Protein AF-A0ABD2Q7C6-F1 (afdb_monomer)

pLDDT: mean 70.9, std 22.23, range [22.55, 97.75]

Radius of gyration: 28.65 Å; Cα contacts (8 Å, |Δi|>4): 669; chains: 1; bounding box: 74×70×83 Å

Secondary structure (DSSP, 8-state):
------------B-TT--B-----TT--HHHHHHHHHHHHHHHHHHHTSTHHHHHHHHIIIIIS---HHHHHHHHHHHHHHHHH-GGG-SHHHHHHHHHHHHHH--HHHHHHHHHHHHHHHHH-HHHHT-HHHHHHHHHHHHHH--TTHHHHHHHHHHHHHHS-TT--HHHHHHHHHHHHHHHHHTTT-TT-HHHHHHHHHHHHHHHHHH--HHHHHHHHHHHHHHHHHSSSSPPHHHHHHHHHHHHHHHHHHHHH--TTGGGG---HHHHHHHHHHHHHTT-HHHHHHHHHHHHHHT-S-HHHHHHHHHHHHHHHHHHHHH--TTPPPPHHHHHHHHHHHHHHHHHH----TT--EEEEEEEETTEEEEEEEEEEEE-SSSS-EEEEEEE----SSTTS---TT-------TTEEEEEEETTTSEEEEEES-S-TTS-EEEEEETTEEEEEEEE-SSHHHHHHHHHHHGGGB-TTTS---GGGHHHHHHHHH-------S---EEEEEEETTEEEEEEEE--TTSSPEEEEEE-----TTTT--

Nearest PDB structures (foldseek):
  8rst-assembly1_A-2  TM=3.127E-01  e=2.397E-01  Bacillus phage phi3T
  4gyo-assembly3_B  TM=4.767E-01  e=1.750E+00  Bacillus subtilis subsp. subtilis str. 168
  8sah-assembly1_B  TM=2.652E-01  e=1.850E-01  Homo sapiens
  6xt4-assembly1_A  TM=2.622E-01  e=5.218E-01  synthetic construct
  6xns-assembly1_B  TM=2.353E-01  e=9.555E-01  synthetic construct

InterPro domains:
  IPR017441 Protein kinase, ATP binding site [PS00107] (508-534)
  IPR025136 MAP3K, TRAFs-binding domain [PF13281] (79-342)

Organism: NCBI:txid1844966

Sequence (545 aa):
MKSRLNIRLPFKLDENNKIFAILDPLSPPELLLSKLEDIINEKIDELASGGARDHFIQALTCDYKIDPNICIKHLNIWIEKIAKDRSLLNFEVVSTLIVFLRDIGSVAAHGDIIRMMNVVESKDEQLFRNPMLQYYLAFSLNRRNEADDRKKALQIARQIVLASDQVQADYYGLVGRICKDEYLDSKRTSPDASLLDEAVKSYSAGFAKTYDTYNGINLLTLLNVKRFSSKGPPSETDENEFQKHATNMGFLLSSSSKLEELEHSNDYWEVATYLEYYFNKEDYESAIKAIEIIYKKDFPVIWKEKSTLSNLGLIRNCFEQGKKKQAQTSFEQIVFYKWLEFFNQQLYSCPVKDCLRFNVIYVYQGKFLPCEMQLNLDYGSESESVVISFEKLLNDSSKYDLSNKGIPLFKEDSKVHLVCRSDGDIKWLQKNCIDNKRHSVLVITRFASKGFQFEFPTEKCRDIFYEHILPYTSLEESFPKQDVIVSLVISKFNIAVQLVEDVKTEHIGSGQYGNVFKAYAKINGDMPRPVAIKEFNFSEQDYEE

Structure (mmCIF, N/CA/C/O backbone):
data_AF-A0ABD2Q7C6-F1
#
_entry.id   AF-A0ABD2Q7C6-F1
#
loop_
_atom_site.group_PDB
_atom_site.id
_atom_site.type_symbol
_atom_site.label_atom_id
_atom_site.label_alt_id
_atom_site.label_comp_id
_atom_site.label_asym_id
_atom_site.label_entity_id
_atom_site.label_seq_id
_atom_site.pdbx_PDB_ins_code
_atom_site.Cartn_x
_atom_site.Cartn_y
_atom_site.Cartn_z
_atom_site.occupancy
_atom_site.B_iso_or_equiv
_atom_site.auth_seq_id
_atom_site.auth_comp_id
_atom_site.auth_asym_id
_atom_site.auth_atom_id
_atom_site.pdbx_PDB_model_num
ATOM 1 N N . MET A 1 1 ? 43.122 43.718 10.428 1.00 33.91 1 MET A N 1
ATOM 2 C CA . MET A 1 1 ? 41.747 43.455 9.950 1.00 33.91 1 MET A CA 1
ATOM 3 C C . MET A 1 1 ? 41.741 42.224 9.057 1.00 33.91 1 MET A C 1
ATOM 5 O O . MET A 1 1 ? 42.259 42.299 7.953 1.00 33.91 1 MET A O 1
ATOM 9 N N . LYS A 1 2 ? 41.226 41.110 9.588 1.00 25.14 2 LYS A N 1
ATOM 10 C CA . LYS A 1 2 ? 40.566 39.960 8.934 1.00 25.14 2 LYS A CA 1
ATOM 11 C C . LYS A 1 2 ? 40.580 38.834 9.971 1.00 25.14 2 LYS A C 1
ATOM 13 O O . LYS A 1 2 ? 41.563 38.116 10.128 1.00 25.14 2 LYS A O 1
ATOM 18 N N . SER A 1 3 ? 39.533 38.825 10.787 1.00 24.48 3 SER A N 1
ATOM 19 C CA . SER A 1 3 ? 39.267 37.829 11.819 1.00 24.48 3 SER A CA 1
ATOM 20 C C . SER A 1 3 ? 38.995 36.472 11.172 1.00 24.48 3 SER A C 1
ATOM 22 O O . SER A 1 3 ? 38.236 36.361 10.213 1.00 24.48 3 SER A O 1
ATOM 24 N N . ARG A 1 4 ? 39.644 35.441 11.714 1.00 26.08 4 ARG A N 1
ATOM 25 C CA . ARG A 1 4 ? 39.356 34.032 11.451 1.00 26.08 4 ARG A CA 1
ATOM 26 C C . ARG A 1 4 ? 37.988 33.698 12.050 1.00 26.08 4 ARG A C 1
ATOM 28 O O . ARG A 1 4 ? 37.860 33.665 13.270 1.00 26.08 4 ARG A O 1
ATOM 35 N N . LEU A 1 5 ? 36.996 33.434 11.208 1.00 22.69 5 LEU A N 1
ATOM 36 C CA . LEU A 1 5 ? 35.790 32.703 11.596 1.00 22.69 5 LEU A CA 1
ATOM 37 C C . LEU A 1 5 ? 36.094 31.210 11.431 1.00 22.69 5 LEU A C 1
ATOM 39 O O . LEU A 1 5 ? 35.982 30.650 10.347 1.00 22.69 5 LEU A O 1
ATOM 43 N N . ASN A 1 6 ? 36.552 30.589 12.519 1.00 23.02 6 ASN A N 1
ATOM 44 C CA . ASN A 1 6 ? 36.521 29.138 12.676 1.00 23.02 6 ASN A CA 1
ATOM 45 C C . ASN A 1 6 ? 35.060 28.737 12.907 1.00 23.02 6 ASN A C 1
ATOM 47 O O . ASN A 1 6 ? 34.598 28.725 14.046 1.00 23.02 6 ASN A O 1
ATOM 51 N N . ILE A 1 7 ? 34.334 28.421 11.838 1.00 23.17 7 ILE A N 1
ATOM 52 C CA . ILE A 1 7 ? 33.054 27.722 11.947 1.00 23.17 7 ILE A CA 1
ATOM 53 C C . ILE A 1 7 ? 33.388 26.229 11.974 1.00 23.17 7 ILE A C 1
ATOM 55 O O . ILE A 1 7 ? 33.722 25.633 10.954 1.00 23.17 7 ILE A O 1
ATOM 59 N N . ARG A 1 8 ? 33.371 25.631 13.170 1.00 22.55 8 ARG A N 1
ATOM 60 C CA . ARG A 1 8 ? 33.315 24.172 13.323 1.00 22.55 8 ARG A CA 1
ATOM 61 C C . ARG A 1 8 ? 31.917 23.730 12.889 1.00 22.55 8 ARG A C 1
ATOM 63 O O . ARG A 1 8 ? 30.946 24.075 13.552 1.00 22.55 8 ARG A O 1
ATOM 70 N N . LEU A 1 9 ? 31.823 23.000 11.781 1.00 28.34 9 LEU A N 1
ATOM 71 C CA . LEU A 1 9 ? 30.590 22.335 11.354 1.00 28.34 9 LEU A CA 1
ATOM 72 C C . LEU A 1 9 ? 30.265 21.181 12.329 1.00 28.34 9 LEU A C 1
ATOM 74 O O . LEU A 1 9 ? 31.194 20.478 12.742 1.00 28.34 9 LEU A O 1
ATOM 78 N N . PRO A 1 10 ? 28.995 20.962 12.721 1.00 26.44 10 PRO A N 1
ATOM 79 C CA . PRO A 1 10 ? 28.627 19.923 13.671 1.00 26.44 10 PRO A CA 1
ATOM 80 C C . PRO A 1 10 ? 28.382 18.613 12.917 1.00 26.44 10 PRO A C 1
ATOM 82 O O . PRO A 1 10 ? 27.244 18.218 12.695 1.00 26.44 10 PRO A O 1
ATOM 85 N N . PHE A 1 11 ? 29.452 17.936 12.513 1.00 31.50 11 PHE A N 1
ATOM 86 C CA . PHE A 1 11 ? 29.365 16.555 12.046 1.00 31.50 11 PHE A CA 1
ATOM 87 C C . PHE A 1 11 ? 30.215 15.676 12.959 1.00 31.50 11 PHE A C 1
ATOM 89 O O . PHE A 1 11 ? 31.401 15.940 13.173 1.00 31.50 11 PHE A O 1
ATOM 96 N N . LYS A 1 12 ? 29.607 14.625 13.508 1.00 28.31 12 LYS A N 1
ATOM 97 C CA . LYS A 1 12 ? 30.321 13.480 14.073 1.00 28.31 12 LYS A CA 1
ATOM 98 C C . LYS A 1 12 ? 29.929 12.260 13.254 1.00 28.31 12 LYS A C 1
ATOM 100 O O . LYS A 1 12 ? 28.748 11.943 13.161 1.00 28.31 12 LYS A O 1
ATOM 105 N N . LEU A 1 13 ? 30.931 11.607 12.679 1.00 30.08 13 LEU A N 1
ATOM 106 C CA . LEU A 1 13 ? 30.822 10.218 12.256 1.00 30.08 13 LEU A CA 1
ATOM 107 C C . LEU A 1 13 ? 30.824 9.373 13.530 1.00 30.08 13 LEU A C 1
ATOM 109 O O . LEU A 1 13 ? 31.678 9.584 14.400 1.00 30.08 13 LEU A O 1
ATOM 113 N N . ASP A 1 14 ? 29.860 8.468 13.669 1.00 37.53 14 ASP A N 1
ATOM 114 C CA . ASP A 1 14 ? 30.008 7.396 14.647 1.00 37.53 14 ASP A CA 1
ATOM 115 C C . ASP A 1 14 ? 31.024 6.359 14.137 1.00 37.53 14 ASP A C 1
ATOM 117 O O . ASP A 1 14 ? 31.504 6.407 13.002 1.00 37.53 14 ASP A O 1
ATOM 121 N N . GLU A 1 15 ? 31.346 5.401 14.996 1.00 29.94 15 GLU A N 1
ATOM 122 C CA . GLU A 1 15 ? 32.299 4.315 14.742 1.00 29.94 15 GLU A CA 1
ATOM 123 C C . GLU A 1 15 ? 31.871 3.400 13.570 1.00 29.94 15 GLU A C 1
ATOM 125 O O . GLU A 1 15 ? 32.649 2.561 13.121 1.00 29.94 15 GLU A O 1
ATOM 130 N N . ASN A 1 16 ? 30.650 3.592 13.049 1.00 32.66 16 ASN A N 1
ATOM 131 C CA . ASN A 1 16 ? 30.011 2.820 11.987 1.00 32.66 16 ASN A CA 1
ATOM 132 C C . ASN A 1 16 ? 29.718 3.653 10.718 1.00 32.66 16 ASN A C 1
ATOM 134 O O . ASN A 1 16 ? 28.942 3.206 9.872 1.00 32.66 16 ASN A O 1
ATOM 138 N N . ASN A 1 17 ? 30.312 4.843 10.561 1.00 31.06 17 ASN A N 1
ATOM 139 C CA . ASN A 1 17 ? 30.114 5.750 9.417 1.00 31.06 17 ASN A CA 1
ATOM 140 C C . ASN A 1 17 ? 28.673 6.272 9.218 1.00 31.06 17 ASN A C 1
ATOM 142 O O . ASN A 1 17 ? 28.297 6.635 8.099 1.00 31.06 17 ASN A O 1
ATOM 146 N N . LYS A 1 18 ? 27.856 6.372 10.273 1.00 27.11 18 LYS A N 1
ATOM 147 C CA . LYS A 1 18 ? 26.565 7.079 10.183 1.00 27.11 18 LYS A CA 1
ATOM 148 C C . LYS A 1 18 ? 26.756 8.591 10.325 1.00 27.11 18 LYS A C 1
ATOM 150 O O . LYS A 1 18 ? 27.460 9.055 11.221 1.00 27.11 18 LYS A O 1
ATOM 155 N N . ILE A 1 19 ? 26.117 9.358 9.436 1.00 31.38 19 ILE A N 1
ATOM 156 C CA . ILE A 1 19 ? 26.106 10.828 9.460 1.00 31.38 19 ILE A CA 1
ATOM 157 C C . ILE A 1 19 ? 24.857 11.291 10.207 1.00 31.38 19 ILE A C 1
ATOM 159 O O . ILE A 1 19 ? 23.745 10.992 9.785 1.00 31.38 19 ILE A O 1
ATOM 163 N N . PHE A 1 20 ? 25.041 12.068 11.271 1.00 26.89 20 PHE A N 1
ATOM 164 C CA . PHE A 1 20 ? 23.967 12.844 11.887 1.00 26.89 20 PHE A CA 1
ATOM 165 C C . PHE A 1 20 ? 24.163 14.316 11.527 1.00 26.89 20 PHE A C 1
ATOM 167 O O . PHE A 1 20 ? 25.192 14.899 11.873 1.00 26.89 20 PHE A O 1
ATOM 174 N N . ALA A 1 21 ? 23.183 14.928 10.861 1.00 32.56 21 ALA A N 1
ATOM 175 C CA . ALA A 1 21 ? 23.040 16.381 10.861 1.00 32.56 21 ALA A CA 1
ATOM 176 C C . ALA A 1 21 ? 21.782 16.734 11.655 1.00 32.56 21 ALA A C 1
ATOM 178 O O . ALA A 1 21 ? 20.714 16.193 11.380 1.00 32.56 21 ALA A O 1
ATOM 179 N N . ILE A 1 22 ? 21.911 17.621 12.639 1.00 28.64 22 ILE A N 1
ATOM 180 C CA . ILE A 1 22 ? 20.766 18.230 13.319 1.00 28.64 22 ILE A CA 1
ATOM 181 C C . ILE A 1 22 ? 20.294 19.359 12.398 1.00 28.64 22 ILE A C 1
ATOM 183 O O . ILE A 1 22 ? 21.020 20.338 12.209 1.00 28.64 22 ILE A O 1
ATOM 187 N N . LEU A 1 23 ? 19.134 19.196 11.760 1.00 32.91 23 LEU A N 1
ATOM 188 C CA . LEU A 1 23 ? 18.454 20.301 11.086 1.00 32.91 23 LEU A CA 1
ATOM 189 C C . LEU A 1 23 ? 17.320 20.773 11.986 1.00 32.91 23 LEU A C 1
ATOM 191 O O . LEU A 1 23 ? 16.463 19.991 12.381 1.00 32.91 23 LEU A O 1
ATOM 195 N N . ASP A 1 24 ? 17.360 22.060 12.295 1.00 32.25 24 ASP A N 1
ATOM 196 C CA . ASP A 1 24 ? 16.263 22.795 12.899 1.00 32.25 24 ASP A CA 1
ATOM 197 C C . ASP A 1 24 ? 15.108 22.904 11.870 1.00 32.25 24 ASP A C 1
ATOM 199 O O . ASP A 1 24 ? 15.362 23.398 10.758 1.00 32.25 24 ASP A O 1
ATOM 203 N N . PRO A 1 25 ? 13.878 22.443 12.191 1.00 32.47 25 PRO A N 1
ATOM 204 C CA . PRO A 1 25 ? 12.692 22.539 11.331 1.00 32.47 25 PRO A CA 1
ATOM 205 C C . PRO A 1 25 ? 12.354 23.962 10.857 1.00 32.47 25 PRO A C 1
ATOM 207 O O . PRO A 1 25 ? 11.648 24.108 9.858 1.00 32.47 25 PRO A O 1
ATOM 210 N N . LEU A 1 26 ? 12.867 24.997 11.529 1.00 33.16 26 LEU A N 1
ATOM 211 C CA . LEU A 1 26 ? 12.663 26.411 11.194 1.00 33.16 26 LEU A CA 1
ATOM 212 C C . LEU A 1 26 ? 13.716 27.008 10.252 1.00 33.16 26 LEU A C 1
ATOM 214 O O . LEU A 1 26 ? 13.663 28.199 9.929 1.00 33.16 26 LEU A O 1
ATOM 218 N N . SER A 1 27 ? 14.686 26.213 9.796 1.00 35.78 27 SER A N 1
ATOM 219 C CA . SER A 1 27 ? 15.748 26.709 8.916 1.00 35.78 27 SER A CA 1
ATOM 220 C C . SER A 1 27 ? 15.159 27.333 7.635 1.00 35.78 27 SER A C 1
ATOM 222 O O . SER A 1 27 ? 14.325 26.698 6.984 1.00 35.78 27 SER A O 1
ATOM 224 N N . PRO A 1 28 ? 15.610 28.536 7.211 1.00 34.91 28 PRO A N 1
ATOM 225 C CA . PRO A 1 28 ? 15.150 29.158 5.974 1.00 34.91 28 PRO A CA 1
ATOM 226 C C . PRO A 1 28 ? 15.324 28.190 4.802 1.00 34.91 28 PRO A C 1
ATOM 228 O O . PRO A 1 28 ? 16.366 27.517 4.743 1.00 34.91 28 PRO A O 1
ATOM 231 N N . PRO A 1 29 ? 14.368 28.125 3.856 1.00 34.25 29 PRO A N 1
ATOM 232 C CA . PRO A 1 29 ? 14.464 27.249 2.700 1.00 34.25 29 PRO A CA 1
ATOM 233 C C . PRO A 1 29 ? 15.836 27.359 2.038 1.00 34.25 29 PRO A C 1
ATOM 235 O O . PRO A 1 29 ? 16.436 26.335 1.742 1.00 34.25 29 PRO A O 1
ATOM 238 N N . GLU A 1 30 ? 16.396 28.567 1.903 1.00 39.03 30 GLU A N 1
ATOM 239 C CA . GLU A 1 30 ? 17.692 28.821 1.254 1.00 39.03 30 GLU A CA 1
ATOM 240 C C . GLU A 1 30 ? 18.887 28.122 1.932 1.00 39.03 30 GLU A C 1
ATOM 242 O O . GLU A 1 30 ? 19.861 27.769 1.263 1.00 39.03 30 GLU A O 1
ATOM 247 N N . LEU A 1 31 ? 18.819 27.866 3.241 1.00 41.12 31 LEU A N 1
ATOM 248 C CA . LEU A 1 31 ? 19.881 27.196 3.998 1.00 41.12 31 LEU A CA 1
ATOM 249 C C . LEU A 1 31 ? 19.787 25.665 3.894 1.00 41.12 31 LEU A C 1
ATOM 251 O O . LEU A 1 31 ? 20.810 24.988 3.787 1.00 41.12 31 LEU A O 1
ATOM 255 N N . LEU A 1 32 ? 18.565 25.123 3.895 1.00 39.84 32 LEU A N 1
ATOM 256 C CA . LEU A 1 32 ? 18.285 23.718 3.566 1.00 39.84 32 LEU A CA 1
ATOM 257 C C . LEU A 1 32 ? 18.676 23.416 2.111 1.00 39.84 32 LEU A C 1
ATOM 259 O O . LEU A 1 32 ? 19.307 22.398 1.838 1.00 39.84 32 LEU A O 1
ATOM 263 N N . LEU A 1 33 ? 18.369 24.349 1.209 1.00 41.25 33 LEU A N 1
ATOM 264 C CA . LEU A 1 33 ? 18.707 24.344 -0.214 1.00 41.25 33 LEU A CA 1
ATOM 265 C C . LEU A 1 33 ? 20.220 24.235 -0.449 1.00 41.25 33 LEU A C 1
ATOM 267 O O . LEU A 1 33 ? 20.657 23.320 -1.142 1.00 41.25 33 LEU A O 1
ATOM 271 N N . SER A 1 34 ? 21.021 25.102 0.180 1.00 46.47 34 SER A N 1
ATOM 272 C CA . SER A 1 34 ? 22.489 25.054 0.079 1.00 46.47 34 SER A CA 1
ATOM 273 C C . SER A 1 34 ? 23.059 23.730 0.588 1.00 46.47 34 SER A C 1
ATOM 275 O O . SER A 1 34 ? 23.935 23.154 -0.042 1.00 46.47 34 SER A O 1
ATOM 277 N N . LYS A 1 35 ? 22.534 23.208 1.703 1.00 48.47 35 LYS A N 1
ATOM 278 C CA . LYS A 1 35 ? 23.009 21.950 2.296 1.00 48.47 35 LYS A CA 1
ATOM 279 C C . LYS A 1 35 ? 22.621 20.725 1.465 1.00 48.47 35 LYS A C 1
ATOM 281 O O . LYS A 1 35 ? 23.410 19.795 1.369 1.00 48.47 35 LYS A O 1
ATOM 286 N N . LEU A 1 36 ? 21.433 20.707 0.856 1.00 47.62 36 LEU A N 1
ATOM 287 C CA . LEU A 1 36 ? 21.011 19.637 -0.056 1.00 47.62 36 LEU A CA 1
ATOM 288 C C . LEU A 1 36 ? 21.846 19.624 -1.330 1.00 47.62 36 LEU A C 1
ATOM 290 O O . LEU A 1 36 ? 22.244 18.556 -1.787 1.00 47.62 36 LEU A O 1
ATOM 294 N N . GLU A 1 37 ? 22.117 20.800 -1.892 1.00 51.72 37 GLU A N 1
ATOM 295 C CA . GLU A 1 37 ? 23.018 20.929 -3.030 1.00 51.72 37 GLU A CA 1
ATOM 296 C C . GLU A 1 37 ? 24.424 20.458 -2.670 1.00 51.72 37 GLU A C 1
ATOM 298 O O . GLU A 1 37 ? 24.976 19.659 -3.419 1.00 51.72 37 GLU A O 1
ATOM 303 N N . ASP A 1 38 ? 24.964 20.857 -1.519 1.00 54.19 38 ASP A N 1
ATOM 304 C CA . ASP A 1 38 ? 26.273 20.402 -1.047 1.00 54.19 38 ASP A CA 1
ATOM 305 C C . ASP A 1 38 ? 26.307 18.880 -0.854 1.00 54.19 38 ASP A C 1
ATOM 307 O O . ASP A 1 38 ? 27.214 18.234 -1.363 1.00 54.19 38 ASP A O 1
ATOM 311 N N . ILE A 1 39 ? 25.289 18.275 -0.229 1.00 50.41 39 ILE A N 1
ATOM 312 C CA . ILE A 1 39 ? 25.249 16.820 -0.011 1.00 50.41 39 ILE A CA 1
ATOM 313 C C . ILE A 1 39 ? 25.099 16.054 -1.330 1.00 50.41 39 ILE A C 1
ATOM 315 O O . ILE A 1 39 ? 25.773 15.045 -1.532 1.00 50.41 39 ILE A O 1
ATOM 319 N N . ILE A 1 40 ? 24.233 16.508 -2.239 1.00 51.22 40 ILE A N 1
ATOM 320 C CA . ILE A 1 40 ? 24.072 15.867 -3.549 1.00 51.22 40 ILE A CA 1
ATOM 321 C C . ILE A 1 40 ? 25.365 16.023 -4.365 1.00 51.22 40 ILE A C 1
ATOM 323 O O . ILE A 1 40 ? 25.827 15.051 -4.953 1.00 51.22 40 ILE A O 1
ATOM 327 N N . ASN A 1 41 ? 25.984 17.207 -4.367 1.00 55.16 41 ASN A N 1
ATOM 328 C CA . ASN A 1 41 ? 27.242 17.457 -5.075 1.00 55.16 41 ASN A CA 1
ATOM 329 C C . ASN A 1 41 ? 28.421 16.664 -4.481 1.00 55.16 41 ASN A C 1
ATOM 331 O O . ASN A 1 41 ? 29.245 16.165 -5.240 1.00 55.16 41 ASN A O 1
ATOM 335 N N . GLU A 1 42 ? 28.513 16.542 -3.154 1.00 54.00 42 GLU A N 1
ATOM 336 C CA . GLU A 1 42 ? 29.604 15.850 -2.450 1.00 54.00 42 GLU A CA 1
ATOM 337 C C . GLU A 1 42 ? 29.457 14.326 -2.523 1.00 54.00 42 GLU A C 1
ATOM 339 O O . GLU A 1 42 ? 30.453 13.610 -2.598 1.00 54.00 42 GLU A O 1
ATOM 344 N N . LYS A 1 43 ? 28.219 13.816 -2.540 1.00 50.97 43 LYS A N 1
ATOM 345 C CA . LYS A 1 43 ? 27.953 12.378 -2.450 1.00 50.97 43 LYS A CA 1
ATOM 346 C C . LYS A 1 43 ? 27.486 11.722 -3.737 1.00 50.97 43 LYS A C 1
ATOM 348 O O . LYS A 1 43 ? 27.286 10.520 -3.698 1.00 50.97 43 LYS A O 1
ATOM 353 N N . ILE A 1 44 ? 27.322 12.407 -4.870 1.00 49.97 44 ILE A N 1
ATOM 354 C CA . ILE A 1 44 ? 26.903 11.745 -6.127 1.00 49.97 44 ILE A CA 1
ATOM 355 C C . ILE A 1 44 ? 27.813 10.561 -6.499 1.00 49.97 44 ILE A C 1
ATOM 357 O O . ILE A 1 44 ? 27.301 9.507 -6.879 1.00 49.97 44 ILE A O 1
ATOM 361 N N . ASP A 1 45 ? 29.126 10.695 -6.297 1.00 44.88 45 ASP A N 1
ATOM 362 C CA . ASP A 1 45 ? 30.093 9.621 -6.560 1.00 44.88 45 ASP A CA 1
ATOM 363 C C . ASP A 1 45 ? 30.035 8.498 -5.496 1.00 44.88 45 ASP A C 1
ATOM 365 O O . ASP A 1 45 ? 30.259 7.331 -5.812 1.00 44.88 45 ASP A O 1
ATOM 369 N N . GLU A 1 46 ? 29.663 8.811 -4.245 1.00 46.16 46 GLU A N 1
ATOM 370 C CA . GLU A 1 46 ? 29.450 7.829 -3.161 1.00 46.16 46 GLU A CA 1
ATOM 371 C C . GLU A 1 46 ? 28.077 7.121 -3.248 1.00 46.16 46 GLU A C 1
ATOM 373 O O . GLU A 1 46 ? 27.958 5.930 -2.946 1.00 46.16 46 GLU A O 1
ATOM 378 N N . LEU A 1 47 ? 27.032 7.834 -3.685 1.00 44.53 47 LEU A N 1
ATOM 379 C CA . LEU A 1 47 ? 25.632 7.396 -3.812 1.00 44.53 47 LEU A CA 1
ATOM 380 C C . LEU A 1 47 ? 25.431 6.386 -4.949 1.00 44.53 47 LEU A C 1
ATOM 382 O O . LEU A 1 47 ? 24.423 5.679 -4.964 1.00 44.53 47 LEU A O 1
ATOM 386 N N . ALA A 1 48 ? 26.406 6.268 -5.856 1.00 42.66 48 ALA A N 1
ATOM 387 C CA . ALA A 1 48 ? 26.480 5.202 -6.853 1.00 42.66 48 ALA A CA 1
ATOM 388 C C . ALA A 1 48 ? 26.696 3.804 -6.226 1.00 42.66 48 ALA A C 1
ATOM 390 O O . ALA A 1 48 ? 26.499 2.788 -6.895 1.00 42.66 48 ALA A O 1
ATOM 391 N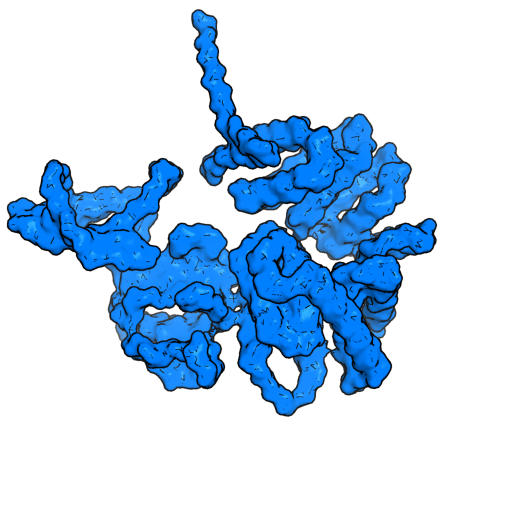 N . SER A 1 49 ? 27.050 3.725 -4.935 1.00 43.22 49 SER A N 1
ATOM 392 C CA . SER A 1 49 ? 27.101 2.474 -4.172 1.00 43.22 49 SER A CA 1
ATOM 393 C C . SER A 1 49 ? 25.768 2.235 -3.435 1.00 43.22 49 SER A C 1
ATOM 395 O O . SER A 1 49 ? 25.371 2.976 -2.538 1.00 43.22 49 SER A O 1
ATOM 397 N N . GLY A 1 50 ? 25.027 1.198 -3.840 1.00 43.28 50 GLY A N 1
ATOM 398 C CA . GLY A 1 50 ? 23.592 1.033 -3.546 1.00 43.28 50 GLY A CA 1
ATOM 399 C C . GLY A 1 50 ? 23.140 1.083 -2.074 1.00 43.28 50 GLY A C 1
ATOM 400 O O . GLY A 1 50 ? 21.974 1.368 -1.830 1.00 43.28 50 GLY A O 1
ATOM 401 N N . GLY A 1 51 ? 24.023 0.872 -1.090 1.00 44.50 51 GLY A N 1
ATOM 402 C CA . GLY A 1 51 ? 23.674 0.920 0.340 1.00 44.50 51 GLY A CA 1
ATOM 403 C C . GLY A 1 51 ? 23.523 2.329 0.939 1.00 44.50 51 GLY A C 1
ATOM 404 O O . GLY A 1 51 ? 22.855 2.493 1.962 1.00 44.50 51 GLY A O 1
ATOM 405 N N . ALA A 1 52 ? 24.107 3.360 0.318 1.00 46.28 52 ALA A N 1
ATOM 406 C CA . ALA A 1 52 ? 24.031 4.748 0.799 1.00 46.28 52 ALA A CA 1
ATOM 407 C C . ALA A 1 52 ? 22.722 5.456 0.398 1.00 46.28 52 ALA A C 1
ATOM 409 O O . ALA A 1 52 ? 22.347 6.475 0.976 1.00 46.28 52 ALA A O 1
ATOM 410 N N . ARG A 1 53 ? 22.012 4.900 -0.585 1.00 48.38 53 ARG A N 1
ATOM 411 C CA . ARG A 1 53 ? 20.844 5.503 -1.224 1.00 48.38 53 ARG A CA 1
ATOM 412 C C . ARG A 1 53 ? 19.584 5.465 -0.365 1.00 48.38 53 ARG A C 1
ATOM 414 O O . ARG A 1 53 ? 18.946 6.499 -0.186 1.00 48.38 53 ARG A O 1
ATOM 421 N N . ASP A 1 54 ? 19.255 4.296 0.179 1.00 45.19 54 ASP A N 1
ATOM 422 C CA . ASP A 1 54 ? 18.053 4.107 1.000 1.00 45.19 54 ASP A CA 1
ATOM 423 C C . ASP A 1 54 ? 18.157 4.899 2.310 1.00 45.19 54 ASP A C 1
ATOM 425 O O . ASP A 1 54 ? 17.205 5.563 2.715 1.00 45.19 54 ASP A O 1
ATOM 429 N N . HIS A 1 55 ? 19.356 4.938 2.904 1.00 48.19 55 HIS A N 1
ATOM 430 C CA . HIS A 1 55 ? 19.664 5.786 4.057 1.00 48.19 55 HIS A CA 1
ATOM 431 C C . HIS A 1 55 ? 19.545 7.279 3.734 1.00 48.19 55 HIS A C 1
ATOM 433 O O . HIS A 1 55 ? 19.063 8.043 4.563 1.00 48.19 55 HIS A O 1
ATOM 439 N N . PHE A 1 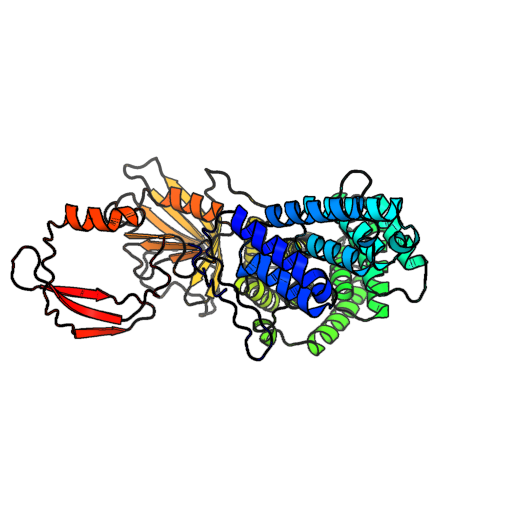56 ? 19.956 7.709 2.537 1.00 50.19 56 PHE A N 1
ATOM 440 C CA . PHE A 1 56 ? 19.859 9.110 2.135 1.00 50.19 56 PHE A CA 1
ATOM 441 C C . PHE A 1 56 ? 18.406 9.553 1.923 1.00 50.19 56 PHE A C 1
ATOM 443 O O . PHE A 1 56 ? 18.034 10.624 2.392 1.00 50.19 56 PHE A O 1
ATOM 450 N N . ILE A 1 57 ? 17.550 8.733 1.299 1.00 48.56 57 ILE A N 1
ATOM 451 C CA . ILE A 1 57 ? 16.111 9.050 1.207 1.00 48.56 57 ILE A CA 1
ATOM 452 C C . ILE A 1 57 ? 15.473 9.047 2.586 1.00 48.56 57 ILE A C 1
ATOM 454 O O . ILE A 1 57 ? 14.746 9.982 2.909 1.00 48.56 57 ILE A O 1
ATOM 458 N N . GLN A 1 58 ? 15.762 8.033 3.405 1.00 48.34 58 GLN A N 1
ATOM 459 C CA . GLN A 1 58 ? 15.240 7.966 4.763 1.00 48.34 58 GLN A CA 1
ATOM 460 C C . GLN A 1 58 ? 15.622 9.220 5.559 1.00 48.34 58 GLN A C 1
ATOM 462 O O . GLN A 1 58 ? 14.752 9.831 6.179 1.00 48.34 58 GLN A O 1
ATOM 467 N N . ALA A 1 59 ? 16.868 9.674 5.432 1.00 45.88 59 ALA A N 1
ATOM 468 C CA . ALA A 1 59 ? 17.309 10.930 6.015 1.00 45.88 59 ALA A CA 1
ATOM 469 C C . ALA A 1 59 ? 16.495 12.119 5.469 1.00 45.88 59 ALA A C 1
ATOM 471 O O . ALA A 1 59 ? 15.890 12.860 6.238 1.00 45.88 59 ALA A O 1
ATOM 472 N N . LEU A 1 60 ? 16.394 12.277 4.144 1.00 46.91 60 LEU A N 1
ATOM 473 C CA . LEU A 1 60 ? 15.686 13.397 3.509 1.00 46.91 60 LEU A CA 1
ATOM 474 C C . LEU A 1 60 ? 14.192 13.479 3.858 1.00 46.91 60 LEU A C 1
ATOM 476 O O . LEU A 1 60 ? 13.689 14.554 4.183 1.00 46.91 60 LEU A O 1
ATOM 480 N N . THR A 1 61 ? 13.463 12.370 3.764 1.00 45.78 61 THR A N 1
ATOM 481 C CA . THR A 1 61 ? 11.998 12.378 3.888 1.00 45.78 61 THR A CA 1
ATOM 482 C C . THR A 1 61 ? 11.516 12.103 5.308 1.00 45.78 61 THR A C 1
ATOM 484 O O . THR A 1 61 ? 10.436 12.563 5.668 1.00 45.78 61 THR A O 1
ATOM 487 N N . CYS A 1 62 ? 12.285 11.370 6.121 1.00 47.69 62 CYS A N 1
ATOM 488 C CA . CYS A 1 62 ? 11.838 10.884 7.435 1.00 47.69 62 CYS A CA 1
ATOM 489 C C . CYS A 1 62 ? 12.510 11.643 8.571 1.00 47.69 62 CYS A C 1
ATOM 491 O O . CYS A 1 62 ? 11.817 12.126 9.464 1.00 47.69 62 CYS A O 1
ATOM 493 N N . ASP A 1 63 ? 13.836 11.777 8.512 1.00 41.19 63 ASP A N 1
ATOM 494 C CA . ASP A 1 63 ? 14.591 12.456 9.568 1.00 41.19 63 ASP A CA 1
ATOM 495 C C . ASP A 1 63 ? 14.483 13.980 9.423 1.00 41.19 63 ASP A C 1
ATOM 497 O O . ASP A 1 63 ? 14.402 14.693 10.421 1.00 41.19 63 ASP A O 1
ATOM 501 N N . TYR A 1 64 ? 14.393 14.477 8.183 1.00 39.59 64 TYR A N 1
ATOM 502 C CA . TYR A 1 64 ? 14.308 15.909 7.883 1.00 39.59 64 TYR A CA 1
ATOM 503 C C . TYR A 1 64 ? 12.916 16.412 7.484 1.00 39.59 64 TYR A C 1
ATOM 505 O O . TYR A 1 64 ? 12.755 17.616 7.292 1.00 39.59 64 TYR A O 1
ATOM 513 N N . LYS A 1 65 ? 11.910 15.527 7.362 1.00 50.16 65 LYS A N 1
ATOM 514 C CA . LYS A 1 65 ? 10.526 15.865 6.954 1.00 50.16 65 LYS A CA 1
ATOM 515 C C . LYS A 1 65 ? 10.450 16.803 5.733 1.00 50.16 65 LYS A C 1
ATOM 517 O O . LYS A 1 65 ? 9.575 17.666 5.659 1.00 50.16 65 LYS A O 1
ATOM 522 N N . ILE A 1 66 ? 11.373 16.669 4.778 1.00 54.06 66 ILE A N 1
ATOM 523 C CA . ILE A 1 66 ? 11.437 17.581 3.631 1.00 54.06 66 ILE A CA 1
ATOM 524 C C . ILE A 1 66 ? 10.248 17.303 2.708 1.00 54.06 66 ILE A C 1
ATOM 526 O O . ILE A 1 66 ? 10.015 16.159 2.314 1.00 54.06 66 ILE A O 1
ATOM 530 N N . ASP A 1 67 ? 9.511 18.358 2.341 1.00 60.38 67 ASP A N 1
ATOM 531 C CA . ASP A 1 67 ? 8.394 18.269 1.395 1.00 60.38 67 ASP A CA 1
ATOM 532 C C . ASP A 1 67 ? 8.877 17.623 0.079 1.00 60.38 67 ASP A C 1
ATOM 534 O O . ASP A 1 67 ? 9.773 18.166 -0.583 1.00 60.38 67 ASP A O 1
ATOM 538 N N . PRO A 1 68 ? 8.279 16.498 -0.354 1.00 65.94 68 PRO A N 1
ATOM 539 C CA . PRO A 1 68 ? 8.642 15.842 -1.604 1.00 65.94 68 PRO A CA 1
ATOM 540 C C . PRO A 1 68 ? 8.604 16.766 -2.830 1.00 65.94 68 PRO A C 1
ATOM 542 O O . PRO A 1 68 ? 9.374 16.568 -3.771 1.00 65.94 68 PRO A O 1
ATOM 545 N N . ASN A 1 69 ? 7.761 17.803 -2.832 1.00 65.88 69 ASN A N 1
ATOM 546 C CA . ASN A 1 69 ? 7.720 18.798 -3.905 1.00 65.88 69 ASN A CA 1
ATOM 547 C C . ASN A 1 69 ? 8.985 19.663 -3.959 1.00 65.88 69 ASN A C 1
ATOM 549 O O . ASN A 1 69 ? 9.397 20.074 -5.046 1.00 65.88 69 ASN A O 1
ATOM 553 N N . ILE A 1 70 ? 9.612 19.934 -2.812 1.00 65.31 70 ILE A N 1
ATOM 554 C CA . ILE A 1 70 ? 10.909 20.614 -2.754 1.00 65.31 70 ILE A CA 1
ATOM 555 C C . ILE A 1 70 ? 11.964 19.688 -3.358 1.00 65.31 70 ILE A C 1
ATOM 557 O O . ILE A 1 70 ? 12.644 20.091 -4.298 1.00 65.31 70 ILE A O 1
ATOM 561 N N . CYS A 1 71 ? 12.025 18.421 -2.935 1.00 66.94 71 CYS A N 1
ATOM 562 C CA . CYS A 1 71 ? 12.952 17.437 -3.508 1.00 66.94 71 CYS A CA 1
ATOM 563 C C . CYS A 1 71 ? 12.827 17.340 -5.040 1.00 66.94 71 CYS A C 1
ATOM 565 O O . CYS A 1 71 ? 13.829 17.390 -5.755 1.00 66.94 71 CYS A O 1
ATOM 567 N N . ILE A 1 72 ? 11.596 17.289 -5.559 1.00 69.06 72 ILE A N 1
ATOM 568 C CA . ILE A 1 72 ? 11.301 17.270 -7.000 1.00 69.06 72 ILE A CA 1
ATOM 569 C C . ILE A 1 72 ? 11.865 18.503 -7.720 1.00 69.06 72 ILE A C 1
ATOM 571 O O . ILE A 1 72 ? 12.496 18.369 -8.770 1.00 69.06 72 ILE A O 1
ATOM 575 N N . LYS A 1 73 ? 11.675 19.715 -7.180 1.00 72.62 73 LYS A N 1
ATOM 576 C CA . LYS A 1 73 ? 12.212 20.945 -7.794 1.00 72.62 73 LYS A CA 1
ATOM 577 C C . LYS A 1 73 ? 13.736 20.891 -7.950 1.00 72.62 73 LYS A C 1
ATOM 579 O O . LYS A 1 73 ? 14.243 21.305 -8.988 1.00 72.62 73 LYS A O 1
ATOM 584 N N . HIS A 1 74 ? 14.456 20.320 -6.984 1.00 66.50 74 HIS A N 1
ATOM 585 C CA . HIS A 1 74 ? 15.917 20.183 -7.064 1.00 66.50 74 HIS A CA 1
ATOM 586 C C . HIS A 1 74 ? 16.364 19.094 -8.027 1.00 66.50 74 HIS A C 1
ATOM 588 O O . HIS A 1 74 ? 17.296 19.298 -8.806 1.00 66.50 74 HIS A O 1
ATOM 594 N N . LEU A 1 75 ? 15.676 17.955 -8.033 1.00 70.56 75 LEU A N 1
ATOM 595 C CA . LEU A 1 75 ? 15.959 16.885 -8.989 1.00 70.56 75 LEU A CA 1
ATOM 596 C C . LEU A 1 75 ? 15.736 17.358 -10.436 1.00 70.56 75 LEU A C 1
ATOM 598 O O . LEU A 1 75 ? 16.479 16.962 -11.333 1.00 70.56 75 LEU A O 1
ATOM 602 N N . ASN A 1 76 ? 14.807 18.291 -10.661 1.00 74.19 76 ASN A N 1
ATOM 603 C CA . ASN A 1 76 ? 14.624 18.931 -11.964 1.00 74.19 76 ASN A CA 1
ATOM 604 C C . ASN A 1 76 ? 15.830 19.756 -12.428 1.00 74.19 76 ASN A C 1
ATOM 606 O O . ASN A 1 76 ? 16.185 19.687 -13.605 1.00 74.19 76 ASN A O 1
ATOM 610 N N . ILE A 1 77 ? 16.519 20.458 -11.524 1.00 74.12 77 ILE A N 1
ATOM 611 C CA . ILE A 1 77 ? 17.763 21.175 -11.857 1.00 74.12 77 ILE A CA 1
ATOM 612 C C . ILE A 1 77 ? 18.821 20.187 -12.367 1.00 74.12 77 ILE A C 1
ATOM 614 O O . ILE A 1 77 ? 19.541 20.479 -13.321 1.00 74.12 77 ILE A O 1
ATOM 618 N N . TRP A 1 78 ? 18.897 18.991 -11.780 1.00 70.62 78 TRP A N 1
ATOM 619 C CA . TRP A 1 78 ? 19.809 17.939 -12.235 1.00 70.62 78 TRP A CA 1
ATOM 620 C C . TRP A 1 78 ? 19.436 17.368 -13.600 1.00 70.62 78 TRP A C 1
ATOM 622 O O . TRP A 1 78 ? 20.323 17.187 -14.435 1.00 70.62 78 TRP A O 1
ATOM 632 N N . ILE A 1 79 ? 18.144 17.159 -13.868 1.00 79.62 79 ILE A N 1
ATOM 633 C CA . ILE A 1 79 ? 17.665 16.783 -15.207 1.00 79.62 79 ILE A CA 1
ATOM 634 C C . ILE A 1 79 ? 18.103 17.834 -16.235 1.00 79.62 79 ILE A C 1
ATOM 636 O O . ILE A 1 79 ? 18.627 17.479 -17.291 1.00 79.62 79 ILE A O 1
ATOM 640 N N . GLU A 1 80 ? 17.971 19.126 -15.923 1.00 80.44 80 GLU A N 1
ATOM 641 C CA . GLU A 1 80 ? 18.434 20.200 -16.808 1.00 80.44 80 GLU A CA 1
ATOM 642 C C . GLU A 1 80 ? 19.956 20.231 -16.984 1.00 80.44 80 GLU A C 1
ATOM 644 O O . GLU A 1 80 ? 20.438 20.481 -18.093 1.00 80.44 80 GLU A O 1
ATOM 649 N N . LYS A 1 81 ? 20.726 19.984 -15.917 1.00 73.81 81 LYS A N 1
ATOM 650 C CA . LYS A 1 81 ? 22.192 19.895 -15.988 1.00 73.81 81 LYS A CA 1
ATOM 651 C C . LYS A 1 81 ? 22.622 18.750 -16.904 1.00 73.81 81 LYS A C 1
ATOM 653 O O . LYS A 1 81 ? 23.406 18.989 -17.813 1.00 73.81 81 LYS A O 1
ATOM 658 N N . ILE A 1 82 ? 22.046 17.556 -16.760 1.00 76.25 82 ILE A N 1
ATOM 659 C CA . ILE A 1 82 ? 22.302 16.397 -17.641 1.00 76.25 82 ILE A CA 1
ATOM 660 C C . ILE A 1 82 ? 21.841 16.683 -19.083 1.00 76.25 82 ILE A C 1
ATOM 662 O O . ILE A 1 82 ? 22.493 16.329 -20.074 1.00 76.25 82 ILE A O 1
ATOM 666 N N . ALA A 1 83 ? 20.734 17.411 -19.240 1.00 82.00 83 ALA A N 1
ATOM 667 C CA . ALA A 1 83 ? 20.277 17.877 -20.543 1.00 82.00 83 ALA A CA 1
ATOM 668 C C . ALA A 1 83 ? 21.236 18.892 -21.196 1.00 82.00 83 ALA A C 1
ATOM 670 O O . ALA A 1 83 ? 21.194 19.045 -22.418 1.00 82.00 83 ALA A O 1
ATOM 671 N N . LYS A 1 84 ? 22.153 19.520 -20.455 1.00 79.69 84 LYS A N 1
ATOM 672 C CA . LYS A 1 84 ? 23.155 20.465 -20.985 1.00 79.69 84 LYS A CA 1
ATOM 673 C C . LYS A 1 84 ? 24.564 19.866 -21.071 1.00 79.69 84 LYS A C 1
ATOM 675 O O . LYS A 1 84 ? 25.270 20.151 -22.033 1.00 79.69 84 LYS A O 1
ATOM 680 N N . ASP A 1 85 ? 24.945 18.998 -20.138 1.00 74.44 85 ASP A N 1
ATOM 681 C CA . ASP A 1 85 ? 26.282 18.413 -20.025 1.00 74.44 85 ASP A CA 1
ATOM 682 C C . ASP A 1 85 ? 26.267 16.902 -20.294 1.00 74.44 85 ASP A C 1
ATOM 684 O O . ASP A 1 85 ? 25.672 16.115 -19.559 1.00 74.44 85 ASP A O 1
ATOM 688 N N . ARG A 1 86 ? 26.949 16.486 -21.367 1.00 75.94 86 ARG A N 1
ATOM 689 C CA . ARG A 1 86 ? 27.031 15.078 -21.778 1.00 75.94 86 ARG A CA 1
ATOM 690 C C . ARG A 1 86 ? 27.878 14.229 -20.825 1.00 75.94 86 ARG A C 1
ATOM 692 O O . ARG A 1 86 ? 27.665 13.024 -20.782 1.00 75.94 86 ARG A O 1
ATOM 699 N N . SER A 1 87 ? 28.804 14.819 -20.067 1.00 71.31 87 SER A N 1
ATOM 700 C CA . SER A 1 87 ? 29.652 14.069 -19.127 1.00 71.31 87 SER A CA 1
ATOM 701 C C . SER A 1 87 ? 28.852 13.442 -17.977 1.00 71.31 87 SER A C 1
ATOM 703 O O . SER A 1 87 ? 29.229 12.395 -17.455 1.00 71.31 87 SER A O 1
ATOM 705 N N . LEU A 1 88 ? 27.701 14.034 -17.648 1.00 67.94 88 LEU A N 1
ATOM 706 C CA . LEU A 1 88 ? 26.782 13.558 -16.614 1.00 67.94 88 LEU A CA 1
ATOM 707 C C . LEU A 1 88 ? 25.797 12.488 -17.124 1.00 67.94 88 LEU A C 1
ATOM 709 O O . LEU A 1 88 ? 25.051 11.912 -16.335 1.00 67.94 88 LEU A O 1
ATOM 713 N N . LEU A 1 89 ? 25.761 12.225 -18.436 1.00 77.75 89 LEU A N 1
ATOM 714 C CA . LEU A 1 89 ? 24.844 11.268 -19.058 1.00 77.75 89 LEU A CA 1
ATOM 715 C C . LEU A 1 89 ? 25.439 9.852 -19.038 1.00 77.75 89 LEU A C 1
ATOM 717 O O . LEU A 1 89 ? 25.843 9.318 -20.067 1.00 77.75 89 LEU A O 1
ATOM 721 N N . ASN A 1 90 ? 25.502 9.253 -17.851 1.00 78.94 90 ASN A N 1
ATOM 722 C CA . ASN A 1 90 ? 25.915 7.864 -17.645 1.00 78.94 90 ASN A CA 1
ATOM 723 C C . ASN A 1 90 ? 24.861 7.086 -16.839 1.00 78.94 90 ASN A C 1
ATOM 725 O O . ASN A 1 90 ? 23.913 7.657 -16.292 1.00 78.94 90 ASN A O 1
ATOM 729 N N . PHE A 1 91 ? 25.005 5.762 -16.804 1.00 78.56 91 PHE A N 1
ATOM 730 C CA . PHE A 1 91 ? 24.024 4.871 -16.189 1.00 78.56 91 PHE A CA 1
ATOM 731 C C . PHE A 1 91 ? 23.888 5.091 -14.683 1.00 78.56 91 PHE A C 1
ATOM 733 O O . PHE A 1 91 ? 22.768 5.110 -14.169 1.00 78.56 91 PHE A O 1
ATOM 740 N N . GLU A 1 92 ? 24.996 5.287 -13.982 1.00 74.75 92 GLU A N 1
ATOM 741 C CA . GLU A 1 92 ? 25.049 5.446 -12.533 1.00 74.75 92 GLU A CA 1
ATOM 742 C C . GLU A 1 92 ? 24.268 6.690 -12.100 1.00 74.75 92 GLU A C 1
ATOM 744 O O . GLU A 1 92 ? 23.361 6.595 -11.270 1.00 74.75 92 GLU A O 1
ATOM 749 N N . VAL A 1 93 ? 24.530 7.838 -12.728 1.00 71.31 93 VAL A N 1
ATOM 750 C CA . VAL A 1 93 ? 23.850 9.107 -12.424 1.00 71.31 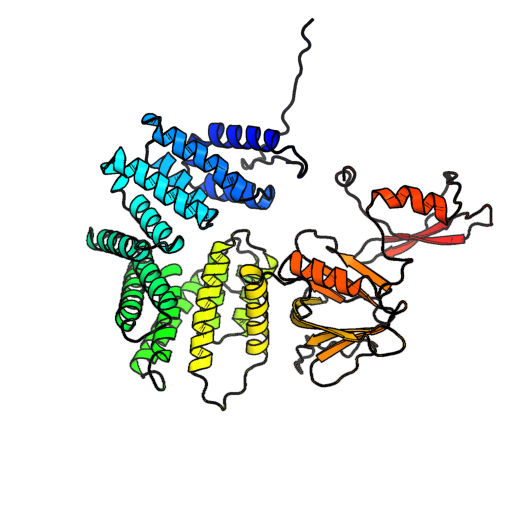93 VAL A CA 1
ATOM 751 C C . VAL A 1 93 ? 22.361 9.030 -12.770 1.00 71.31 93 VAL A C 1
ATOM 753 O O . VAL A 1 93 ? 21.505 9.360 -11.943 1.00 71.31 93 VAL A O 1
ATOM 756 N N . VAL A 1 94 ? 22.024 8.559 -13.975 1.00 79.25 94 VAL A N 1
ATOM 757 C CA . VAL A 1 94 ? 20.630 8.507 -14.448 1.00 79.25 94 VAL A CA 1
ATOM 758 C C . VAL A 1 94 ? 19.797 7.534 -13.611 1.00 79.25 94 VAL A C 1
ATOM 760 O O . VAL A 1 94 ? 18.713 7.894 -13.150 1.00 79.25 94 VAL A O 1
ATOM 763 N N . SER A 1 95 ? 20.294 6.319 -13.365 1.00 77.19 95 SER A N 1
ATOM 764 C CA . SER A 1 95 ? 19.582 5.323 -12.552 1.00 77.19 95 SER A CA 1
ATOM 765 C C . SER A 1 95 ? 19.422 5.780 -11.097 1.00 77.19 95 SER A C 1
ATOM 767 O O . SER A 1 95 ? 18.385 5.522 -10.473 1.00 77.19 95 SER A O 1
ATOM 769 N N . THR A 1 96 ? 20.397 6.520 -10.563 1.00 73.00 96 THR A N 1
ATOM 770 C CA . THR A 1 96 ? 20.353 7.113 -9.221 1.00 73.00 96 THR A CA 1
ATOM 771 C C . THR A 1 96 ? 19.265 8.186 -9.106 1.00 73.00 96 THR A C 1
ATOM 773 O O . THR A 1 96 ? 18.428 8.134 -8.203 1.00 73.00 96 THR A O 1
ATOM 776 N N . LEU A 1 97 ? 19.166 9.107 -10.060 1.00 75.69 97 LEU A N 1
ATOM 777 C CA . LEU A 1 97 ? 18.088 10.103 -10.054 1.00 75.69 97 LEU A CA 1
ATOM 778 C C . LEU A 1 97 ? 16.710 9.462 -10.260 1.00 75.69 97 LEU A C 1
ATOM 780 O O . LEU A 1 97 ? 15.748 9.829 -9.586 1.00 75.69 97 LEU A O 1
ATOM 784 N N . ILE A 1 98 ? 16.615 8.459 -11.136 1.00 83.38 98 ILE A N 1
ATOM 785 C CA . ILE A 1 98 ? 15.347 7.786 -11.425 1.00 83.38 98 ILE A CA 1
ATOM 786 C C . ILE A 1 98 ? 14.769 7.098 -10.194 1.00 83.38 98 ILE A C 1
ATOM 788 O O . ILE A 1 98 ? 13.595 7.321 -9.904 1.00 83.38 98 ILE A O 1
ATOM 792 N N . VAL A 1 99 ? 15.537 6.289 -9.448 1.00 77.44 99 VAL A N 1
ATOM 793 C CA . VAL A 1 99 ? 14.940 5.679 -8.244 1.00 77.44 99 VAL A CA 1
ATOM 794 C C . VAL A 1 99 ? 14.751 6.665 -7.086 1.00 77.44 99 VAL A C 1
ATOM 796 O O . VAL A 1 99 ? 13.816 6.468 -6.321 1.00 77.44 99 VAL A O 1
ATOM 799 N N . PHE A 1 100 ? 15.491 7.784 -7.023 1.00 75.81 100 PHE A N 1
ATOM 800 C CA . PHE A 1 100 ? 15.135 8.872 -6.096 1.00 75.81 100 PHE A CA 1
ATOM 801 C C . PHE A 1 100 ? 13.729 9.408 -6.395 1.00 75.81 100 PHE A C 1
ATOM 803 O O . PHE A 1 100 ? 12.879 9.482 -5.510 1.00 75.81 100 PHE A O 1
ATOM 810 N N . LEU A 1 101 ? 13.448 9.708 -7.665 1.00 81.38 101 LEU A N 1
ATOM 811 C CA . LEU A 1 101 ? 12.121 10.140 -8.107 1.00 81.38 101 LEU A CA 1
ATOM 812 C C . LEU A 1 101 ? 11.055 9.045 -7.909 1.00 81.38 101 LEU A C 1
ATOM 814 O O . LEU A 1 101 ? 9.928 9.343 -7.513 1.00 81.38 101 LEU A O 1
ATOM 818 N N . ARG A 1 102 ? 11.399 7.772 -8.138 1.00 83.25 102 ARG A N 1
ATOM 819 C CA . ARG A 1 102 ? 10.501 6.625 -7.907 1.00 83.25 102 ARG A CA 1
ATOM 820 C C . ARG A 1 102 ? 10.063 6.551 -6.450 1.00 83.25 102 ARG A C 1
ATOM 822 O O . ARG A 1 102 ? 8.893 6.292 -6.194 1.00 83.25 102 ARG A O 1
ATOM 829 N N . ASP A 1 103 ? 10.989 6.753 -5.520 1.00 74.81 103 ASP A N 1
ATOM 830 C CA . ASP A 1 103 ? 10.711 6.629 -4.091 1.00 74.81 103 ASP A CA 1
ATOM 831 C C . ASP A 1 103 ? 9.885 7.802 -3.563 1.00 74.81 103 ASP A C 1
ATOM 833 O O . ASP A 1 103 ? 9.019 7.581 -2.718 1.00 74.81 103 ASP A O 1
ATOM 837 N N . ILE A 1 104 ? 10.032 8.995 -4.153 1.00 77.75 104 ILE A N 1
ATOM 838 C CA . ILE A 1 104 ? 9.067 10.092 -3.980 1.00 77.75 104 ILE A CA 1
ATOM 839 C C . ILE A 1 104 ? 7.674 9.666 -4.480 1.00 77.75 104 ILE A C 1
ATOM 841 O O . ILE A 1 104 ? 6.666 9.905 -3.813 1.00 77.75 104 ILE A O 1
ATOM 845 N N . GLY A 1 105 ? 7.601 9.024 -5.650 1.00 77.38 105 GLY A N 1
ATOM 846 C CA . GLY A 1 105 ? 6.414 8.301 -6.132 1.00 77.38 105 GLY A CA 1
ATOM 847 C C . GLY A 1 105 ? 5.166 9.151 -6.393 1.00 77.38 105 GLY A C 1
ATOM 848 O O . GLY A 1 105 ? 4.055 8.619 -6.474 1.00 77.38 105 GLY A O 1
ATOM 849 N N . SER A 1 106 ? 5.322 10.473 -6.509 1.00 82.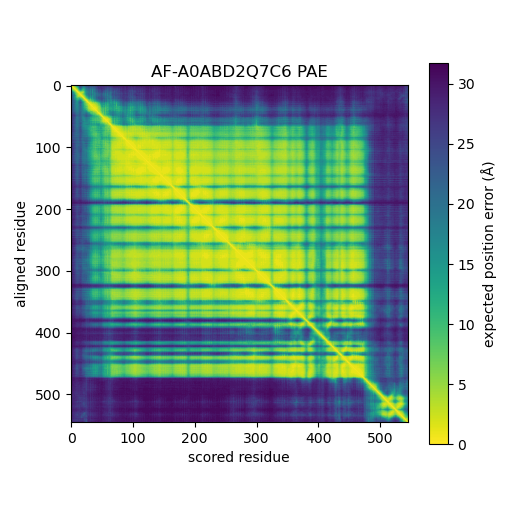69 106 SER A N 1
ATOM 850 C CA . SER A 1 106 ? 4.248 11.377 -6.924 1.00 82.69 106 SER A CA 1
ATOM 851 C C . SER A 1 106 ? 4.060 11.340 -8.445 1.00 82.69 106 SER A C 1
ATOM 853 O O . SER A 1 106 ? 4.965 10.973 -9.196 1.00 82.69 106 SER A O 1
ATOM 855 N N . VAL A 1 107 ? 2.886 11.766 -8.927 1.00 87.00 107 VAL A N 1
ATOM 856 C CA . VAL A 1 107 ? 2.617 11.876 -10.375 1.00 87.00 107 VAL A CA 1
ATOM 857 C C . VAL A 1 107 ? 3.642 12.795 -11.054 1.00 87.00 107 VAL A C 1
ATOM 859 O O . VAL A 1 107 ? 4.137 12.469 -12.131 1.00 87.00 107 VAL A O 1
ATOM 862 N N . ALA A 1 108 ? 4.026 13.894 -10.391 1.00 88.00 108 ALA A N 1
ATOM 863 C CA . ALA A 1 108 ? 5.069 14.794 -10.874 1.00 88.00 108 ALA A CA 1
ATOM 864 C C . ALA A 1 108 ? 6.428 14.083 -10.979 1.00 88.00 108 ALA A C 1
ATOM 866 O O . ALA A 1 108 ? 7.050 14.128 -12.034 1.00 88.00 108 ALA A O 1
ATOM 867 N N . ALA A 1 109 ? 6.842 13.336 -9.951 1.00 86.94 109 ALA A N 1
ATOM 868 C CA . ALA A 1 109 ? 8.111 12.608 -9.978 1.00 86.94 109 ALA A CA 1
ATOM 869 C C . ALA A 1 109 ? 8.167 11.553 -11.100 1.00 86.94 109 ALA A C 1
ATOM 871 O O . ALA A 1 109 ? 9.189 11.412 -11.771 1.00 86.94 109 ALA A O 1
ATOM 872 N N . HIS A 1 110 ? 7.060 10.855 -11.375 1.00 91.75 110 HIS A N 1
ATOM 873 C CA . HIS A 1 110 ? 6.971 9.955 -12.530 1.00 91.75 110 HIS A CA 1
ATOM 874 C C . HIS A 1 110 ? 7.059 10.700 -13.869 1.00 91.75 110 HIS A C 1
ATOM 876 O O . HIS A 1 110 ? 7.732 10.228 -14.786 1.00 91.75 110 HIS A O 1
ATOM 882 N N . GLY A 1 111 ? 6.448 11.884 -13.975 1.00 94.06 111 GLY A N 1
ATOM 883 C CA . GLY A 1 111 ? 6.630 12.776 -15.121 1.00 94.06 111 GLY A CA 1
ATOM 884 C C . GLY A 1 111 ? 8.092 13.185 -15.326 1.00 94.06 111 GLY A C 1
ATOM 885 O O . GLY A 1 111 ? 8.564 13.252 -16.460 1.00 94.06 111 GLY A O 1
ATOM 886 N N . ASP A 1 112 ? 8.833 13.405 -14.245 1.00 91.81 112 ASP A N 1
ATOM 887 C CA . ASP A 1 112 ? 10.244 13.796 -14.279 1.00 91.81 112 ASP A CA 1
ATOM 888 C C . ASP A 1 112 ? 11.149 12.640 -14.726 1.00 91.81 112 ASP A C 1
ATOM 890 O O . ASP A 1 112 ? 12.053 12.852 -15.536 1.00 91.81 112 ASP A O 1
ATOM 894 N N . ILE A 1 113 ? 10.859 11.405 -14.297 1.00 94.56 113 ILE A N 1
ATOM 895 C CA . ILE A 1 113 ? 11.528 10.196 -14.812 1.00 94.56 113 ILE A CA 1
ATOM 896 C C . ILE A 1 113 ? 11.331 10.087 -16.327 1.00 94.56 113 ILE A C 1
ATOM 898 O O . ILE A 1 113 ? 12.289 9.847 -17.060 1.00 94.56 113 ILE A O 1
ATOM 902 N N . ILE A 1 114 ? 10.106 10.300 -16.816 1.00 96.69 114 ILE A N 1
ATOM 903 C CA . ILE A 1 114 ? 9.808 10.255 -18.255 1.00 96.69 114 ILE A CA 1
ATOM 904 C C . ILE A 1 114 ? 10.583 11.352 -18.999 1.00 96.69 114 ILE A C 1
ATOM 906 O O . ILE A 1 114 ? 11.171 11.079 -20.046 1.00 96.69 114 ILE A O 1
ATOM 910 N N . ARG A 1 115 ? 10.659 12.574 -18.451 1.00 95.00 115 ARG A N 1
ATOM 911 C CA . ARG A 1 115 ? 11.476 13.652 -19.039 1.00 95.00 115 ARG A CA 1
ATOM 912 C C . ARG A 1 115 ? 12.959 13.294 -19.083 1.00 95.00 115 ARG A C 1
ATOM 914 O O . ARG A 1 115 ? 13.582 13.502 -20.121 1.00 95.00 115 ARG A O 1
ATOM 921 N N . MET A 1 116 ? 13.508 12.726 -18.009 1.00 93.19 116 MET A N 1
ATOM 922 C CA . MET A 1 116 ? 14.890 12.238 -17.987 1.00 93.19 116 MET A CA 1
ATOM 923 C C . MET A 1 116 ? 15.121 11.199 -19.089 1.00 93.19 116 MET A C 1
ATOM 925 O O . MET A 1 116 ? 16.082 11.298 -19.845 1.00 93.19 116 MET A O 1
ATOM 929 N N . MET A 1 117 ? 14.211 10.237 -19.234 1.00 96.69 117 MET A N 1
ATOM 930 C CA . MET A 1 117 ? 14.321 9.194 -20.254 1.00 96.69 117 MET A CA 1
ATOM 931 C C . MET A 1 117 ? 14.246 9.740 -21.682 1.00 96.69 117 MET A C 1
ATOM 933 O O . MET A 1 117 ? 14.978 9.253 -22.538 1.00 96.69 117 MET A O 1
ATOM 937 N N . ASN A 1 118 ? 13.454 10.785 -21.933 1.00 94.94 118 ASN A N 1
ATOM 938 C CA . ASN A 1 118 ? 13.443 11.472 -23.230 1.00 94.94 118 ASN A CA 1
ATOM 939 C C . ASN A 1 118 ? 14.784 12.180 -23.516 1.00 94.94 118 ASN A C 1
ATOM 941 O O . ASN A 1 118 ? 15.260 12.179 -24.652 1.00 94.94 118 ASN A O 1
ATOM 945 N N . VAL A 1 119 ? 15.423 12.768 -22.493 1.00 92.81 119 VAL A N 1
ATOM 946 C CA . VAL A 1 119 ? 16.776 13.341 -22.629 1.00 92.81 119 VAL A CA 1
ATOM 947 C C . VAL A 1 119 ? 17.781 12.246 -22.984 1.00 92.81 119 VAL A C 1
ATOM 949 O O . VAL A 1 119 ? 18.566 12.437 -23.914 1.00 92.81 119 VAL A O 1
ATOM 952 N N . VAL A 1 120 ? 17.729 11.103 -22.291 1.00 95.00 120 VAL A N 1
ATOM 953 C CA . VAL A 1 120 ? 18.591 9.943 -22.565 1.00 95.00 120 VAL A CA 1
ATOM 954 C C . VAL A 1 120 ? 18.378 9.441 -23.997 1.00 95.00 120 VAL A C 1
ATOM 956 O O . VAL A 1 120 ? 19.349 9.342 -24.741 1.00 95.00 120 VAL A O 1
ATOM 959 N N . GLU A 1 121 ? 17.129 9.227 -24.423 1.00 95.75 121 GLU A N 1
ATOM 960 C CA . GLU A 1 121 ? 16.766 8.794 -25.785 1.00 95.75 121 GLU A CA 1
ATOM 961 C C . GLU A 1 121 ? 17.360 9.704 -26.866 1.00 95.75 121 GLU A C 1
ATOM 963 O O . GLU A 1 121 ? 17.927 9.226 -27.846 1.00 95.75 121 GLU A O 1
ATOM 968 N N . SER A 1 122 ? 17.286 11.024 -26.667 1.00 94.19 122 SER A N 1
ATOM 969 C CA . SER A 1 122 ? 17.763 12.005 -27.651 1.00 94.19 122 SER A CA 1
ATOM 970 C C . SER A 1 122 ? 19.289 12.094 -27.788 1.00 94.19 122 SER A C 1
ATOM 972 O O . SER A 1 122 ? 19.778 12.695 -28.746 1.00 94.19 122 SER A O 1
ATOM 974 N N . LYS A 1 123 ? 20.052 11.547 -26.834 1.00 92.50 123 LYS A N 1
ATOM 975 C CA . LYS A 1 123 ? 21.504 11.773 -26.722 1.00 92.50 123 LYS A CA 1
ATOM 976 C C . LYS A 1 123 ? 22.351 10.507 -26.681 1.00 92.50 123 LYS A C 1
ATOM 978 O O . LYS A 1 123 ? 23.513 10.558 -27.091 1.00 92.50 123 LYS A O 1
ATOM 983 N N . ASP A 1 124 ? 21.810 9.414 -26.156 1.00 93.50 124 ASP A N 1
ATOM 984 C CA . ASP A 1 124 ? 22.513 8.149 -25.982 1.00 93.50 124 ASP A CA 1
ATOM 985 C C . ASP A 1 124 ? 21.541 6.972 -26.140 1.00 93.50 124 ASP A C 1
ATOM 987 O O . ASP A 1 124 ? 20.896 6.509 -25.197 1.00 93.50 124 ASP A O 1
ATOM 991 N N . GLU A 1 125 ? 21.443 6.478 -27.374 1.00 93.88 125 GLU A N 1
ATOM 992 C CA . GLU A 1 125 ? 20.574 5.356 -27.726 1.00 93.88 125 GLU A CA 1
ATOM 993 C C . GLU A 1 125 ? 20.968 4.058 -27.001 1.00 93.88 125 GLU A C 1
ATOM 995 O O . GLU A 1 125 ? 20.103 3.250 -26.654 1.00 93.88 125 GLU A O 1
ATOM 1000 N N . GLN A 1 126 ? 22.262 3.845 -26.744 1.00 93.38 126 GLN A N 1
ATOM 1001 C CA . GLN A 1 126 ? 22.734 2.645 -26.056 1.00 93.38 126 GLN A CA 1
ATOM 1002 C C . GLN A 1 126 ? 22.307 2.667 -24.589 1.00 93.38 126 GLN A C 1
ATOM 1004 O O . GLN A 1 126 ? 21.789 1.666 -24.087 1.00 93.38 126 GLN A O 1
ATOM 1009 N N . LEU A 1 127 ? 22.482 3.808 -23.922 1.00 92.56 127 LEU A N 1
ATOM 1010 C CA . LEU A 1 127 ? 22.021 4.003 -22.555 1.00 92.56 127 LEU A CA 1
ATOM 1011 C C . LEU A 1 127 ? 20.497 3.896 -22.478 1.00 92.56 127 LEU A C 1
ATOM 1013 O O . LEU A 1 127 ? 19.982 3.196 -21.609 1.00 92.56 127 LEU A O 1
ATOM 1017 N N . PHE A 1 128 ? 19.771 4.508 -23.417 1.00 95.31 128 PHE A N 1
ATOM 1018 C CA . PHE A 1 128 ? 18.311 4.426 -23.473 1.00 95.31 128 PHE A CA 1
ATOM 1019 C C . PHE A 1 128 ? 17.815 2.979 -23.539 1.00 95.31 128 PHE A C 1
ATOM 1021 O O . PHE A 1 128 ? 16.879 2.625 -22.828 1.00 95.31 128 PHE A O 1
ATOM 1028 N N . ARG A 1 129 ? 18.462 2.120 -24.336 1.00 93.19 129 ARG A N 1
ATOM 1029 C CA . ARG A 1 129 ? 18.108 0.697 -24.482 1.00 93.19 129 ARG A CA 1
ATOM 1030 C C . ARG A 1 129 ? 18.458 -0.167 -23.263 1.00 93.19 129 ARG A C 1
ATOM 1032 O O . ARG A 1 129 ? 18.158 -1.361 -23.277 1.00 93.19 129 ARG A O 1
ATOM 1039 N N . ASN A 1 130 ? 19.070 0.389 -22.214 1.00 91.69 130 ASN A N 1
ATOM 1040 C CA . ASN A 1 130 ? 19.350 -0.351 -20.987 1.00 91.69 130 ASN A CA 1
ATOM 1041 C C . ASN A 1 130 ? 18.037 -0.901 -20.373 1.00 91.69 130 ASN A C 1
ATOM 1043 O O . ASN A 1 130 ? 17.129 -0.111 -20.088 1.00 91.69 130 ASN A O 1
ATOM 1047 N N . PRO A 1 131 ? 17.920 -2.222 -20.118 1.00 89.75 131 PRO A N 1
ATOM 1048 C CA . PRO A 1 131 ? 16.679 -2.829 -19.632 1.00 89.75 131 PRO A CA 1
ATOM 1049 C C . PRO A 1 131 ? 16.146 -2.227 -18.329 1.00 89.75 131 PRO A C 1
ATOM 1051 O O . PRO A 1 131 ? 14.939 -2.049 -18.197 1.00 89.75 131 PRO A O 1
ATOM 1054 N N . MET A 1 132 ? 17.022 -1.849 -17.391 1.00 89.31 132 MET A N 1
ATOM 1055 C CA . MET A 1 132 ? 16.613 -1.244 -16.119 1.00 89.31 132 MET A CA 1
ATOM 1056 C C . MET A 1 132 ? 16.004 0.147 -16.332 1.00 89.31 132 MET A C 1
ATOM 1058 O O . MET A 1 132 ? 15.002 0.498 -15.711 1.00 89.31 132 MET A O 1
ATOM 1062 N N . LEU A 1 133 ? 16.581 0.944 -17.233 1.00 93.31 133 LEU A N 1
ATOM 1063 C CA . LEU A 1 133 ? 16.043 2.265 -17.555 1.00 93.31 133 LEU A CA 1
ATOM 1064 C C . LEU A 1 133 ? 14.709 2.151 -18.308 1.00 93.31 133 LEU A C 1
ATOM 1066 O O . LEU A 1 133 ? 13.759 2.866 -17.985 1.00 93.31 133 LEU A O 1
ATOM 1070 N N . GLN A 1 134 ? 14.592 1.194 -19.234 1.00 96.19 134 GLN A N 1
ATOM 1071 C CA . GLN A 1 134 ? 13.326 0.875 -19.905 1.00 96.19 134 GLN A CA 1
ATOM 1072 C C . GLN A 1 134 ? 12.255 0.377 -18.919 1.00 96.19 134 GLN A C 1
ATOM 1074 O O . GLN A 1 134 ? 11.093 0.774 -19.025 1.00 96.19 134 GLN A O 1
ATOM 1079 N N . TYR A 1 135 ? 12.636 -0.423 -17.917 1.00 94.50 135 TYR A N 1
ATOM 1080 C CA . TYR A 1 135 ? 11.751 -0.841 -16.827 1.00 94.50 135 TYR A CA 1
ATOM 1081 C C . TYR A 1 135 ? 11.182 0.367 -16.084 1.00 94.50 135 TYR A C 1
ATOM 1083 O O . TYR A 1 135 ? 9.966 0.481 -15.932 1.00 94.50 135 TYR A O 1
ATOM 1091 N N . TYR A 1 136 ? 12.033 1.306 -15.660 1.00 94.50 136 TYR A N 1
ATOM 1092 C CA . TYR A 1 136 ? 11.569 2.488 -14.933 1.00 94.50 136 TYR A CA 1
ATOM 1093 C C . TYR A 1 136 ? 10.770 3.460 -15.802 1.00 94.50 136 TYR A C 1
ATOM 1095 O O . TYR A 1 136 ? 9.851 4.104 -15.286 1.00 94.50 136 TYR A O 1
ATOM 1103 N N . LEU A 1 137 ? 11.064 3.539 -17.102 1.00 97.75 137 LEU A N 1
ATOM 1104 C CA . LEU A 1 137 ? 10.253 4.282 -18.064 1.00 97.75 137 LEU A CA 1
ATOM 1105 C C . LEU A 1 137 ? 8.836 3.706 -18.140 1.00 97.75 137 LEU A C 1
ATOM 1107 O O . LEU A 1 137 ? 7.868 4.431 -17.918 1.00 97.75 137 LEU A O 1
ATOM 1111 N N . ALA A 1 138 ? 8.705 2.403 -18.397 1.00 97.50 138 ALA A N 1
ATOM 1112 C CA . ALA A 1 138 ? 7.412 1.726 -18.460 1.00 97.50 138 ALA A CA 1
ATOM 1113 C C . ALA A 1 138 ? 6.657 1.796 -17.124 1.00 97.50 138 ALA A C 1
ATOM 1115 O O . ALA A 1 138 ? 5.463 2.098 -17.102 1.00 97.50 138 ALA A O 1
ATOM 1116 N N . PHE A 1 139 ? 7.354 1.601 -16.003 1.00 94.94 139 PHE A N 1
ATOM 1117 C CA . PHE A 1 139 ? 6.773 1.766 -14.674 1.00 94.94 139 PHE A CA 1
ATOM 1118 C C . PHE A 1 139 ? 6.218 3.183 -14.483 1.00 94.94 139 PHE A C 1
ATOM 1120 O O . PHE A 1 139 ? 5.060 3.338 -14.107 1.00 94.94 139 PHE A O 1
ATOM 1127 N N . SER A 1 140 ? 7.002 4.217 -14.794 1.00 95.81 140 SER A N 1
ATOM 1128 C CA . SER A 1 140 ? 6.602 5.615 -14.588 1.00 95.81 140 SER A CA 1
ATOM 1129 C C . SER A 1 140 ? 5.472 6.052 -15.514 1.00 95.81 140 SER A C 1
ATOM 1131 O O . SER A 1 140 ? 4.567 6.743 -15.054 1.00 95.81 140 SER A O 1
ATOM 1133 N N . LEU A 1 141 ? 5.462 5.592 -16.769 1.00 97.38 141 LEU A N 1
ATOM 1134 C CA . LEU A 1 141 ? 4.333 5.776 -17.688 1.00 97.38 141 LEU A CA 1
ATOM 1135 C C . LEU A 1 141 ? 3.048 5.191 -17.084 1.00 97.38 141 LEU A C 1
ATOM 1137 O O . LEU A 1 141 ? 2.052 5.893 -16.947 1.00 97.38 141 LEU A O 1
ATOM 1141 N N . ASN A 1 142 ? 3.083 3.942 -16.613 1.00 95.19 142 ASN A N 1
ATOM 1142 C CA . ASN A 1 142 ? 1.917 3.323 -15.979 1.00 95.19 142 ASN A CA 1
ATOM 1143 C C . ASN A 1 142 ? 1.441 4.063 -14.716 1.00 95.19 142 ASN A C 1
ATOM 1145 O O . ASN A 1 142 ? 0.240 4.151 -14.469 1.00 95.19 142 ASN A O 1
ATOM 1149 N N . ARG A 1 143 ? 2.364 4.599 -13.906 1.00 91.44 143 ARG A N 1
ATOM 1150 C CA . ARG A 1 143 ? 2.011 5.356 -12.693 1.00 91.44 143 ARG A CA 1
ATOM 1151 C C . ARG A 1 143 ? 1.470 6.754 -12.988 1.00 91.44 143 ARG A C 1
ATOM 1153 O O . ARG A 1 143 ? 0.613 7.216 -12.237 1.00 91.44 143 ARG A O 1
ATOM 1160 N N . ARG A 1 144 ? 1.964 7.419 -14.037 1.00 94.12 144 ARG A N 1
ATOM 1161 C CA . ARG A 1 144 ? 1.485 8.737 -14.474 1.00 94.12 144 ARG A CA 1
ATOM 1162 C C . ARG A 1 144 ? 0.112 8.643 -15.138 1.00 94.12 144 ARG A C 1
ATOM 1164 O O . ARG A 1 144 ? -0.745 9.466 -14.834 1.00 94.12 144 ARG A O 1
ATOM 1171 N N . ASN A 1 145 ? -0.094 7.613 -15.961 1.00 92.88 145 ASN A N 1
ATOM 1172 C CA . ASN A 1 145 ? -1.378 7.271 -16.573 1.00 92.88 145 ASN A CA 1
ATOM 1173 C C . ASN A 1 145 ? -2.032 8.440 -17.341 1.00 92.88 145 ASN A C 1
ATOM 1175 O O . ASN A 1 145 ? -3.241 8.655 -17.251 1.00 92.88 145 ASN A O 1
ATOM 1179 N N . GLU A 1 146 ? -1.237 9.220 -18.080 1.00 93.56 146 GLU A N 1
ATOM 1180 C CA . GLU A 1 146 ? -1.777 10.143 -19.084 1.00 93.56 146 GLU A CA 1
ATOM 1181 C C . GLU A 1 146 ? -2.252 9.369 -20.329 1.00 93.56 146 GLU A C 1
ATOM 1183 O O . GLU A 1 146 ? -2.069 8.154 -20.449 1.00 93.56 146 GLU A O 1
ATOM 1188 N N . ALA A 1 147 ? -2.879 10.070 -21.279 1.00 91.06 147 ALA A N 1
ATOM 1189 C CA . ALA A 1 147 ? -3.315 9.464 -22.534 1.00 91.06 147 ALA A CA 1
ATOM 1190 C C . ALA A 1 147 ? -2.152 8.717 -23.223 1.00 91.06 147 ALA A C 1
ATOM 1192 O O . ALA A 1 147 ? -1.044 9.237 -23.312 1.00 91.06 147 ALA A O 1
ATOM 1193 N N . ASP A 1 148 ? -2.419 7.495 -23.695 1.00 89.94 148 ASP A N 1
ATOM 1194 C CA . ASP A 1 148 ? -1.463 6.562 -24.318 1.00 89.94 148 ASP A CA 1
ATOM 1195 C C . ASP A 1 148 ? -0.325 6.016 -23.430 1.00 89.94 148 ASP A C 1
ATOM 1197 O O . ASP A 1 148 ? 0.369 5.081 -23.854 1.00 89.94 148 ASP A O 1
ATOM 1201 N N . ASP A 1 149 ? -0.151 6.496 -22.194 1.00 95.38 149 ASP A N 1
ATOM 1202 C CA . ASP A 1 149 ? 0.973 6.092 -21.341 1.00 95.38 149 ASP A CA 1
ATOM 1203 C C . ASP A 1 149 ? 1.009 4.585 -21.098 1.00 95.38 149 ASP A C 1
ATOM 1205 O O . ASP A 1 149 ? 2.040 3.947 -21.310 1.00 95.38 149 ASP A O 1
ATOM 1209 N N . ARG A 1 150 ? -0.111 3.983 -20.685 1.00 92.94 150 ARG A N 1
ATOM 1210 C CA . ARG A 1 150 ? -0.161 2.545 -20.385 1.00 92.94 150 ARG A CA 1
ATOM 1211 C C . ARG A 1 150 ? 0.011 1.665 -21.605 1.00 92.94 150 ARG A C 1
ATOM 1213 O O . ARG A 1 150 ? 0.661 0.625 -21.523 1.00 92.94 150 ARG A O 1
ATOM 1220 N N . LYS A 1 151 ? -0.497 2.105 -22.755 1.00 92.75 151 LYS A N 1
ATOM 1221 C CA . LYS A 1 151 ? -0.276 1.416 -24.027 1.00 92.75 151 LYS A CA 1
ATOM 1222 C C . LYS A 1 151 ? 1.216 1.386 -24.365 1.00 92.75 151 LYS A C 1
ATOM 1224 O O . LYS A 1 151 ? 1.744 0.320 -24.687 1.00 92.75 151 LYS A O 1
ATOM 1229 N N . LYS A 1 152 ? 1.908 2.526 -24.232 1.00 96.50 152 LYS A N 1
ATOM 1230 C CA . LYS A 1 152 ? 3.364 2.621 -24.423 1.00 96.50 152 LYS A CA 1
ATOM 1231 C C . LYS A 1 152 ? 4.125 1.808 -23.369 1.00 96.50 152 LYS A C 1
ATOM 1233 O O . LYS A 1 152 ? 5.036 1.063 -23.721 1.00 96.50 152 LYS A O 1
ATOM 1238 N N . ALA A 1 153 ? 3.725 1.893 -22.102 1.00 97.50 153 ALA A N 1
ATOM 1239 C CA . ALA A 1 153 ? 4.318 1.143 -20.998 1.00 97.50 153 ALA A CA 1
ATOM 1240 C C . ALA A 1 153 ? 4.257 -0.368 -21.242 1.00 97.50 153 ALA A C 1
ATOM 1242 O O . ALA A 1 153 ? 5.268 -1.057 -21.118 1.00 97.50 153 ALA A O 1
ATOM 1243 N N . LEU A 1 154 ? 3.087 -0.877 -21.634 1.00 95.56 154 LEU A N 1
ATOM 1244 C CA . LEU A 1 154 ? 2.876 -2.296 -21.890 1.00 95.56 154 LEU A CA 1
ATOM 1245 C C . LEU A 1 154 ? 3.687 -2.776 -23.097 1.00 95.56 154 LEU A C 1
ATOM 1247 O O . LEU A 1 154 ? 4.260 -3.863 -23.058 1.00 95.56 154 LEU A O 1
ATOM 1251 N N . GLN A 1 155 ? 3.781 -1.960 -24.151 1.00 96.44 155 GLN A N 1
ATOM 1252 C CA . GLN A 1 155 ? 4.638 -2.254 -25.298 1.00 96.44 155 GLN A CA 1
ATOM 1253 C C . GLN A 1 155 ? 6.109 -2.388 -24.881 1.00 96.44 155 GLN A C 1
ATOM 1255 O O . GLN A 1 155 ? 6.741 -3.384 -25.230 1.00 96.44 155 GLN A O 1
ATOM 1260 N N . ILE A 1 156 ? 6.634 -1.427 -24.115 1.00 96.62 156 ILE A N 1
ATOM 1261 C CA . ILE A 1 156 ? 8.017 -1.453 -23.617 1.00 96.62 156 ILE A CA 1
ATOM 1262 C C . ILE A 1 156 ? 8.239 -2.682 -22.726 1.00 96.62 156 ILE A C 1
ATOM 1264 O O . ILE A 1 156 ? 9.166 -3.453 -22.959 1.00 96.62 156 ILE A O 1
ATOM 1268 N N . ALA A 1 157 ? 7.363 -2.921 -21.746 1.00 95.75 157 ALA A N 1
ATOM 1269 C CA . ALA A 1 157 ? 7.501 -4.040 -20.815 1.00 95.75 157 ALA A CA 1
ATOM 1270 C C . ALA A 1 157 ? 7.497 -5.401 -21.536 1.00 95.75 157 ALA A C 1
ATOM 1272 O O . ALA A 1 157 ? 8.345 -6.250 -21.255 1.00 95.75 157 ALA A O 1
ATOM 1273 N N . ARG A 1 158 ? 6.607 -5.586 -22.524 1.00 94.94 158 ARG A N 1
ATOM 1274 C CA . ARG A 1 158 ? 6.576 -6.785 -23.380 1.00 94.94 158 ARG A CA 1
ATOM 1275 C C . ARG A 1 158 ? 7.858 -6.947 -24.192 1.00 94.94 158 ARG A C 1
ATOM 1277 O O . ARG A 1 158 ? 8.375 -8.054 -24.294 1.00 94.94 158 ARG A O 1
ATOM 1284 N N . GLN A 1 159 ? 8.384 -5.864 -24.761 1.00 94.06 159 GLN A N 1
ATOM 1285 C CA . GLN A 1 159 ? 9.639 -5.917 -25.513 1.00 94.06 159 GLN A CA 1
ATOM 1286 C C . GLN A 1 159 ? 10.807 -6.375 -24.635 1.00 94.06 159 GLN A C 1
ATOM 1288 O O . GLN A 1 159 ? 11.612 -7.178 -25.099 1.00 94.06 159 GLN A O 1
ATOM 1293 N N . ILE A 1 160 ? 10.871 -5.942 -23.371 1.00 90.56 160 ILE A N 1
ATOM 1294 C CA . ILE A 1 160 ? 11.936 -6.370 -22.456 1.00 90.56 160 ILE A CA 1
ATOM 1295 C C . ILE A 1 160 ? 11.872 -7.882 -22.200 1.00 90.56 160 ILE A C 1
ATOM 1297 O O . ILE A 1 160 ? 12.889 -8.558 -22.334 1.00 90.56 160 ILE A O 1
ATOM 1301 N N . VAL A 1 161 ? 10.691 -8.430 -21.882 1.00 91.06 161 VAL A N 1
ATOM 1302 C CA . VAL A 1 161 ? 10.546 -9.875 -21.607 1.00 91.06 161 VAL A CA 1
ATOM 1303 C C . VAL A 1 161 ? 10.723 -10.751 -22.851 1.00 91.06 161 VAL A C 1
ATOM 1305 O O . VAL A 1 161 ? 11.111 -11.906 -22.720 1.00 91.06 161 VAL A O 1
ATOM 1308 N N . LEU A 1 162 ? 10.468 -10.220 -24.052 1.00 89.44 162 LEU A N 1
ATOM 1309 C CA . LEU A 1 162 ? 10.676 -10.933 -25.320 1.00 89.44 162 LEU A CA 1
ATOM 1310 C C . LEU A 1 162 ? 12.123 -10.862 -25.827 1.00 89.44 162 LEU A C 1
ATOM 1312 O O . LEU A 1 162 ? 12.492 -11.631 -26.711 1.00 89.44 162 LEU A O 1
ATOM 1316 N N . ALA A 1 163 ? 12.942 -9.945 -25.306 1.00 85.69 163 ALA A N 1
ATOM 1317 C CA . ALA A 1 163 ? 14.305 -9.742 -25.789 1.00 85.69 163 ALA A CA 1
ATOM 1318 C C . ALA A 1 163 ? 15.279 -10.860 -25.372 1.00 85.69 163 ALA A C 1
ATOM 1320 O O . ALA A 1 163 ? 16.321 -11.017 -26.008 1.00 85.69 163 ALA A O 1
ATOM 1321 N N . SER A 1 164 ? 14.985 -11.616 -24.306 1.00 77.94 164 SER A N 1
ATOM 1322 C CA . SER A 1 164 ? 15.840 -12.705 -23.818 1.00 77.94 164 SER A CA 1
ATOM 1323 C C . SER A 1 164 ? 15.080 -13.678 -22.909 1.00 77.94 164 SER A C 1
ATOM 1325 O O . SER A 1 164 ? 14.275 -13.268 -22.080 1.00 77.94 164 SER A O 1
ATOM 1327 N N . ASP A 1 165 ? 15.411 -14.969 -22.976 1.00 72.38 165 ASP A N 1
ATOM 1328 C CA . ASP A 1 165 ? 14.870 -15.987 -22.059 1.00 72.38 165 ASP A CA 1
ATOM 1329 C C . ASP A 1 165 ? 15.468 -15.911 -20.635 1.00 72.38 165 ASP A C 1
ATOM 1331 O O . ASP A 1 165 ? 14.967 -16.552 -19.702 1.00 72.38 165 ASP A O 1
ATOM 1335 N N . GLN A 1 166 ? 16.538 -15.125 -20.453 1.00 79.38 166 GLN A N 1
ATOM 1336 C CA . GLN A 1 166 ? 17.253 -14.913 -19.182 1.00 79.38 166 GLN A CA 1
ATOM 1337 C C . GLN A 1 166 ? 16.817 -13.626 -18.457 1.00 79.38 166 GLN A C 1
ATOM 1339 O O . GLN A 1 166 ? 17.550 -13.087 -17.628 1.00 79.38 166 GLN A O 1
ATOM 1344 N N . VAL A 1 167 ? 15.639 -13.095 -18.787 1.00 83.31 167 VAL A N 1
ATOM 1345 C CA . VAL A 1 167 ? 15.089 -11.892 -18.150 1.00 83.31 167 VAL A CA 1
ATOM 1346 C C . VAL A 1 167 ? 14.751 -12.165 -16.677 1.00 83.31 167 VAL A C 1
ATOM 1348 O O . VAL A 1 167 ? 14.245 -13.233 -16.328 1.00 83.31 167 VAL A O 1
ATOM 1351 N N . GLN A 1 168 ? 15.042 -11.189 -15.810 1.00 87.94 168 GLN A N 1
ATOM 1352 C CA . GLN A 1 168 ? 14.767 -11.275 -14.370 1.00 87.94 168 GLN A CA 1
ATOM 1353 C C . GLN A 1 168 ? 13.253 -11.294 -14.099 1.00 87.94 168 GLN A C 1
ATOM 1355 O O . GLN A 1 168 ? 12.460 -10.750 -14.871 1.00 87.94 168 GLN A O 1
ATOM 1360 N N . ALA A 1 169 ? 12.843 -11.888 -12.981 1.00 90.19 169 ALA A N 1
ATOM 1361 C CA . ALA A 1 169 ? 11.430 -12.073 -12.654 1.00 90.19 169 ALA A CA 1
ATOM 1362 C C . ALA A 1 169 ? 10.636 -10.759 -12.546 1.00 90.19 169 ALA A C 1
ATOM 1364 O O . ALA A 1 169 ? 9.490 -10.697 -12.994 1.00 90.19 169 ALA A O 1
ATOM 1365 N N . ASP A 1 170 ? 11.256 -9.687 -12.047 1.00 89.00 170 ASP A N 1
ATOM 1366 C CA . ASP A 1 170 ? 10.621 -8.373 -11.874 1.00 89.00 170 ASP A CA 1
ATOM 1367 C C . ASP A 1 170 ? 10.048 -7.796 -13.174 1.00 89.00 170 ASP A C 1
ATOM 1369 O O . ASP A 1 170 ? 9.010 -7.133 -13.158 1.00 89.00 170 ASP A O 1
ATOM 1373 N N . TYR A 1 171 ? 10.667 -8.082 -14.323 1.00 92.94 171 TYR A N 1
ATOM 1374 C CA . TYR A 1 171 ? 10.185 -7.605 -15.622 1.00 92.94 171 TYR A CA 1
ATOM 1375 C C . TYR A 1 171 ? 8.870 -8.275 -16.030 1.00 92.94 171 TYR A C 1
ATOM 1377 O O . TYR A 1 171 ? 7.999 -7.619 -16.605 1.00 92.94 171 TYR A O 1
ATOM 1385 N N . TYR A 1 172 ? 8.682 -9.552 -15.687 1.00 94.88 172 TYR A N 1
ATOM 1386 C CA . TYR A 1 172 ? 7.384 -10.207 -15.842 1.00 94.88 172 TYR A CA 1
ATOM 1387 C C . TYR A 1 172 ? 6.356 -9.589 -14.894 1.00 94.88 172 TYR A C 1
ATOM 1389 O O . TYR A 1 172 ? 5.239 -9.277 -15.312 1.00 94.88 172 TYR A O 1
ATOM 1397 N N . GLY A 1 173 ? 6.752 -9.326 -13.647 1.00 94.69 173 GLY A N 1
ATOM 1398 C CA . GLY A 1 173 ? 5.908 -8.630 -12.682 1.00 94.69 173 GLY A CA 1
ATOM 1399 C C . GLY A 1 173 ? 5.499 -7.223 -13.134 1.00 94.69 173 GLY A C 1
ATOM 1400 O O . GLY A 1 173 ? 4.394 -6.785 -12.822 1.00 94.69 173 GLY A O 1
ATOM 1401 N N . LEU A 1 174 ? 6.326 -6.520 -13.916 1.00 95.56 174 LEU A N 1
ATOM 1402 C CA . LEU A 1 174 ? 5.970 -5.229 -14.516 1.00 95.56 174 LEU A CA 1
ATOM 1403 C C . LEU A 1 174 ? 4.884 -5.366 -15.588 1.00 95.56 174 LEU A C 1
ATOM 1405 O O . LEU A 1 174 ? 3.926 -4.595 -15.560 1.00 95.56 174 LEU A O 1
ATOM 1409 N N . VAL A 1 175 ? 4.990 -6.348 -16.493 1.00 96.69 175 VAL A N 1
ATOM 1410 C CA . VAL A 1 175 ? 3.915 -6.640 -17.463 1.00 96.69 175 VAL A CA 1
ATOM 1411 C C . VAL A 1 175 ? 2.619 -6.942 -16.712 1.00 96.69 175 VAL A C 1
ATOM 1413 O O . VAL A 1 175 ? 1.586 -6.331 -16.987 1.00 96.69 175 VAL A O 1
ATOM 1416 N N . GLY A 1 176 ? 2.697 -7.811 -15.698 1.00 95.62 176 GLY A N 1
ATOM 1417 C CA . GLY A 1 176 ? 1.554 -8.160 -14.862 1.00 95.62 176 GLY A CA 1
ATOM 1418 C C . GLY A 1 176 ? 0.935 -6.953 -14.161 1.00 95.62 176 GLY A C 1
ATOM 1419 O O . GLY A 1 176 ? -0.287 -6.808 -14.147 1.00 95.62 176 GLY A O 1
ATOM 1420 N N . ARG A 1 177 ? 1.766 -6.043 -13.645 1.00 94.56 177 ARG A N 1
ATOM 1421 C CA . ARG A 1 177 ? 1.319 -4.812 -12.988 1.00 94.56 177 ARG A CA 1
ATOM 1422 C C . ARG A 1 177 ? 0.573 -3.887 -13.939 1.00 94.56 177 ARG A C 1
ATOM 1424 O O . ARG A 1 177 ? -0.480 -3.387 -13.566 1.00 94.56 177 ARG A O 1
ATOM 1431 N N . ILE A 1 178 ? 1.101 -3.659 -15.139 1.00 95.00 178 ILE A N 1
ATOM 1432 C CA . ILE A 1 178 ? 0.481 -2.755 -16.118 1.00 95.00 178 ILE A CA 1
ATOM 1433 C C . ILE A 1 178 ? -0.865 -3.324 -16.576 1.00 95.00 178 ILE A C 1
ATOM 1435 O O . ILE A 1 178 ? -1.860 -2.605 -16.589 1.00 95.00 178 ILE A O 1
ATOM 1439 N N . CYS A 1 179 ? -0.922 -4.626 -16.878 1.00 94.06 179 CYS A N 1
ATOM 1440 C CA . CYS A 1 179 ? -2.174 -5.296 -17.233 1.00 94.06 179 CYS A CA 1
ATOM 1441 C C . CYS A 1 179 ? -3.195 -5.263 -16.088 1.00 94.06 179 CYS A C 1
ATOM 1443 O O . CYS A 1 179 ? -4.376 -5.023 -16.332 1.00 94.06 179 CYS A O 1
ATOM 1445 N N . LYS A 1 180 ? -2.747 -5.462 -14.839 1.00 92.31 180 LYS A N 1
ATOM 1446 C CA . LYS A 1 180 ? -3.593 -5.329 -13.646 1.00 92.31 180 LYS A CA 1
ATOM 1447 C C . LYS A 1 180 ? -4.148 -3.913 -13.527 1.00 92.31 180 LYS A C 1
ATOM 1449 O O . LYS A 1 180 ? -5.356 -3.760 -13.414 1.00 92.31 180 LYS A O 1
ATOM 1454 N N . ASP A 1 181 ? -3.293 -2.896 -13.555 1.00 91.06 181 ASP A N 1
ATOM 1455 C CA . ASP A 1 181 ? -3.701 -1.501 -13.375 1.00 91.06 181 ASP A CA 1
ATOM 1456 C C . ASP A 1 181 ? -4.689 -1.065 -14.485 1.00 91.06 181 ASP A C 1
ATOM 1458 O O . ASP A 1 181 ? -5.701 -0.428 -14.194 1.00 91.06 181 ASP A O 1
ATOM 1462 N N . GLU A 1 182 ? -4.480 -1.503 -15.733 1.00 88.31 182 GLU A N 1
ATOM 1463 C CA . GLU A 1 182 ? -5.410 -1.263 -16.850 1.00 88.31 182 GLU A CA 1
ATOM 1464 C C . GLU A 1 182 ? -6.760 -1.985 -16.684 1.00 88.31 182 GLU A C 1
ATOM 1466 O O . GLU A 1 182 ? -7.828 -1.416 -16.935 1.00 88.31 182 GLU A O 1
ATOM 1471 N N . TYR A 1 183 ? -6.743 -3.230 -16.200 1.00 85.88 183 TYR A N 1
ATOM 1472 C CA . TYR A 1 183 ? -7.960 -3.977 -15.867 1.00 85.88 183 TYR A CA 1
ATOM 1473 C C . TYR A 1 183 ? -8.789 -3.291 -14.762 1.00 85.88 183 TYR A C 1
ATOM 1475 O O . TYR A 1 183 ? -10.020 -3.367 -14.754 1.00 85.88 183 TYR A O 1
ATOM 1483 N N . LEU A 1 184 ? -8.139 -2.603 -13.819 1.00 81.44 184 LEU A N 1
ATOM 1484 C CA . LEU A 1 184 ? -8.838 -1.875 -12.757 1.00 81.44 184 LEU A CA 1
ATOM 1485 C C . LEU A 1 184 ? -9.511 -0.602 -13.268 1.00 81.44 184 LEU A C 1
ATOM 1487 O O . LEU A 1 184 ? -10.680 -0.361 -12.949 1.00 81.44 184 LEU A O 1
ATOM 1491 N N . ASP A 1 185 ? -8.806 0.187 -14.074 1.00 77.69 185 ASP A N 1
ATOM 1492 C CA . ASP A 1 185 ? -9.305 1.483 -14.545 1.00 77.69 185 ASP A CA 1
ATOM 1493 C C . ASP A 1 185 ? -10.420 1.357 -15.591 1.00 77.69 185 ASP A C 1
ATOM 1495 O O . ASP A 1 185 ? -11.311 2.208 -15.654 1.00 77.69 185 ASP A O 1
ATOM 1499 N N . SER A 1 186 ? -10.444 0.258 -16.347 1.00 69.81 186 SER A N 1
ATOM 1500 C CA . SER A 1 186 ? -11.530 -0.091 -17.281 1.00 69.81 186 SER A CA 1
ATOM 1501 C C . SER A 1 186 ? -12.856 -0.457 -16.589 1.00 69.81 186 SER A C 1
ATOM 1503 O O . SER A 1 186 ? -13.835 -0.799 -17.252 1.00 69.81 186 SER A O 1
ATOM 1505 N N . LYS A 1 187 ? -12.939 -0.361 -15.251 1.00 65.69 187 LYS A N 1
ATOM 1506 C CA . LYS A 1 187 ? -14.114 -0.733 -14.437 1.00 65.69 187 LYS A CA 1
ATOM 1507 C C . LYS A 1 187 ? -14.571 -2.184 -14.646 1.00 65.69 187 LYS A C 1
ATOM 1509 O O . LYS A 1 187 ? -15.726 -2.499 -14.354 1.00 65.69 187 LYS A O 1
ATOM 1514 N N . ARG A 1 188 ? -13.666 -3.074 -15.073 1.00 60.66 188 ARG A N 1
ATOM 1515 C CA . ARG A 1 188 ? -13.906 -4.521 -15.216 1.00 60.66 188 ARG A CA 1
ATOM 1516 C C . ARG A 1 188 ? -15.024 -4.855 -16.225 1.00 60.66 188 ARG A C 1
ATOM 1518 O O . ARG A 1 188 ? -15.924 -5.639 -15.915 1.00 60.66 188 ARG A O 1
ATOM 1525 N N . THR A 1 189 ? -15.016 -4.245 -17.413 1.00 50.00 189 THR A N 1
ATOM 1526 C CA . THR A 1 189 ? -15.993 -4.541 -18.483 1.00 50.00 189 THR A CA 1
ATOM 1527 C C . THR A 1 189 ? -15.538 -5.699 -19.395 1.00 50.00 189 THR A C 1
ATOM 1529 O O . THR A 1 189 ? -14.449 -6.241 -19.262 1.00 50.00 189 THR A O 1
ATOM 1532 N N . SER A 1 190 ? -16.407 -6.209 -20.280 1.00 42.69 190 SER A N 1
ATOM 1533 C CA . SER A 1 190 ? -16.188 -7.521 -20.925 1.00 42.69 190 SER A CA 1
ATOM 1534 C C . SER A 1 190 ? -15.059 -7.656 -21.974 1.00 42.69 190 SER A C 1
ATOM 1536 O O . SER A 1 190 ? -14.738 -8.804 -22.281 1.00 42.69 190 SER A O 1
ATOM 1538 N N . PRO A 1 191 ? -14.428 -6.603 -22.539 1.00 42.91 191 PRO A N 1
ATOM 1539 C CA . PRO A 1 191 ? -13.196 -6.762 -23.326 1.00 42.91 191 PRO A CA 1
ATOM 1540 C C . PRO A 1 191 ? -11.951 -7.100 -22.476 1.00 42.91 191 PRO A C 1
ATOM 1542 O O . PRO A 1 191 ? -10.896 -7.381 -23.040 1.00 42.91 191 PRO A O 1
ATOM 1545 N N . ASP A 1 192 ? -12.071 -7.112 -21.140 1.00 57.62 192 ASP A N 1
ATOM 1546 C CA . ASP A 1 192 ? -10.944 -6.977 -20.204 1.00 57.62 192 ASP A CA 1
ATOM 1547 C C . ASP A 1 192 ? -10.482 -8.302 -19.548 1.00 57.62 192 ASP A C 1
ATOM 1549 O O . ASP A 1 192 ? -9.501 -8.331 -18.803 1.00 57.62 192 ASP A O 1
ATOM 1553 N N . ALA A 1 193 ? -11.126 -9.436 -19.856 1.00 63.84 193 ALA A N 1
ATOM 1554 C CA . ALA A 1 193 ? -10.705 -10.754 -19.355 1.00 63.84 193 ALA A CA 1
ATOM 1555 C C . ALA A 1 193 ? -9.306 -11.162 -19.862 1.00 63.84 193 ALA A C 1
ATOM 1557 O O . ALA A 1 193 ? -8.553 -11.824 -19.148 1.00 63.84 193 ALA A O 1
ATOM 1558 N N . SER A 1 194 ? -8.919 -10.714 -21.064 1.00 82.31 194 SER A N 1
ATOM 1559 C CA . SER A 1 194 ? -7.589 -10.987 -21.616 1.00 82.31 194 SER A CA 1
ATOM 1560 C C . SER A 1 194 ? -6.471 -10.265 -20.864 1.00 82.31 194 SER A C 1
ATOM 1562 O O . SER A 1 194 ? -5.373 -10.806 -20.781 1.00 82.31 194 SER A O 1
ATOM 1564 N N . LEU A 1 195 ? -6.735 -9.076 -20.301 1.00 87.81 195 LEU A N 1
ATOM 1565 C CA . LEU A 1 195 ? -5.759 -8.338 -19.488 1.00 87.81 195 LEU A CA 1
ATOM 1566 C C . LEU A 1 195 ? -5.546 -9.017 -18.136 1.00 87.81 195 LEU A C 1
ATOM 1568 O O . LEU A 1 195 ? -4.405 -9.159 -17.702 1.00 87.81 195 LEU A O 1
ATOM 1572 N N . LEU A 1 196 ? -6.622 -9.490 -17.498 1.00 88.44 196 LEU A N 1
ATOM 1573 C CA . LEU A 1 196 ? -6.516 -10.282 -16.272 1.00 88.44 196 LEU A CA 1
ATOM 1574 C C . LEU A 1 196 ? -5.744 -11.587 -16.520 1.00 88.44 196 LEU A C 1
ATOM 1576 O O . LEU A 1 196 ? -4.833 -11.913 -15.761 1.00 88.44 196 LEU A O 1
ATOM 1580 N N . ASP A 1 197 ? -6.062 -12.310 -17.596 1.00 90.62 197 ASP A N 1
ATOM 1581 C CA . ASP A 1 197 ? -5.350 -13.540 -17.957 1.00 90.62 197 ASP A CA 1
ATOM 1582 C C . ASP A 1 197 ? -3.877 -13.284 -18.293 1.00 90.62 197 ASP A C 1
ATOM 1584 O O . ASP A 1 197 ? -3.014 -14.079 -17.918 1.00 90.62 197 ASP A O 1
ATOM 1588 N N . GLU A 1 198 ? -3.565 -12.190 -18.990 1.00 93.38 198 GLU A N 1
ATOM 1589 C CA . GLU A 1 198 ? -2.181 -11.790 -19.242 1.00 93.38 198 GLU A CA 1
ATOM 1590 C C . GLU A 1 198 ? -1.466 -11.444 -17.938 1.00 93.38 198 GLU A C 1
ATOM 1592 O O . GLU A 1 198 ? -0.356 -11.921 -17.721 1.00 93.38 198 GLU A O 1
ATOM 1597 N N . ALA A 1 199 ? -2.114 -10.712 -17.029 1.00 94.88 199 ALA A N 1
ATOM 1598 C CA . ALA A 1 199 ? -1.533 -10.383 -15.736 1.00 94.88 199 ALA A CA 1
ATOM 1599 C C . ALA A 1 199 ? -1.214 -11.640 -14.912 1.00 94.88 199 ALA A C 1
ATOM 1601 O O . ALA A 1 199 ? -0.097 -11.774 -14.406 1.00 94.88 199 ALA A O 1
ATOM 1602 N N . VAL A 1 200 ? -2.151 -12.591 -14.835 1.00 95.12 200 VAL A N 1
ATOM 1603 C CA . VAL A 1 200 ? -1.951 -13.890 -14.168 1.00 95.12 200 VAL A CA 1
ATOM 1604 C C . VAL A 1 200 ? -0.794 -14.657 -14.808 1.00 95.12 200 VAL A C 1
ATOM 1606 O O . VAL A 1 200 ? 0.099 -15.117 -14.097 1.00 95.12 200 VAL A O 1
ATOM 1609 N N . LYS A 1 201 ? -0.754 -14.761 -16.143 1.00 95.38 201 LYS A N 1
ATOM 1610 C CA . LYS A 1 201 ? 0.333 -15.452 -16.860 1.00 95.38 201 LYS A CA 1
ATOM 1611 C C . LYS A 1 201 ? 1.688 -14.801 -16.611 1.00 95.38 201 LYS A C 1
ATOM 1613 O O . LYS A 1 201 ? 2.660 -15.514 -16.380 1.00 95.38 201 LYS A O 1
ATOM 1618 N N . SER A 1 202 ? 1.759 -13.474 -16.639 1.00 96.19 202 SER A N 1
ATOM 1619 C CA . SER A 1 202 ? 2.996 -12.733 -16.406 1.00 96.19 202 SER A CA 1
ATOM 1620 C C . SER A 1 202 ? 3.505 -12.929 -14.981 1.00 96.19 202 SER A C 1
ATOM 1622 O O . SER A 1 202 ? 4.646 -13.349 -14.809 1.00 96.19 202 SER A O 1
ATOM 1624 N N . TYR A 1 203 ? 2.672 -12.731 -13.956 1.00 97.25 203 TYR A N 1
ATOM 1625 C CA . TYR A 1 203 ? 3.101 -12.973 -12.574 1.00 97.25 203 TYR A CA 1
ATOM 1626 C C . TYR A 1 203 ? 3.442 -14.447 -12.313 1.00 97.25 203 TYR A C 1
ATOM 1628 O O . TYR A 1 203 ? 4.410 -14.729 -11.611 1.00 97.25 203 TYR A O 1
ATOM 1636 N N . SER A 1 204 ? 2.719 -15.392 -12.923 1.00 96.25 204 SER A N 1
ATOM 1637 C CA . SER A 1 204 ? 3.050 -16.823 -12.865 1.00 96.25 204 SER A CA 1
ATOM 1638 C C . SER A 1 204 ? 4.414 -17.129 -13.490 1.00 96.25 204 SER A C 1
ATOM 1640 O O . SER A 1 204 ? 5.222 -17.833 -12.884 1.00 96.25 204 SER A O 1
ATOM 1642 N N . ALA A 1 205 ? 4.716 -16.545 -14.654 1.00 94.75 205 ALA A N 1
ATOM 1643 C CA . ALA A 1 205 ? 6.014 -16.691 -15.307 1.00 94.75 205 ALA A CA 1
ATOM 1644 C C . ALA A 1 205 ? 7.157 -16.093 -14.471 1.00 94.75 205 ALA A C 1
ATOM 1646 O O . ALA A 1 205 ? 8.199 -16.732 -14.337 1.00 94.75 205 ALA A O 1
ATOM 1647 N N . GLY A 1 206 ? 6.954 -14.914 -13.870 1.00 94.69 206 GLY A N 1
ATOM 1648 C CA . GLY A 1 206 ? 7.917 -14.307 -12.945 1.00 94.69 206 GLY A CA 1
ATOM 1649 C C . GLY A 1 206 ? 8.152 -15.180 -11.711 1.00 94.69 206 GLY A C 1
ATOM 1650 O O . GLY A 1 206 ? 9.288 -15.534 -11.404 1.00 94.69 206 GLY A O 1
ATOM 1651 N N . PHE A 1 207 ? 7.076 -15.633 -11.065 1.00 95.25 207 PHE A N 1
ATOM 1652 C CA . PHE A 1 207 ? 7.159 -16.482 -9.876 1.00 95.25 207 PHE A CA 1
ATOM 1653 C C . PHE A 1 207 ? 7.859 -17.821 -10.154 1.00 95.25 207 PHE A C 1
ATOM 1655 O O . PHE A 1 207 ? 8.642 -18.292 -9.334 1.00 95.25 207 PHE A O 1
ATOM 1662 N N . ALA A 1 208 ? 7.657 -18.413 -11.334 1.00 93.31 208 ALA A N 1
ATOM 1663 C CA . ALA A 1 208 ? 8.334 -19.646 -11.734 1.00 93.31 208 ALA A CA 1
ATOM 1664 C C . ALA A 1 208 ? 9.855 -19.489 -11.946 1.00 93.31 208 ALA A C 1
ATOM 1666 O O . ALA A 1 208 ? 10.561 -20.497 -11.970 1.00 93.31 208 ALA A O 1
ATOM 1667 N N . LYS A 1 209 ? 10.372 -18.260 -12.113 1.00 91.00 209 LYS A N 1
ATOM 1668 C CA . LYS A 1 209 ? 11.809 -17.996 -12.319 1.00 91.00 209 LYS A CA 1
ATOM 1669 C C . LYS A 1 209 ? 12.594 -17.947 -11.010 1.00 91.00 209 LYS A C 1
ATOM 1671 O O . LYS A 1 209 ? 13.661 -18.548 -10.931 1.00 91.00 209 LYS A O 1
ATOM 1676 N N . THR A 1 210 ? 12.097 -17.217 -10.017 1.00 87.69 210 THR A N 1
ATOM 1677 C CA . THR A 1 210 ? 12.840 -16.894 -8.780 1.00 87.69 210 THR A CA 1
ATOM 1678 C C . THR A 1 210 ? 12.107 -17.273 -7.504 1.00 87.69 210 THR A C 1
ATOM 1680 O O . THR A 1 210 ? 12.733 -17.290 -6.449 1.00 87.69 210 THR A O 1
ATOM 1683 N N . TYR A 1 211 ? 10.815 -17.603 -7.588 1.00 89.06 211 TYR A N 1
ATOM 1684 C CA . TYR A 1 211 ? 9.969 -17.915 -6.437 1.00 89.06 211 TYR A CA 1
ATOM 1685 C C . TYR A 1 211 ? 9.986 -16.803 -5.372 1.00 89.06 211 TYR A C 1
ATOM 1687 O O . TYR A 1 211 ? 10.132 -17.056 -4.179 1.00 89.06 211 TYR A O 1
ATOM 1695 N N . ASP A 1 212 ? 9.878 -15.549 -5.823 1.00 91.19 212 ASP A N 1
ATOM 1696 C CA . ASP A 1 212 ? 9.916 -14.357 -4.974 1.00 91.19 212 ASP A CA 1
ATOM 1697 C C . ASP A 1 212 ? 8.527 -13.932 -4.464 1.00 91.19 212 ASP A C 1
ATOM 1699 O O . ASP A 1 212 ? 7.481 -14.260 -5.036 1.00 91.19 212 ASP A O 1
ATOM 1703 N N . THR A 1 213 ? 8.522 -13.161 -3.377 1.00 91.94 213 THR A N 1
ATOM 1704 C CA . THR A 1 213 ? 7.300 -12.689 -2.718 1.00 91.94 213 THR A CA 1
ATOM 1705 C C . THR A 1 213 ? 6.518 -11.691 -3.564 1.00 91.94 213 THR A C 1
ATOM 1707 O O . THR A 1 213 ? 5.289 -11.715 -3.521 1.00 91.94 213 THR A O 1
ATOM 1710 N N . TYR A 1 214 ? 7.190 -10.855 -4.362 1.00 92.25 214 TYR A N 1
ATOM 1711 C CA . TYR A 1 214 ? 6.557 -9.816 -5.177 1.00 92.25 214 TYR A CA 1
ATOM 1712 C C . TYR A 1 214 ? 5.649 -10.410 -6.259 1.00 92.25 214 TYR A C 1
ATOM 1714 O O . TYR A 1 214 ? 4.468 -10.053 -6.351 1.00 92.25 214 TYR A O 1
ATOM 1722 N N . ASN A 1 215 ? 6.165 -11.342 -7.058 1.00 95.12 215 ASN A N 1
ATOM 1723 C CA . ASN A 1 215 ? 5.383 -12.022 -8.082 1.00 95.12 215 ASN A CA 1
ATOM 1724 C C . ASN A 1 215 ? 4.348 -12.957 -7.456 1.00 95.12 215 ASN A C 1
ATOM 1726 O O . ASN A 1 215 ? 3.197 -12.981 -7.896 1.00 95.12 215 ASN A O 1
ATOM 1730 N N . GLY A 1 216 ? 4.730 -13.684 -6.404 1.00 96.38 216 GLY A N 1
ATOM 1731 C CA . GLY A 1 216 ? 3.864 -14.663 -5.759 1.00 96.38 216 GLY A CA 1
ATOM 1732 C C . GLY A 1 216 ? 2.619 -14.052 -5.108 1.00 96.38 216 GLY A C 1
ATOM 1733 O O . GLY A 1 216 ? 1.515 -14.564 -5.310 1.00 96.38 216 GLY A O 1
ATOM 1734 N N . ILE A 1 217 ? 2.749 -12.928 -4.391 1.00 96.81 217 ILE A N 1
ATOM 1735 C CA . ILE A 1 217 ? 1.594 -12.293 -3.738 1.00 96.81 217 ILE A CA 1
ATOM 1736 C C . ILE A 1 217 ? 0.638 -11.641 -4.739 1.00 96.81 217 ILE A C 1
ATOM 1738 O O . ILE A 1 217 ? -0.580 -11.779 -4.618 1.00 96.81 217 ILE A O 1
ATOM 1742 N N . ASN A 1 218 ? 1.173 -10.994 -5.780 1.00 96.44 218 ASN A N 1
ATOM 1743 C CA . ASN A 1 218 ? 0.343 -10.415 -6.835 1.00 96.44 218 ASN A CA 1
ATOM 1744 C C . ASN A 1 218 ? -0.376 -11.508 -7.636 1.00 96.44 218 ASN A C 1
ATOM 1746 O O . ASN A 1 218 ? -1.559 -11.351 -7.942 1.00 96.44 218 ASN A O 1
ATOM 1750 N N . LEU A 1 219 ? 0.294 -12.630 -7.921 1.00 97.00 219 LEU A N 1
ATOM 1751 C CA . LEU A 1 219 ? -0.338 -13.799 -8.528 1.00 97.00 219 LEU A CA 1
ATOM 1752 C C . LEU A 1 219 ? -1.482 -14.327 -7.660 1.00 97.00 219 LEU A C 1
ATOM 1754 O O . LEU A 1 219 ? -2.582 -14.524 -8.170 1.00 97.00 219 LEU A O 1
ATOM 1758 N N . LEU A 1 220 ? -1.250 -14.515 -6.357 1.00 96.88 220 LEU A N 1
ATOM 1759 C CA . LEU A 1 220 ? -2.269 -15.003 -5.426 1.00 96.88 220 LEU A CA 1
ATOM 1760 C C . LEU A 1 220 ? -3.506 -14.092 -5.411 1.00 96.88 220 LEU A C 1
ATOM 1762 O O . LEU A 1 220 ? -4.630 -14.578 -5.549 1.00 96.88 220 LEU A O 1
ATOM 1766 N N . THR A 1 221 ? -3.294 -12.777 -5.328 1.00 95.50 221 THR A N 1
ATOM 1767 C CA . THR A 1 221 ? -4.364 -11.773 -5.384 1.00 95.50 221 THR A CA 1
ATOM 1768 C C . THR A 1 221 ? -5.146 -11.846 -6.700 1.00 95.50 221 THR A C 1
ATOM 1770 O O . THR A 1 221 ? -6.376 -11.815 -6.684 1.00 95.50 221 THR A O 1
ATOM 1773 N N . LEU A 1 222 ? -4.481 -11.992 -7.851 1.00 94.31 222 LEU A N 1
ATOM 1774 C CA . LEU A 1 222 ? -5.163 -12.078 -9.150 1.00 94.31 222 LEU A CA 1
ATOM 1775 C C . LEU A 1 222 ? -5.877 -13.413 -9.381 1.00 94.31 222 LEU A C 1
ATOM 1777 O O . LEU A 1 222 ? -6.943 -13.423 -9.995 1.00 94.31 222 LEU A O 1
ATOM 1781 N N . LEU A 1 223 ? -5.345 -14.525 -8.870 1.00 93.88 223 LEU A N 1
ATOM 1782 C CA . LEU A 1 223 ? -6.056 -15.806 -8.857 1.00 93.88 223 LEU A CA 1
ATOM 1783 C C . LEU A 1 223 ? -7.329 -15.707 -8.015 1.00 93.88 223 LEU A C 1
ATOM 1785 O O . LEU A 1 223 ? -8.369 -16.235 -8.406 1.00 93.88 223 LEU A O 1
ATOM 1789 N N . ASN A 1 224 ? -7.280 -14.965 -6.905 1.00 90.56 224 ASN A N 1
ATOM 1790 C CA . ASN A 1 224 ? -8.470 -14.654 -6.124 1.00 90.56 224 ASN A CA 1
ATOM 1791 C C . ASN A 1 224 ? -9.476 -13.840 -6.955 1.00 90.56 224 ASN A C 1
ATOM 1793 O O . ASN A 1 224 ? -10.637 -14.221 -7.062 1.00 90.56 224 ASN A O 1
ATOM 1797 N N . VAL A 1 225 ? -9.031 -12.786 -7.649 1.00 89.06 225 VAL A N 1
ATOM 1798 C CA . VAL A 1 225 ? -9.892 -12.022 -8.574 1.00 89.06 225 VAL A CA 1
ATOM 1799 C C . VAL A 1 225 ? -10.521 -12.927 -9.631 1.00 89.06 225 VAL A C 1
ATOM 1801 O O . VAL A 1 225 ? -11.730 -12.858 -9.853 1.00 89.06 225 VAL A O 1
ATOM 1804 N N . LYS A 1 226 ? -9.741 -13.812 -10.254 1.00 87.56 226 LYS A N 1
ATOM 1805 C CA . LYS A 1 226 ? -10.217 -14.738 -11.287 1.00 87.56 226 LYS A CA 1
ATOM 1806 C C . LYS A 1 226 ? -11.290 -15.696 -10.763 1.00 87.56 226 LYS A C 1
ATOM 1808 O O . LYS A 1 226 ? -12.331 -15.823 -11.408 1.00 87.56 226 LYS A O 1
ATOM 1813 N N . ARG A 1 227 ? -11.098 -16.268 -9.565 1.00 87.06 227 ARG A N 1
ATOM 1814 C CA . ARG A 1 227 ? -12.082 -17.133 -8.879 1.00 87.06 227 ARG A CA 1
ATOM 1815 C C . ARG A 1 227 ? -13.456 -16.473 -8.750 1.00 87.06 227 ARG A C 1
ATOM 1817 O O . ARG A 1 227 ? -14.467 -17.146 -8.922 1.00 87.06 227 ARG A O 1
ATOM 1824 N N . PHE A 1 228 ? -13.493 -15.165 -8.499 1.00 82.00 228 PHE A N 1
ATOM 1825 C CA . PHE A 1 228 ? -14.732 -14.406 -8.285 1.00 82.00 228 PHE A CA 1
ATOM 1826 C C . PHE A 1 228 ? -15.198 -13.582 -9.499 1.00 82.00 228 PHE A C 1
ATOM 1828 O O . PHE A 1 228 ? -16.240 -12.935 -9.430 1.00 82.00 228 PHE A O 1
ATOM 1835 N N . SER A 1 229 ? -14.478 -13.617 -10.626 1.00 76.88 229 SER A N 1
ATOM 1836 C CA . SER A 1 229 ? -14.840 -12.859 -11.839 1.00 76.88 229 SER A CA 1
ATOM 1837 C C . SER A 1 229 ? -15.959 -13.516 -12.663 1.00 76.88 229 SER A C 1
ATOM 1839 O O . SER A 1 229 ? -16.608 -12.854 -13.473 1.00 76.88 229 SER A O 1
ATOM 1841 N N . SER A 1 230 ? -16.204 -14.815 -12.474 1.00 68.69 230 SER A N 1
ATOM 1842 C CA . SER A 1 230 ? -17.248 -15.559 -13.189 1.00 68.69 230 SER A CA 1
ATOM 1843 C C . SER A 1 230 ? -18.610 -15.449 -12.494 1.00 68.69 230 SER A C 1
ATOM 1845 O O . SER A 1 230 ? -18.702 -15.395 -11.271 1.00 68.69 230 SER A O 1
ATOM 1847 N N . LYS A 1 231 ? -19.709 -15.470 -13.265 1.00 66.00 231 LYS A N 1
ATOM 1848 C CA . LYS A 1 231 ? -21.068 -15.560 -12.701 1.00 66.00 231 LYS A CA 1
ATOM 1849 C C . LYS A 1 231 ? -21.298 -16.960 -12.121 1.00 66.00 231 LYS A C 1
ATOM 1851 O O . LYS A 1 231 ? -21.738 -17.855 -12.836 1.00 66.00 231 LYS A O 1
ATOM 1856 N N . GLY A 1 232 ? -21.025 -17.138 -10.834 1.00 66.62 232 GLY A N 1
ATOM 1857 C CA . GLY A 1 232 ? -21.215 -18.406 -10.128 1.00 66.62 232 GLY A CA 1
ATOM 1858 C C . GLY A 1 232 ? -20.099 -18.673 -9.117 1.00 66.62 232 GLY A C 1
ATOM 1859 O O . GLY A 1 232 ? -19.196 -17.853 -8.982 1.00 66.62 232 GLY A O 1
ATOM 1860 N N . PRO A 1 233 ? -20.163 -19.792 -8.375 1.00 73.75 233 PRO A N 1
ATOM 1861 C CA . PRO A 1 233 ? -19.050 -20.204 -7.527 1.00 73.75 233 PRO A CA 1
ATOM 1862 C C . PRO A 1 233 ? -17.789 -20.473 -8.375 1.00 73.75 233 PRO A C 1
ATOM 1864 O O . PRO A 1 233 ? -17.932 -20.887 -9.531 1.00 73.75 233 PRO A O 1
ATOM 1867 N N . PRO A 1 234 ? -16.578 -20.281 -7.814 1.00 80.69 234 PRO A N 1
ATOM 1868 C CA . PRO A 1 234 ? -15.329 -20.633 -8.486 1.00 80.69 234 PRO A CA 1
ATOM 1869 C C . PRO A 1 234 ? -15.334 -22.091 -8.962 1.00 80.69 234 PRO A C 1
ATOM 1871 O O . PRO A 1 234 ? -15.900 -22.962 -8.292 1.00 80.69 234 PRO A O 1
ATOM 1874 N N . SER A 1 235 ? -14.703 -22.372 -10.105 1.00 86.12 235 SER A N 1
ATOM 1875 C CA . SER A 1 235 ? -14.542 -23.754 -10.564 1.00 86.12 235 SER A CA 1
ATOM 1876 C C . SER A 1 235 ? -13.554 -24.515 -9.672 1.00 86.12 235 SER A C 1
ATOM 1878 O O . SER A 1 235 ? -12.692 -23.916 -9.030 1.00 86.12 235 SER A O 1
ATOM 1880 N N . GLU A 1 236 ? -13.638 -25.848 -9.656 1.00 89.00 236 GLU A N 1
ATOM 1881 C CA . GLU A 1 236 ? -12.676 -26.689 -8.927 1.00 89.00 236 GLU A CA 1
ATOM 1882 C C . GLU A 1 236 ? -11.230 -26.441 -9.393 1.00 89.00 236 GLU A C 1
ATOM 1884 O O . GLU A 1 236 ? -10.303 -26.436 -8.586 1.00 89.00 236 GLU A O 1
ATOM 1889 N N . THR A 1 237 ? -11.035 -26.169 -10.686 1.00 89.19 237 THR A N 1
ATOM 1890 C CA . THR A 1 237 ? -9.727 -25.822 -11.252 1.00 89.19 237 THR A CA 1
ATOM 1891 C C . THR A 1 237 ? -9.193 -24.512 -10.679 1.00 89.19 237 THR A C 1
ATOM 1893 O O . THR A 1 237 ? -8.046 -24.478 -10.237 1.00 89.19 237 THR A O 1
ATOM 1896 N N . ASP A 1 238 ? -10.016 -23.458 -10.646 1.00 88.19 238 ASP A N 1
ATOM 1897 C CA . ASP A 1 238 ? -9.605 -22.152 -10.110 1.00 88.19 238 ASP A CA 1
ATOM 1898 C C . ASP A 1 238 ? -9.324 -22.238 -8.601 1.00 88.19 238 ASP A C 1
ATOM 1900 O O . ASP A 1 238 ? -8.389 -21.614 -8.095 1.00 88.19 238 ASP A O 1
ATOM 1904 N N . GLU A 1 239 ? -10.107 -23.042 -7.875 1.00 89.94 239 GLU A N 1
ATOM 1905 C CA . GLU A 1 239 ? -9.895 -23.297 -6.450 1.00 89.94 239 GLU A CA 1
ATOM 1906 C C . GLU A 1 239 ? -8.568 -24.023 -6.206 1.00 89.94 239 GLU A C 1
ATOM 1908 O O . GLU A 1 239 ? -7.750 -23.569 -5.405 1.00 89.94 239 GLU A O 1
ATOM 1913 N N . ASN A 1 240 ? -8.310 -25.110 -6.935 1.00 93.25 240 ASN A N 1
ATOM 1914 C CA . ASN A 1 240 ? -7.072 -25.879 -6.818 1.00 93.25 240 ASN A CA 1
ATOM 1915 C C . ASN A 1 240 ? -5.841 -25.048 -7.200 1.00 93.25 240 ASN A C 1
ATOM 1917 O O . ASN A 1 240 ? -4.805 -25.137 -6.534 1.00 93.25 240 ASN A O 1
ATOM 1921 N N . GLU A 1 241 ? -5.941 -24.220 -8.243 1.00 93.31 241 GLU A N 1
ATOM 1922 C CA . GLU A 1 241 ? -4.865 -23.315 -8.643 1.00 93.31 241 GLU A CA 1
ATOM 1923 C C . GLU A 1 241 ? -4.562 -22.296 -7.539 1.00 93.31 241 GLU A C 1
ATOM 1925 O O . GLU A 1 241 ? -3.396 -22.123 -7.170 1.00 93.31 241 GLU A O 1
ATOM 1930 N N . PHE A 1 242 ? -5.586 -21.671 -6.955 1.00 94.88 242 PHE A N 1
ATOM 1931 C CA . PHE A 1 242 ? -5.404 -20.746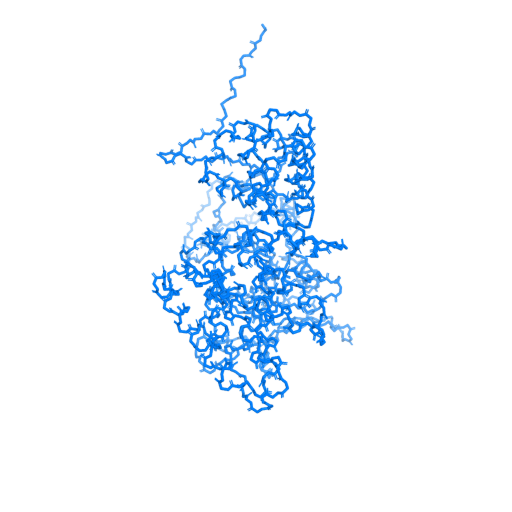 -5.840 1.00 94.88 242 PHE A CA 1
ATOM 1932 C C . PHE A 1 242 ? -4.815 -21.432 -4.607 1.00 94.88 242 PHE A C 1
ATOM 1934 O O . PHE A 1 242 ? -3.846 -20.925 -4.045 1.00 94.88 242 PHE A O 1
ATOM 1941 N N . GLN A 1 243 ? -5.338 -22.593 -4.196 1.00 95.50 243 GLN A N 1
ATOM 1942 C CA . GLN A 1 243 ? -4.827 -23.300 -3.016 1.00 95.50 243 GLN A CA 1
ATOM 1943 C C . GLN A 1 243 ? -3.369 -23.726 -3.200 1.00 95.50 243 GLN A C 1
ATOM 1945 O O . GLN A 1 243 ? -2.564 -23.537 -2.289 1.00 95.50 243 GLN A O 1
ATOM 1950 N N . LYS A 1 244 ? -2.992 -24.210 -4.391 1.00 95.75 244 LYS A N 1
ATOM 1951 C CA . LYS A 1 244 ? -1.597 -24.535 -4.717 1.00 95.75 244 LYS A CA 1
ATOM 1952 C C . LYS A 1 244 ? -0.681 -23.323 -4.528 1.00 95.75 244 LYS A C 1
ATOM 1954 O O . LYS A 1 244 ? 0.350 -23.432 -3.866 1.00 95.75 244 LYS A O 1
ATOM 1959 N N . HIS A 1 245 ? -1.050 -22.168 -5.082 1.00 95.62 245 HIS A N 1
ATOM 1960 C CA . HIS A 1 245 ? -0.236 -20.955 -4.967 1.00 95.62 245 HIS A CA 1
ATOM 1961 C C . HIS A 1 245 ? -0.236 -20.380 -3.546 1.00 95.62 245 HIS A C 1
ATOM 1963 O O . HIS A 1 245 ? 0.803 -19.922 -3.077 1.00 95.62 245 HIS A O 1
ATOM 1969 N N . ALA A 1 246 ? -1.353 -20.471 -2.825 1.00 96.31 246 ALA A N 1
ATOM 1970 C CA . ALA A 1 246 ? -1.428 -20.105 -1.417 1.00 96.31 246 ALA A CA 1
ATOM 1971 C C . ALA A 1 246 ? -0.473 -20.944 -0.559 1.00 96.31 246 ALA A C 1
ATOM 1973 O O . ALA A 1 246 ? 0.270 -20.394 0.245 1.00 96.31 246 ALA A O 1
ATOM 1974 N N . THR A 1 247 ? -0.459 -22.265 -0.740 1.00 95.75 247 THR A N 1
ATOM 1975 C CA . THR A 1 247 ? 0.462 -23.162 -0.030 1.00 95.75 247 THR A CA 1
ATOM 1976 C C . THR A 1 247 ? 1.918 -22.823 -0.345 1.00 95.75 247 THR A C 1
ATOM 1978 O O . THR A 1 247 ? 2.740 -22.708 0.561 1.00 95.75 247 THR A O 1
ATOM 1981 N N . ASN A 1 248 ? 2.221 -22.593 -1.620 1.00 94.38 248 ASN A N 1
ATOM 1982 C CA . ASN A 1 248 ? 3.538 -22.182 -2.093 1.00 94.38 248 ASN A CA 1
ATOM 1983 C C . ASN A 1 248 ? 4.023 -20.871 -1.453 1.00 94.38 248 ASN A C 1
ATOM 1985 O O . ASN A 1 248 ? 5.163 -20.801 -0.989 1.00 94.38 248 ASN A O 1
ATOM 1989 N N . MET A 1 249 ? 3.144 -19.869 -1.381 1.00 94.44 249 MET A N 1
ATOM 1990 C CA . MET A 1 249 ? 3.405 -18.604 -0.691 1.00 94.44 249 MET A CA 1
ATOM 1991 C C . MET A 1 249 ? 3.570 -18.789 0.816 1.00 94.44 249 MET A C 1
ATOM 1993 O O . MET A 1 249 ? 4.477 -18.206 1.399 1.00 94.44 249 MET A O 1
ATOM 1997 N N . GLY A 1 250 ? 2.750 -19.632 1.445 1.00 93.00 250 GLY A N 1
ATOM 1998 C CA . GLY A 1 250 ? 2.876 -19.951 2.865 1.00 93.00 250 GLY A CA 1
ATOM 1999 C C . GLY A 1 250 ? 4.241 -20.548 3.206 1.00 93.00 250 GLY A C 1
ATOM 2000 O O . GLY A 1 250 ? 4.866 -20.120 4.174 1.00 93.00 250 GLY A O 1
ATOM 2001 N N . PHE A 1 251 ? 4.744 -21.471 2.379 1.00 92.00 251 PHE A N 1
ATOM 2002 C CA . PHE A 1 251 ? 6.096 -22.010 2.538 1.00 92.00 251 PHE A CA 1
ATOM 2003 C C . PHE A 1 251 ? 7.170 -20.931 2.389 1.00 92.00 251 PHE A C 1
ATOM 2005 O O . PHE A 1 251 ? 8.047 -20.841 3.248 1.00 92.00 251 PHE A O 1
ATOM 2012 N N . LEU A 1 252 ? 7.075 -20.090 1.352 1.00 91.25 252 LEU A N 1
ATOM 2013 C CA . LEU A 1 252 ? 8.018 -18.994 1.127 1.00 91.25 252 LEU A CA 1
ATOM 2014 C C . LEU A 1 252 ? 8.075 -18.050 2.335 1.00 91.25 252 LEU A C 1
ATOM 2016 O O . LEU A 1 252 ? 9.147 -17.835 2.890 1.00 91.25 252 LEU A O 1
ATOM 2020 N N . LEU A 1 253 ? 6.922 -17.573 2.802 1.00 89.94 253 LEU A N 1
ATOM 2021 C CA . LEU A 1 253 ? 6.837 -16.666 3.945 1.00 89.94 253 LEU A CA 1
ATOM 2022 C C . LEU A 1 253 ? 7.371 -17.318 5.224 1.00 89.94 253 LEU A C 1
ATOM 2024 O O . LEU A 1 253 ? 8.240 -16.750 5.877 1.00 89.94 253 LEU A O 1
ATOM 2028 N N . SER A 1 254 ? 6.973 -18.561 5.515 1.00 85.19 254 SER A N 1
ATOM 2029 C CA . SER A 1 254 ? 7.454 -19.286 6.702 1.00 85.19 254 SER A CA 1
ATOM 2030 C C . SER A 1 254 ? 8.975 -19.476 6.750 1.00 85.19 254 SER A C 1
ATOM 2032 O O . SER A 1 254 ? 9.533 -19.669 7.829 1.00 85.19 254 SER A O 1
ATOM 2034 N N . SER A 1 255 ? 9.643 -19.434 5.592 1.00 78.69 255 SER A N 1
ATOM 2035 C CA . SER A 1 255 ? 11.101 -19.503 5.494 1.00 78.69 255 SER A CA 1
ATOM 2036 C C . SER A 1 255 ? 11.794 -18.148 5.670 1.00 78.69 255 SER A C 1
ATOM 2038 O O . SER A 1 255 ? 12.977 -18.121 5.998 1.00 78.69 255 SER A O 1
ATOM 2040 N N . SER A 1 256 ? 11.078 -17.038 5.461 1.00 72.62 256 SER A N 1
ATOM 2041 C CA . SER A 1 256 ? 11.626 -15.680 5.530 1.00 72.62 256 SER A CA 1
ATOM 2042 C C . SER A 1 256 ? 11.579 -15.087 6.936 1.00 72.62 256 SER A C 1
ATOM 2044 O O . SER A 1 256 ? 12.558 -14.475 7.346 1.00 72.62 256 SER A O 1
ATOM 2046 N N . SER A 1 257 ? 10.470 -15.246 7.664 1.00 74.12 257 SER A N 1
ATOM 2047 C CA . SER A 1 257 ? 10.294 -14.753 9.043 1.00 74.12 257 SER A CA 1
ATOM 2048 C C . SER A 1 257 ? 9.009 -15.318 9.656 1.00 74.12 257 SER A C 1
ATOM 2050 O O . SER A 1 257 ? 8.195 -15.937 8.971 1.00 74.12 257 SER A O 1
ATOM 2052 N N . LYS A 1 258 ? 8.789 -15.108 10.953 1.00 77.75 258 LYS A N 1
ATOM 2053 C CA . LYS A 1 258 ? 7.472 -15.320 11.582 1.00 77.75 258 LYS A CA 1
ATOM 2054 C C . LYS A 1 258 ? 6.709 -14.008 11.739 1.00 77.75 258 LYS A C 1
ATOM 2056 O O . LYS A 1 258 ? 7.308 -12.940 11.794 1.00 77.75 258 LYS A O 1
ATOM 2061 N N . LEU A 1 259 ? 5.381 -14.080 11.871 1.00 74.56 259 LEU A N 1
ATOM 2062 C CA . LEU A 1 259 ? 4.532 -12.897 12.075 1.00 74.56 259 LEU A CA 1
ATOM 2063 C C . LEU A 1 259 ? 4.958 -12.091 13.313 1.00 74.56 259 LEU A C 1
ATOM 2065 O O . LEU A 1 259 ? 4.913 -10.865 13.287 1.00 74.56 259 LEU A O 1
ATOM 2069 N N . GLU A 1 260 ? 5.410 -12.765 14.372 1.00 78.00 260 GLU A N 1
ATOM 2070 C CA . GLU A 1 260 ? 5.915 -12.125 15.591 1.00 78.00 260 GLU A CA 1
ATOM 2071 C C . GLU A 1 260 ? 7.248 -11.387 15.376 1.00 78.00 260 GLU A C 1
ATOM 2073 O O . GLU A 1 260 ? 7.558 -10.434 16.087 1.00 78.00 260 GLU A O 1
ATOM 2078 N N . GLU A 1 261 ? 8.043 -11.799 14.388 1.00 83.69 261 GLU A N 1
ATOM 2079 C CA . GLU A 1 261 ? 9.334 -11.179 14.070 1.00 83.69 261 GLU A CA 1
ATOM 2080 C C . GLU A 1 261 ? 9.153 -9.892 13.245 1.00 83.69 261 GLU A C 1
ATOM 2082 O O . GLU A 1 261 ? 9.990 -8.990 13.322 1.00 83.69 261 GLU A O 1
ATOM 2087 N N . LEU A 1 262 ? 8.013 -9.743 12.554 1.00 83.94 262 LEU A N 1
ATOM 2088 C CA . LEU A 1 262 ? 7.696 -8.569 11.730 1.00 83.94 262 LEU A CA 1
ATOM 2089 C C . LEU A 1 262 ? 7.624 -7.258 12.522 1.00 83.94 262 LEU A C 1
ATOM 2091 O O . LEU A 1 262 ? 7.826 -6.192 11.940 1.00 83.94 262 LEU A O 1
ATOM 2095 N N . GLU A 1 263 ? 7.399 -7.296 13.842 1.00 83.75 263 GLU A N 1
ATOM 2096 C CA . GLU A 1 263 ? 7.468 -6.090 14.684 1.00 83.75 263 GLU A CA 1
ATOM 2097 C C . GLU A 1 263 ? 8.848 -5.409 14.604 1.00 83.75 263 GLU A C 1
ATOM 2099 O O . GLU A 1 263 ? 8.955 -4.184 14.723 1.00 83.75 263 GLU A O 1
ATOM 2104 N N . HIS A 1 264 ? 9.903 -6.177 14.321 1.00 83.69 264 HIS A N 1
ATOM 2105 C CA . HIS A 1 264 ? 11.274 -5.687 14.180 1.00 83.69 264 HIS A CA 1
ATOM 2106 C C . HIS A 1 264 ? 11.667 -5.394 12.726 1.00 83.69 264 HIS A C 1
ATOM 2108 O O . HIS A 1 264 ? 12.700 -4.763 12.504 1.00 83.69 264 HIS A O 1
ATOM 2114 N N . SER A 1 265 ? 10.852 -5.788 11.740 1.00 81.44 265 SER A N 1
ATOM 2115 C CA . SER A 1 265 ? 11.149 -5.525 10.330 1.00 81.44 265 SER A CA 1
ATOM 2116 C C . SER A 1 265 ? 11.094 -4.028 10.028 1.00 81.44 265 SER A C 1
ATOM 2118 O O . SER A 1 265 ? 10.167 -3.327 10.434 1.00 81.44 265 SER A O 1
ATOM 2120 N N . ASN A 1 266 ? 12.096 -3.521 9.316 1.00 80.75 266 ASN A N 1
ATOM 2121 C CA . ASN A 1 266 ? 12.100 -2.151 8.798 1.00 80.75 266 ASN A CA 1
ATOM 2122 C C . ASN A 1 266 ? 11.724 -2.102 7.312 1.00 80.75 266 ASN A C 1
ATOM 2124 O O . ASN A 1 266 ? 11.703 -1.019 6.727 1.00 80.75 266 ASN A O 1
ATOM 2128 N N . ASP A 1 267 ? 11.402 -3.249 6.705 1.00 83.62 267 ASP A N 1
ATOM 2129 C CA . ASP A 1 267 ? 10.926 -3.308 5.331 1.00 83.62 267 ASP A CA 1
ATOM 2130 C C . ASP A 1 267 ? 9.395 -3.301 5.289 1.00 83.62 267 ASP A C 1
ATOM 2132 O O . ASP A 1 267 ? 8.715 -4.238 5.706 1.00 83.62 267 ASP A O 1
ATOM 2136 N N . TYR A 1 268 ? 8.848 -2.227 4.721 1.00 88.00 268 TYR A N 1
ATOM 2137 C CA . TYR A 1 268 ? 7.420 -2.105 4.453 1.00 88.00 268 TYR A CA 1
ATOM 2138 C C . TYR A 1 268 ? 6.879 -3.284 3.633 1.00 88.00 268 TYR A C 1
ATOM 2140 O O . TYR A 1 268 ? 5.786 -3.781 3.910 1.00 88.00 268 TYR A O 1
ATOM 2148 N N . TRP A 1 269 ? 7.612 -3.711 2.599 1.00 89.69 269 TRP A N 1
ATOM 2149 C CA . TRP A 1 269 ? 7.118 -4.707 1.650 1.00 89.69 269 TRP A CA 1
ATOM 2150 C C . TRP A 1 269 ? 7.003 -6.087 2.267 1.00 89.69 269 TRP A C 1
ATOM 2152 O O . TRP A 1 269 ? 6.080 -6.824 1.921 1.00 89.69 269 TRP A O 1
ATOM 2162 N N . GLU A 1 270 ? 7.883 -6.414 3.207 1.00 90.44 270 GLU A N 1
ATOM 2163 C CA . GLU A 1 270 ? 7.780 -7.637 3.986 1.00 90.44 270 GLU A CA 1
ATOM 2164 C C . GLU A 1 270 ? 6.445 -7.669 4.742 1.00 90.44 270 GLU A C 1
ATOM 2166 O O . GLU A 1 270 ? 5.615 -8.545 4.491 1.00 90.44 270 GLU A O 1
ATOM 2171 N N . VAL A 1 271 ? 6.168 -6.656 5.570 1.00 93.50 271 VAL A N 1
ATOM 2172 C CA . VAL A 1 271 ? 4.923 -6.579 6.356 1.00 93.50 271 VAL A CA 1
ATOM 2173 C C . VAL A 1 271 ? 3.681 -6.535 5.452 1.00 93.50 271 VAL A C 1
ATOM 2175 O O . VAL A 1 271 ? 2.700 -7.237 5.711 1.00 93.50 271 VAL A O 1
ATOM 2178 N N . ALA A 1 272 ? 3.723 -5.762 4.362 1.00 94.75 272 ALA A N 1
ATOM 2179 C CA . ALA A 1 272 ? 2.625 -5.663 3.399 1.00 94.75 272 ALA A CA 1
ATOM 2180 C C . ALA A 1 272 ? 2.342 -6.996 2.682 1.00 94.75 272 ALA A C 1
ATOM 2182 O O . ALA A 1 272 ? 1.180 -7.343 2.470 1.00 94.75 272 ALA A O 1
ATOM 2183 N N . THR A 1 273 ? 3.376 -7.780 2.366 1.00 95.25 273 THR A N 1
ATOM 2184 C CA . THR A 1 273 ? 3.215 -9.106 1.747 1.00 95.25 273 THR A CA 1
ATOM 2185 C C . THR A 1 273 ? 2.484 -10.061 2.688 1.00 95.25 273 THR A C 1
ATOM 2187 O O . THR A 1 273 ? 1.557 -10.751 2.262 1.00 95.25 273 THR A O 1
ATOM 2190 N N . TYR A 1 274 ? 2.850 -10.078 3.974 1.00 95.50 274 TYR A N 1
ATOM 2191 C CA . TYR A 1 274 ? 2.140 -10.874 4.980 1.00 95.50 274 TYR A CA 1
ATOM 2192 C C . TYR A 1 274 ? 0.685 -10.438 5.137 1.00 95.50 274 TYR A C 1
ATOM 2194 O O . TYR A 1 274 ? -0.209 -11.284 5.166 1.00 95.50 274 TYR A O 1
ATOM 2202 N N . LEU A 1 275 ? 0.442 -9.128 5.196 1.00 96.69 275 LEU A N 1
ATOM 2203 C CA . LEU A 1 275 ? -0.901 -8.560 5.266 1.00 96.69 275 LEU A CA 1
ATOM 2204 C C . LEU A 1 275 ? -1.778 -9.031 4.094 1.00 96.69 275 LEU A C 1
ATOM 2206 O O . LEU A 1 275 ? -2.875 -9.550 4.310 1.00 96.69 275 LEU A O 1
ATOM 2210 N N . GLU A 1 276 ? -1.290 -8.894 2.860 1.00 97.44 276 GLU A N 1
ATOM 2211 C CA . GLU A 1 276 ? -2.010 -9.347 1.666 1.00 97.44 276 GLU A CA 1
ATOM 2212 C C . GLU A 1 276 ? -2.208 -10.871 1.655 1.00 97.44 276 GLU A C 1
ATOM 2214 O O . GLU A 1 276 ? -3.267 -11.352 1.241 1.00 97.44 276 GLU A O 1
ATOM 2219 N N . TYR A 1 277 ? -1.220 -11.643 2.116 1.00 96.94 277 TYR A N 1
ATOM 2220 C CA . TYR A 1 277 ? -1.289 -13.104 2.140 1.00 96.94 277 TYR A CA 1
ATOM 2221 C C . TYR A 1 277 ? -2.373 -13.597 3.101 1.00 96.94 277 TYR A C 1
ATOM 2223 O O . TYR A 1 277 ? -3.252 -14.366 2.700 1.00 96.94 277 TYR A O 1
ATOM 2231 N N . TYR A 1 278 ? -2.351 -13.118 4.347 1.00 96.44 278 TYR A N 1
ATOM 2232 C CA . TYR A 1 278 ? -3.343 -13.498 5.350 1.00 96.44 278 TYR A CA 1
ATOM 2233 C C . TYR A 1 278 ? -4.743 -13.048 4.952 1.00 96.44 278 TYR A C 1
ATOM 2235 O O . TYR A 1 278 ? -5.693 -13.821 5.088 1.00 96.44 278 TYR A O 1
ATOM 2243 N N . PHE A 1 279 ? -4.881 -11.856 4.363 1.00 96.56 279 PHE A N 1
ATOM 2244 C CA . PHE A 1 279 ? -6.186 -11.408 3.898 1.00 96.56 279 PHE A CA 1
ATOM 2245 C C . PHE A 1 279 ? -6.718 -12.253 2.731 1.00 96.56 279 PHE A C 1
ATOM 2247 O O . PHE A 1 279 ? -7.885 -12.636 2.755 1.00 96.56 279 PHE A O 1
ATOM 2254 N N . ASN A 1 280 ? -5.880 -12.634 1.758 1.00 95.31 280 ASN A N 1
ATOM 2255 C CA . ASN A 1 280 ? -6.276 -13.572 0.696 1.00 95.31 280 ASN A CA 1
ATOM 2256 C C . ASN A 1 280 ? -6.777 -14.919 1.252 1.00 95.31 280 ASN A C 1
ATOM 2258 O O . ASN A 1 280 ? -7.609 -15.567 0.619 1.00 95.31 280 ASN A O 1
ATOM 2262 N N . LYS A 1 281 ? -6.285 -15.341 2.422 1.00 93.88 281 LYS A N 1
ATOM 2263 C CA . LYS A 1 281 ? -6.685 -16.581 3.106 1.00 93.88 281 LYS A CA 1
ATOM 2264 C C . LYS A 1 281 ? -7.828 -16.407 4.104 1.00 93.88 281 LYS A C 1
ATOM 2266 O O . LYS A 1 281 ? -8.171 -17.379 4.769 1.00 93.88 281 LYS A O 1
ATOM 2271 N N . GLU A 1 282 ? -8.405 -15.209 4.199 1.00 93.00 282 GLU A N 1
ATOM 2272 C CA . GLU A 1 282 ? -9.424 -14.852 5.194 1.00 93.00 282 GLU A CA 1
ATOM 2273 C C . GLU A 1 282 ? -8.959 -15.062 6.651 1.00 93.00 282 GLU A C 1
ATOM 2275 O O . GLU A 1 282 ? -9.773 -15.181 7.566 1.00 93.00 282 GLU A O 1
ATOM 2280 N N . ASP A 1 283 ? -7.643 -15.058 6.890 1.00 94.06 283 ASP A N 1
ATOM 2281 C CA . ASP A 1 283 ? -7.055 -15.042 8.231 1.00 94.06 283 ASP A CA 1
ATOM 2282 C C . ASP A 1 283 ? -7.007 -13.597 8.744 1.00 94.06 283 ASP A C 1
ATOM 2284 O O . ASP A 1 283 ? -5.986 -12.903 8.706 1.00 94.06 283 ASP A O 1
ATOM 2288 N N . TYR A 1 284 ? -8.170 -13.117 9.181 1.00 92.62 284 TYR A N 1
ATOM 2289 C CA . TYR A 1 284 ? -8.337 -11.747 9.656 1.00 92.62 284 TYR A CA 1
ATOM 2290 C C . TYR A 1 284 ? -7.544 -11.458 10.936 1.00 92.62 284 TYR A C 1
ATOM 2292 O O . TYR A 1 284 ? -7.117 -10.324 11.126 1.00 92.62 284 TYR A O 1
ATOM 2300 N N . GLU A 1 285 ? -7.302 -12.451 11.799 1.00 90.06 285 GLU A N 1
ATOM 2301 C CA . GLU A 1 285 ? -6.522 -12.243 13.025 1.00 90.06 285 GLU A CA 1
ATOM 2302 C C . GLU A 1 285 ? -5.065 -11.899 12.687 1.00 90.06 285 GLU A C 1
ATOM 2304 O O . GLU A 1 285 ? -4.517 -10.911 13.188 1.00 90.06 285 GLU A O 1
ATOM 2309 N N . SER A 1 286 ? -4.444 -12.678 11.801 1.00 93.81 286 SER A N 1
ATOM 2310 C CA . SER A 1 286 ? -3.074 -12.429 11.352 1.00 93.81 286 SER A CA 1
ATOM 2311 C C . SER A 1 286 ? -2.973 -11.165 10.492 1.00 93.81 286 SER A C 1
ATOM 2313 O O . SER A 1 286 ? -2.015 -10.400 10.626 1.00 93.81 286 SER A O 1
ATOM 2315 N N . ALA A 1 287 ? -3.990 -10.882 9.670 1.00 95.75 287 ALA A N 1
ATOM 2316 C CA . ALA A 1 287 ? -4.063 -9.647 8.892 1.00 95.75 287 ALA A CA 1
ATOM 2317 C C . ALA A 1 287 ? -4.159 -8.395 9.789 1.00 95.75 287 ALA A C 1
ATOM 2319 O O . ALA A 1 287 ? -3.486 -7.401 9.515 1.00 95.75 287 ALA A O 1
ATOM 2320 N N . ILE A 1 288 ? -4.925 -8.446 10.890 1.00 93.50 288 ILE A N 1
ATOM 2321 C CA . ILE A 1 288 ? -4.993 -7.357 11.883 1.00 93.50 288 ILE A CA 1
ATOM 2322 C C . ILE A 1 288 ? -3.620 -7.106 12.518 1.00 93.50 288 ILE A C 1
ATOM 2324 O O . ILE A 1 288 ? -3.193 -5.957 12.617 1.00 93.50 288 ILE A O 1
ATOM 2328 N N . LYS A 1 289 ? -2.888 -8.159 12.900 1.00 92.56 289 LYS A N 1
ATOM 2329 C CA . LYS A 1 289 ? -1.531 -8.010 13.457 1.00 92.56 289 LYS A CA 1
ATOM 2330 C C . LYS A 1 289 ? -0.594 -7.312 12.466 1.00 92.56 289 LYS A C 1
ATOM 2332 O O . LYS A 1 289 ? 0.111 -6.381 12.844 1.00 92.56 289 LYS A O 1
ATOM 2337 N N . ALA A 1 290 ? -0.619 -7.713 11.193 1.00 94.56 290 ALA A N 1
ATOM 2338 C CA . ALA A 1 290 ? 0.231 -7.115 10.164 1.00 94.56 290 ALA A CA 1
ATOM 2339 C C . ALA A 1 290 ? -0.120 -5.639 9.884 1.00 94.56 290 ALA A C 1
ATOM 2341 O O . ALA A 1 290 ? 0.775 -4.796 9.819 1.00 94.56 290 ALA A O 1
ATOM 2342 N N . ILE A 1 291 ? -1.408 -5.292 9.769 1.00 94.62 291 ILE A N 1
ATOM 2343 C CA . ILE A 1 291 ? -1.822 -3.898 9.529 1.00 94.62 291 ILE A CA 1
ATOM 2344 C C . ILE A 1 291 ? -1.568 -3.000 10.750 1.00 94.62 291 ILE A C 1
ATOM 2346 O O . ILE A 1 291 ? -1.210 -1.837 10.579 1.00 94.62 291 ILE A O 1
ATOM 2350 N N . GLU A 1 292 ? -1.644 -3.537 11.974 1.00 92.06 292 GLU A N 1
ATOM 2351 C CA . GLU A 1 292 ? -1.212 -2.834 13.188 1.00 92.06 292 GLU A CA 1
ATOM 2352 C C . GLU A 1 292 ? 0.293 -2.537 13.191 1.00 92.06 292 GLU A C 1
ATOM 2354 O O . GLU A 1 292 ? 0.699 -1.491 13.692 1.00 92.06 292 GLU A O 1
ATOM 2359 N N . ILE A 1 293 ? 1.138 -3.417 12.641 1.00 91.75 293 ILE A N 1
ATOM 2360 C CA . ILE A 1 293 ? 2.581 -3.148 12.501 1.00 91.75 293 ILE A CA 1
ATOM 2361 C C . ILE A 1 293 ? 2.812 -2.002 11.513 1.00 91.75 293 ILE A C 1
ATOM 2363 O O . ILE A 1 293 ? 3.573 -1.085 11.824 1.00 91.75 293 ILE A O 1
ATOM 2367 N N . ILE A 1 294 ? 2.124 -2.016 10.363 1.00 91.62 294 ILE A N 1
ATOM 2368 C CA . ILE A 1 294 ? 2.156 -0.902 9.399 1.00 91.62 294 ILE A CA 1
ATOM 2369 C C . ILE A 1 294 ? 1.733 0.397 10.086 1.00 91.62 294 ILE A C 1
ATOM 2371 O O . ILE A 1 294 ? 2.432 1.406 9.987 1.00 91.62 294 ILE A O 1
ATOM 2375 N N . TYR A 1 295 ? 0.645 0.347 10.856 1.00 90.44 295 TYR A N 1
ATOM 2376 C CA . TYR A 1 295 ? 0.176 1.481 11.638 1.0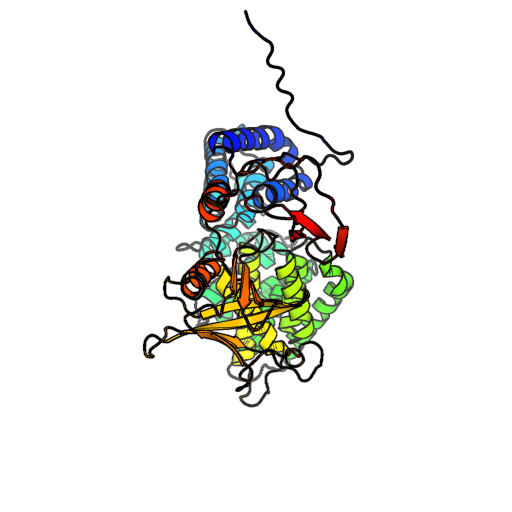0 90.44 295 TYR A CA 1
ATOM 2377 C C . TYR A 1 295 ? 1.196 1.947 12.684 1.00 90.44 295 TYR A C 1
ATOM 2379 O O . TYR A 1 295 ? 1.444 3.134 12.815 1.00 90.44 295 TYR A O 1
ATOM 2387 N N . LYS A 1 296 ? 1.835 1.060 13.444 1.00 87.25 296 LYS A N 1
ATOM 2388 C CA . LYS A 1 296 ? 2.796 1.473 14.481 1.00 87.25 296 LYS A CA 1
ATOM 2389 C C . LYS A 1 296 ? 4.071 2.083 13.895 1.00 87.25 296 LYS A C 1
ATOM 2391 O O . LYS A 1 296 ? 4.625 3.000 14.493 1.00 87.25 296 LYS A O 1
ATOM 2396 N N . LYS A 1 297 ? 4.547 1.566 12.759 1.00 83.88 297 LYS A N 1
ATOM 2397 C CA . LYS A 1 297 ? 5.832 1.970 12.163 1.00 83.88 297 LYS A CA 1
ATOM 2398 C C . LYS A 1 297 ? 5.771 3.257 11.347 1.00 83.88 297 LYS A C 1
ATOM 2400 O O . LYS A 1 297 ? 6.819 3.861 11.160 1.00 83.88 297 LYS A O 1
ATOM 2405 N N . ASP A 1 298 ? 4.583 3.666 10.903 1.00 76.12 298 ASP A N 1
ATOM 2406 C CA . ASP A 1 298 ? 4.370 4.897 10.130 1.00 76.12 298 ASP A CA 1
ATOM 2407 C C . ASP A 1 298 ? 5.338 5.038 8.949 1.00 76.12 298 ASP A C 1
ATOM 2409 O O . ASP A 1 298 ? 6.183 5.933 8.893 1.00 76.12 298 ASP A O 1
ATOM 2413 N N . PHE A 1 299 ? 5.279 4.080 8.025 1.00 73.25 299 PHE A N 1
ATOM 2414 C CA . PHE A 1 299 ? 6.254 4.019 6.948 1.00 73.25 299 PHE A CA 1
ATOM 2415 C C . PHE A 1 299 ? 6.185 5.276 6.054 1.00 73.25 299 PHE A C 1
ATOM 2417 O O . PHE A 1 299 ? 5.118 5.668 5.591 1.00 73.25 299 PHE A O 1
ATOM 2424 N N . PRO A 1 300 ? 7.330 5.883 5.712 1.00 63.28 300 PRO A N 1
ATOM 2425 C CA . PRO A 1 300 ? 7.403 7.232 5.140 1.00 63.28 300 PRO A CA 1
ATOM 2426 C C . PRO A 1 300 ? 7.052 7.316 3.641 1.00 63.28 300 PRO A C 1
ATOM 2428 O O . PRO A 1 300 ? 7.299 8.335 2.999 1.00 63.28 300 PRO A O 1
ATOM 2431 N N . VAL A 1 301 ? 6.516 6.247 3.038 1.00 69.56 301 VAL A N 1
ATOM 2432 C CA . VAL A 1 301 ? 6.394 6.118 1.577 1.00 69.56 301 VAL A CA 1
ATOM 2433 C C . VAL A 1 301 ? 4.951 5.853 1.145 1.00 69.56 301 VAL A C 1
ATOM 2435 O O . VAL A 1 301 ? 4.535 4.718 0.903 1.00 69.56 301 VAL A O 1
ATOM 2438 N N . ILE A 1 302 ? 4.207 6.946 0.956 1.00 76.06 302 ILE A N 1
ATOM 2439 C CA . ILE A 1 302 ? 2.768 6.973 0.634 1.00 76.06 302 ILE A CA 1
ATOM 2440 C C . ILE A 1 302 ? 2.395 6.073 -0.557 1.00 76.06 302 ILE A C 1
ATOM 2442 O O . ILE A 1 302 ? 1.341 5.434 -0.561 1.00 76.06 302 ILE A O 1
ATOM 2446 N N . TRP A 1 303 ? 3.218 6.021 -1.610 1.00 77.75 303 TRP A N 1
ATOM 2447 C CA . TRP A 1 303 ? 2.866 5.249 -2.807 1.00 77.75 303 TRP A CA 1
ATOM 2448 C C . TRP A 1 303 ? 2.877 3.735 -2.564 1.00 77.75 303 TRP A C 1
ATOM 2450 O O . TRP A 1 303 ? 2.118 3.023 -3.231 1.00 77.75 303 TRP A O 1
ATOM 2460 N N . LYS A 1 304 ? 3.691 3.245 -1.616 1.00 85.44 304 LYS A N 1
ATOM 2461 C CA . LYS A 1 304 ? 3.711 1.826 -1.241 1.00 85.44 304 LYS A CA 1
ATOM 2462 C C . LYS A 1 304 ? 2.385 1.452 -0.584 1.00 85.44 304 LYS A C 1
ATOM 2464 O O . LYS A 1 304 ? 1.728 0.521 -1.040 1.00 85.44 304 LYS A O 1
ATOM 2469 N N . GLU A 1 305 ? 1.921 2.273 0.358 1.00 88.56 305 GLU A N 1
ATOM 2470 C CA . GLU A 1 305 ? 0.611 2.114 0.999 1.00 88.56 305 GLU A CA 1
ATOM 2471 C C . GLU A 1 305 ? -0.548 2.172 0.011 1.00 88.56 305 GLU A C 1
ATOM 2473 O O . GLU A 1 305 ? -1.423 1.308 0.043 1.00 88.56 305 GLU A O 1
ATOM 2478 N N . LYS A 1 306 ? -0.525 3.114 -0.939 1.00 87.88 306 LYS A N 1
ATOM 2479 C CA . LYS A 1 306 ? -1.534 3.170 -2.011 1.00 87.88 306 LYS A CA 1
ATOM 2480 C C . LYS A 1 306 ? -1.559 1.891 -2.851 1.00 87.88 306 LYS A C 1
ATOM 2482 O O . LYS A 1 306 ? -2.627 1.459 -3.280 1.00 87.88 306 LYS A O 1
ATOM 2487 N N . SER A 1 307 ? -0.395 1.295 -3.116 1.00 88.44 307 SER A N 1
ATOM 2488 C CA . SER A 1 307 ? -0.297 0.034 -3.860 1.00 88.44 307 SER A CA 1
ATOM 2489 C C . SER A 1 307 ? -0.919 -1.120 -3.070 1.00 88.44 307 SER A C 1
ATOM 2491 O O . SER A 1 307 ? -1.733 -1.858 -3.624 1.00 88.44 307 SER A O 1
ATOM 2493 N N . THR A 1 308 ? -0.587 -1.232 -1.784 1.00 94.44 308 THR A N 1
ATOM 2494 C CA . THR A 1 308 ? -1.122 -2.261 -0.883 1.00 94.44 308 THR A CA 1
ATOM 2495 C C . THR A 1 308 ? -2.630 -2.103 -0.695 1.00 94.44 308 THR A C 1
ATOM 2497 O O . THR A 1 308 ? -3.373 -3.054 -0.907 1.00 94.44 308 THR A O 1
ATOM 2500 N N . LEU A 1 309 ? -3.133 -0.897 -0.398 1.00 93.69 309 LEU A N 1
ATOM 2501 C CA . LEU A 1 309 ? -4.576 -0.655 -0.254 1.00 93.69 309 LEU A CA 1
ATOM 2502 C C . LEU A 1 309 ? -5.361 -0.969 -1.530 1.00 93.69 309 LEU A C 1
ATOM 2504 O O . LEU A 1 309 ? -6.476 -1.477 -1.436 1.00 93.69 309 LEU A O 1
ATOM 2508 N N . SER A 1 310 ? -4.790 -0.722 -2.713 1.00 90.75 310 SER A N 1
ATOM 2509 C CA . SER A 1 310 ? -5.408 -1.124 -3.984 1.00 90.75 310 SER A CA 1
ATOM 2510 C C . SER A 1 310 ? -5.568 -2.650 -4.078 1.00 90.75 310 SER A C 1
ATOM 2512 O O . SER A 1 310 ? -6.653 -3.145 -4.398 1.00 90.75 310 SER A O 1
ATOM 2514 N N . ASN A 1 311 ? -4.530 -3.413 -3.708 1.00 93.81 311 ASN A N 1
ATOM 2515 C CA . ASN A 1 311 ? -4.584 -4.878 -3.645 1.00 93.81 311 ASN A CA 1
ATOM 2516 C C . ASN A 1 311 ? -5.585 -5.375 -2.582 1.00 93.81 311 ASN A C 1
ATOM 2518 O O . ASN A 1 311 ? -6.404 -6.248 -2.868 1.00 93.81 311 ASN A O 1
ATOM 2522 N N . LEU A 1 312 ? -5.598 -4.791 -1.380 1.00 95.50 312 LEU A N 1
ATOM 2523 C CA . LEU A 1 312 ? -6.583 -5.132 -0.343 1.00 95.50 312 LEU A CA 1
ATOM 2524 C C . LEU A 1 312 ? -8.012 -4.796 -0.808 1.00 95.50 312 LEU A C 1
ATOM 2526 O O . LEU A 1 312 ? -8.937 -5.583 -0.616 1.00 95.50 312 LEU A O 1
ATOM 2530 N N . GLY A 1 313 ? -8.209 -3.677 -1.504 1.00 92.19 313 GLY A N 1
ATOM 2531 C CA . GLY A 1 313 ? -9.485 -3.329 -2.125 1.00 92.19 313 GLY A CA 1
ATOM 2532 C C . GLY A 1 313 ? -9.946 -4.372 -3.146 1.00 92.19 313 GLY A C 1
ATOM 2533 O O . GLY A 1 313 ? -11.130 -4.711 -3.192 1.00 92.19 313 GLY A O 1
ATOM 2534 N N . LEU A 1 314 ? -9.031 -4.935 -3.942 1.00 89.88 314 LEU A N 1
ATOM 2535 C CA . LEU A 1 314 ? -9.343 -6.043 -4.848 1.00 89.88 314 LEU A CA 1
ATOM 2536 C C . LEU A 1 314 ? -9.839 -7.274 -4.100 1.00 89.88 314 LEU A C 1
ATOM 2538 O O . LEU A 1 314 ? -10.912 -7.784 -4.423 1.00 89.88 314 LEU A O 1
ATOM 2542 N N . ILE A 1 315 ? -9.091 -7.713 -3.091 1.00 92.38 315 ILE A N 1
ATOM 2543 C CA . ILE A 1 315 ? -9.414 -8.898 -2.290 1.00 92.38 315 ILE A CA 1
ATOM 2544 C C . ILE A 1 315 ? -10.773 -8.720 -1.598 1.00 92.38 315 ILE A C 1
ATOM 2546 O O . ILE A 1 315 ? -11.642 -9.586 -1.704 1.00 92.38 315 ILE A O 1
ATOM 2550 N N . ARG A 1 316 ? -11.012 -7.556 -0.977 1.00 91.44 316 ARG A N 1
ATOM 2551 C CA . ARG A 1 316 ? -12.298 -7.222 -0.344 1.00 91.44 316 ARG A CA 1
ATOM 2552 C C . ARG A 1 316 ? -13.460 -7.318 -1.331 1.00 91.44 316 ARG A C 1
ATOM 2554 O O . ARG A 1 316 ? -14.451 -7.978 -1.028 1.00 91.44 316 ARG A O 1
ATOM 2561 N N . ASN A 1 317 ? -13.323 -6.713 -2.512 1.00 88.00 317 ASN A N 1
ATOM 2562 C CA . ASN A 1 317 ? -14.355 -6.770 -3.550 1.00 88.00 317 ASN A CA 1
ATOM 2563 C C . ASN A 1 317 ? -14.667 -8.214 -3.974 1.00 88.00 317 ASN A C 1
ATOM 2565 O O . ASN A 1 317 ? -15.825 -8.537 -4.224 1.00 88.00 317 ASN A O 1
ATOM 2569 N N . CYS A 1 318 ? -13.653 -9.082 -4.053 1.00 86.69 318 CYS A N 1
ATOM 2570 C CA . CYS A 1 318 ? -13.840 -10.496 -4.384 1.00 86.69 318 CYS A CA 1
ATOM 2571 C C . CYS A 1 318 ? -14.707 -11.201 -3.339 1.00 86.69 318 CYS A C 1
ATOM 2573 O O . CYS A 1 318 ? -15.694 -11.849 -3.684 1.00 86.69 318 CYS A O 1
ATOM 2575 N N . PHE A 1 319 ? -14.397 -11.011 -2.055 1.00 86.50 319 PHE A N 1
ATOM 2576 C CA . PHE A 1 319 ? -15.179 -11.599 -0.969 1.00 86.50 319 PHE A CA 1
ATOM 2577 C C . PHE A 1 319 ? -16.599 -11.033 -0.901 1.00 86.50 319 PHE A C 1
ATOM 2579 O O . PHE A 1 319 ? -17.544 -11.786 -0.688 1.00 86.50 319 PHE A O 1
ATOM 2586 N N . GLU A 1 320 ? -16.790 -9.735 -1.138 1.00 83.94 320 GLU A N 1
ATOM 2587 C CA . GLU A 1 320 ? -18.126 -9.129 -1.196 1.00 83.94 320 GLU A CA 1
ATOM 2588 C C . GLU A 1 320 ? -18.975 -9.687 -2.353 1.00 83.94 320 GLU A C 1
ATOM 2590 O O . GLU A 1 320 ? -20.168 -9.925 -2.167 1.00 83.94 320 GLU A O 1
ATOM 2595 N N . GLN A 1 321 ? -18.369 -9.974 -3.511 1.00 76.69 321 GLN A N 1
ATOM 2596 C CA . GLN A 1 321 ? -19.041 -10.613 -4.653 1.00 76.69 321 GLN A CA 1
ATOM 2597 C C . GLN A 1 321 ? -19.311 -12.108 -4.422 1.00 76.69 321 GLN A C 1
ATOM 2599 O O . GLN A 1 321 ? -20.340 -12.628 -4.857 1.00 76.69 321 GLN A O 1
ATOM 2604 N N . GLY A 1 322 ? -18.408 -12.792 -3.717 1.00 70.81 322 GLY A N 1
ATOM 2605 C CA . GLY A 1 322 ? -18.492 -14.217 -3.397 1.00 70.81 322 GLY A CA 1
ATOM 2606 C C . GLY A 1 322 ? -19.449 -14.578 -2.261 1.00 70.81 322 GLY A C 1
ATOM 2607 O O . GLY A 1 322 ? -19.817 -15.748 -2.112 1.00 70.81 322 GLY A O 1
ATOM 2608 N N . LYS A 1 323 ? -19.875 -13.602 -1.449 1.00 65.31 323 LYS A N 1
ATOM 2609 C CA . LYS A 1 323 ? -20.764 -13.839 -0.306 1.00 65.31 323 LYS A CA 1
ATOM 2610 C C . LYS A 1 323 ? -22.111 -14.408 -0.763 1.00 65.31 323 LYS A C 1
ATOM 2612 O O . LYS A 1 323 ? -22.985 -13.708 -1.273 1.00 65.31 323 LYS A O 1
ATOM 2617 N N . LYS A 1 324 ? -22.345 -15.688 -0.450 1.00 54.97 324 LYS A N 1
ATOM 2618 C CA . LYS A 1 324 ? -23.710 -16.203 -0.265 1.00 54.97 324 LYS A CA 1
ATOM 2619 C C . LYS A 1 324 ? -24.336 -15.385 0.868 1.00 54.97 324 LYS A C 1
ATOM 2621 O O . LYS A 1 324 ? -23.714 -15.252 1.917 1.00 54.97 324 LYS A O 1
ATOM 2626 N N . LYS A 1 325 ? -25.558 -14.872 0.682 1.00 51.81 325 LYS A N 1
ATOM 2627 C CA . LYS A 1 325 ? -26.308 -13.989 1.612 1.00 51.81 325 LYS A CA 1
ATOM 2628 C C . LYS A 1 325 ? -26.483 -14.501 3.069 1.00 51.81 325 LYS A C 1
ATOM 2630 O O . LYS A 1 325 ? -27.226 -13.890 3.824 1.00 51.81 325 LYS A O 1
ATOM 2635 N N . GLN A 1 326 ? -25.862 -15.614 3.463 1.00 46.12 326 GLN A N 1
ATOM 2636 C CA . GLN A 1 326 ? -26.083 -16.328 4.725 1.00 46.12 326 GLN A CA 1
ATOM 2637 C C . GLN A 1 326 ? -24.828 -16.514 5.603 1.00 46.12 326 GLN A C 1
ATOM 2639 O O . GLN A 1 326 ? -24.972 -17.012 6.714 1.00 46.12 326 GLN A O 1
ATOM 2644 N N . ALA A 1 327 ? -23.617 -16.141 5.166 1.00 61.12 327 ALA A N 1
ATOM 2645 C CA . ALA A 1 327 ? -22.432 -16.256 6.028 1.00 61.12 327 ALA A CA 1
ATOM 2646 C C . ALA A 1 327 ? -22.372 -15.099 7.042 1.00 61.12 327 ALA A C 1
ATOM 2648 O O . ALA A 1 327 ? -22.398 -13.929 6.656 1.00 61.12 327 ALA A O 1
ATOM 2649 N N . GLN A 1 328 ? -22.297 -15.428 8.334 1.00 67.19 328 GLN A N 1
ATOM 2650 C CA . GLN A 1 328 ? -22.121 -14.453 9.409 1.00 67.19 328 GLN A CA 1
ATOM 2651 C C . GLN A 1 328 ? -20.699 -13.874 9.350 1.00 67.19 328 GLN A C 1
ATOM 2653 O O . GLN A 1 328 ? -19.723 -14.617 9.395 1.00 67.19 328 GLN A O 1
ATOM 2658 N N . THR A 1 329 ? -20.588 -12.550 9.232 1.00 79.44 329 THR A N 1
ATOM 2659 C CA . THR A 1 329 ? -19.310 -11.820 9.278 1.00 79.44 329 THR A CA 1
ATOM 2660 C C . THR A 1 329 ? -18.654 -12.021 10.649 1.00 79.44 329 THR A C 1
ATOM 2662 O O . THR A 1 329 ? -19.311 -11.799 11.668 1.00 79.44 329 THR A O 1
ATOM 2665 N N . SER A 1 330 ? -17.381 -12.430 10.690 1.00 83.38 330 SER A N 1
ATOM 2666 C CA . SER A 1 330 ? -16.640 -12.557 11.954 1.00 83.38 330 SER A CA 1
ATOM 2667 C C . SER A 1 330 ? -16.308 -11.186 12.551 1.00 83.38 330 SER A C 1
ATOM 2669 O O . SER A 1 330 ? -16.270 -10.172 11.850 1.00 83.38 330 SER A O 1
ATOM 2671 N N . PHE A 1 331 ? -16.044 -11.144 13.856 1.00 81.56 331 PHE A N 1
ATOM 2672 C CA . PHE A 1 331 ? -15.630 -9.915 14.533 1.00 81.56 331 PHE A CA 1
ATOM 2673 C C . PHE A 1 331 ? -14.306 -9.384 13.965 1.00 81.56 331 PHE A C 1
ATOM 2675 O O . PHE A 1 331 ? -14.186 -8.199 13.662 1.00 81.56 331 PHE A O 1
ATOM 2682 N N . GLU A 1 332 ? -13.337 -10.269 13.741 1.00 85.69 332 GLU A N 1
ATOM 2683 C CA . GLU A 1 332 ? -12.030 -9.940 13.175 1.00 85.69 332 GLU A CA 1
ATOM 2684 C C . GLU A 1 332 ? -12.177 -9.360 11.761 1.00 85.69 332 GLU A C 1
ATOM 2686 O O . GLU A 1 332 ? -11.510 -8.386 11.420 1.00 85.69 332 GLU A O 1
ATOM 2691 N N . GLN A 1 333 ? -13.112 -9.870 10.951 1.00 88.94 333 GLN A N 1
ATOM 2692 C CA . GLN A 1 333 ? -13.405 -9.290 9.639 1.00 88.94 333 GLN A CA 1
ATOM 2693 C C . GLN A 1 333 ? -13.918 -7.847 9.749 1.00 88.94 333 GLN A C 1
ATOM 2695 O O . GLN A 1 333 ? -13.497 -6.990 8.969 1.00 88.94 333 GLN A O 1
ATOM 2700 N N . ILE A 1 334 ? -14.797 -7.557 10.715 1.00 85.62 334 ILE A N 1
ATOM 2701 C CA . ILE A 1 334 ? -15.302 -6.196 10.960 1.00 85.62 334 ILE A CA 1
ATOM 2702 C C . ILE A 1 334 ? -14.148 -5.269 11.356 1.00 85.62 334 ILE A C 1
ATOM 2704 O O . ILE A 1 334 ? -13.972 -4.219 10.738 1.00 85.62 334 ILE A O 1
ATOM 2708 N N . VAL A 1 335 ? -13.329 -5.672 12.334 1.00 86.69 335 VAL A N 1
ATOM 2709 C CA . VAL A 1 335 ? -12.168 -4.890 12.799 1.00 86.69 335 VAL A CA 1
ATOM 2710 C C . VAL A 1 335 ? -11.196 -4.621 11.653 1.00 86.69 335 VAL A C 1
ATOM 2712 O O . VAL A 1 335 ? -10.751 -3.488 11.464 1.00 86.69 335 VAL A O 1
ATOM 2715 N N . PHE A 1 336 ? -10.895 -5.640 10.849 1.00 92.25 336 PHE A N 1
ATOM 2716 C CA . PHE A 1 336 ? -10.004 -5.501 9.706 1.00 92.25 336 PHE A CA 1
ATOM 2717 C C . PHE A 1 336 ? -10.547 -4.513 8.666 1.00 92.25 336 PHE A C 1
ATOM 2719 O O . PHE A 1 336 ? -9.811 -3.666 8.166 1.00 92.25 336 PHE A O 1
ATOM 2726 N N . TYR A 1 337 ? -11.847 -4.549 8.366 1.00 92.69 337 TYR A N 1
ATOM 2727 C CA . TYR A 1 337 ? -12.446 -3.586 7.439 1.00 92.69 337 TYR A CA 1
ATOM 2728 C C . TYR A 1 337 ? -12.437 -2.156 7.982 1.00 92.69 337 TYR A C 1
ATOM 2730 O O . TYR A 1 337 ? -12.249 -1.231 7.193 1.00 92.69 337 TYR A O 1
ATOM 2738 N N . LYS A 1 338 ? -12.537 -1.964 9.303 1.00 90.62 338 LYS A N 1
ATOM 2739 C CA . LYS A 1 338 ? -12.349 -0.646 9.929 1.00 90.62 338 LYS A CA 1
ATOM 2740 C C . LYS A 1 338 ? -10.914 -0.134 9.795 1.00 90.62 338 LYS A C 1
ATOM 2742 O O . LYS A 1 338 ? -10.728 1.048 9.511 1.00 90.62 338 LYS A O 1
ATOM 2747 N N . TRP A 1 339 ? -9.906 -1.005 9.886 1.00 94.31 339 TRP A N 1
ATOM 2748 C CA . TRP A 1 339 ? -8.530 -0.632 9.529 1.00 94.31 339 TRP A CA 1
ATOM 2749 C C . TRP A 1 339 ? -8.429 -0.159 8.074 1.00 94.31 339 TRP A C 1
ATOM 2751 O O . TRP A 1 339 ? -7.852 0.895 7.807 1.00 94.31 339 TRP A O 1
ATOM 2761 N N . LEU A 1 340 ? -9.035 -0.884 7.127 1.00 94.75 340 LEU A N 1
ATOM 2762 C CA . LEU A 1 340 ? -9.046 -0.466 5.719 1.00 94.75 340 LEU A CA 1
ATOM 2763 C C . LEU A 1 340 ? -9.752 0.883 5.522 1.00 94.75 340 LEU A C 1
ATOM 2765 O O . LEU A 1 340 ? -9.305 1.695 4.718 1.00 94.75 340 LEU A O 1
ATOM 2769 N N . GLU A 1 341 ? -10.851 1.137 6.231 1.00 92.62 341 GLU A N 1
ATOM 2770 C CA . GLU A 1 341 ? -11.585 2.411 6.194 1.00 92.62 341 GLU A CA 1
ATOM 2771 C C . GLU A 1 341 ? -10.749 3.581 6.738 1.00 92.62 341 GLU A C 1
ATOM 2773 O O . GLU A 1 341 ? -10.755 4.660 6.138 1.00 92.62 341 GLU A O 1
ATOM 2778 N N . PHE A 1 342 ? -9.979 3.360 7.809 1.00 93.12 342 PHE A N 1
ATOM 2779 C CA . PHE A 1 342 ? -9.023 4.334 8.345 1.00 93.12 342 PHE A CA 1
ATOM 2780 C C . PHE A 1 342 ? -7.957 4.708 7.305 1.00 93.12 342 PHE A C 1
ATOM 2782 O O . PHE A 1 342 ? -7.837 5.876 6.928 1.00 93.12 342 PHE A O 1
ATOM 2789 N N . PHE A 1 343 ? -7.238 3.717 6.769 1.00 93.25 343 PHE A N 1
ATOM 2790 C CA . PHE A 1 343 ? -6.171 3.951 5.790 1.00 93.25 343 PHE A CA 1
ATOM 2791 C C . PHE A 1 343 ? -6.701 4.520 4.461 1.00 93.25 343 PHE A C 1
ATOM 2793 O O . PHE A 1 343 ? -6.062 5.370 3.840 1.00 93.25 343 PHE A O 1
ATOM 2800 N N . ASN A 1 344 ? -7.903 4.123 4.030 1.00 91.56 344 ASN A N 1
ATOM 2801 C CA . ASN A 1 344 ? -8.543 4.732 2.863 1.00 91.56 344 ASN A CA 1
ATOM 2802 C C . ASN A 1 344 ? -8.861 6.214 3.094 1.00 91.56 344 ASN A C 1
ATOM 2804 O O . ASN A 1 344 ? -8.661 7.033 2.191 1.00 91.56 344 ASN A O 1
ATOM 2808 N N . GLN A 1 345 ? -9.332 6.580 4.291 1.00 89.75 345 GLN A N 1
ATOM 2809 C CA . GLN A 1 345 ? -9.559 7.984 4.625 1.00 89.75 345 GLN A CA 1
ATOM 2810 C C . GLN A 1 345 ? -8.235 8.761 4.658 1.00 89.75 345 GLN A C 1
ATOM 2812 O O . GLN A 1 345 ? -8.176 9.862 4.117 1.00 89.75 345 GLN A O 1
ATOM 2817 N N . GLN A 1 346 ? -7.168 8.164 5.195 1.00 88.88 346 GLN A N 1
ATOM 2818 C CA . GLN A 1 346 ? -5.824 8.753 5.247 1.00 88.88 346 GLN A CA 1
ATOM 2819 C C . GLN A 1 346 ? -5.261 9.065 3.853 1.00 88.88 346 GLN A C 1
ATOM 2821 O O . GLN A 1 346 ? -4.736 10.155 3.631 1.00 88.88 346 GLN A O 1
ATOM 2826 N N . LEU A 1 347 ? -5.375 8.131 2.902 1.00 85.56 347 LEU A N 1
ATOM 2827 C CA . LEU A 1 347 ? -4.704 8.254 1.601 1.00 85.56 347 LEU A CA 1
ATOM 2828 C C . LEU A 1 347 ? -5.536 8.917 0.501 1.00 85.56 347 LEU A C 1
ATOM 2830 O O . LEU A 1 347 ? -4.956 9.445 -0.456 1.00 85.56 347 LEU A O 1
ATOM 2834 N N . TYR A 1 348 ? -6.867 8.857 0.594 1.00 83.31 348 TYR A N 1
ATOM 2835 C CA . TYR A 1 348 ? -7.757 9.247 -0.506 1.00 83.31 348 TYR A CA 1
ATOM 2836 C C . TYR A 1 348 ? -8.833 10.261 -0.122 1.00 83.31 348 TYR A C 1
ATOM 2838 O O . TYR A 1 348 ? -9.446 10.844 -1.015 1.00 83.31 348 TYR A O 1
ATOM 2846 N N . SER A 1 349 ? -9.078 10.498 1.170 1.00 80.94 349 SER A N 1
ATOM 2847 C CA . SER A 1 349 ? -10.154 11.390 1.603 1.00 80.94 349 SER A CA 1
ATOM 2848 C C . SER A 1 349 ? -9.608 12.677 2.206 1.00 80.94 349 SER A C 1
ATOM 2850 O O . SER A 1 349 ? -8.919 12.683 3.221 1.00 80.94 349 SER A O 1
ATOM 2852 N N . CYS A 1 350 ? -9.988 13.804 1.613 1.00 72.81 350 CYS A N 1
ATOM 2853 C CA . CYS A 1 350 ? -9.823 15.103 2.244 1.00 72.81 350 CYS A CA 1
ATOM 2854 C C . CYS A 1 350 ? -11.162 15.480 2.892 1.00 72.81 350 CYS A C 1
ATOM 2856 O O . CYS A 1 350 ? -12.126 15.708 2.157 1.00 72.81 350 CYS A O 1
ATOM 2858 N N . PRO A 1 351 ? -11.273 15.535 4.231 1.00 76.44 351 PRO A N 1
ATOM 2859 C CA . PRO A 1 351 ? -12.529 15.920 4.864 1.00 76.44 351 PRO A CA 1
ATOM 2860 C C . PRO A 1 351 ? -12.914 17.354 4.463 1.00 76.44 351 PRO A C 1
ATOM 2862 O O . PRO A 1 351 ? -12.056 18.237 4.313 1.00 76.44 351 PRO A O 1
ATOM 2865 N N . VAL A 1 352 ? -14.211 17.583 4.262 1.00 81.56 352 VAL A N 1
ATOM 2866 C CA . VAL A 1 352 ? -14.788 18.927 4.097 1.00 81.56 352 VAL A CA 1
ATOM 2867 C C . VAL A 1 352 ? -14.954 19.591 5.460 1.00 81.56 352 VAL A C 1
ATOM 2869 O O . VAL A 1 352 ? -15.004 18.896 6.468 1.00 81.56 352 VAL A O 1
ATOM 2872 N N . LYS A 1 353 ? -15.041 20.925 5.504 1.00 74.69 353 LYS A N 1
ATOM 2873 C CA . LYS A 1 353 ? -15.105 21.674 6.769 1.00 74.69 353 LYS A CA 1
ATOM 2874 C C . LYS A 1 353 ? -16.241 21.196 7.684 1.00 74.69 353 LYS A C 1
ATOM 2876 O O . LYS A 1 353 ? -16.009 21.066 8.872 1.00 74.69 353 LYS A O 1
ATOM 2881 N N . ASP A 1 354 ? -17.392 20.832 7.123 1.00 78.38 354 ASP A N 1
ATOM 2882 C CA . ASP A 1 354 ? -18.571 20.373 7.876 1.00 78.38 354 ASP A CA 1
ATOM 2883 C C . ASP A 1 354 ? -18.599 18.841 8.078 1.00 78.38 354 ASP A C 1
ATOM 2885 O O . ASP A 1 354 ? -19.655 18.220 8.208 1.00 78.38 354 ASP A O 1
ATOM 2889 N N . CYS A 1 355 ? -17.437 18.183 8.025 1.00 84.00 355 CYS A N 1
ATOM 2890 C CA . CYS A 1 355 ? -17.328 16.741 8.219 1.00 84.00 355 CYS A CA 1
ATOM 2891 C C . CYS A 1 355 ? -17.600 16.374 9.683 1.00 84.00 355 CYS A C 1
ATOM 2893 O O . CYS A 1 355 ? -16.857 16.767 10.575 1.00 84.00 355 CYS A O 1
ATOM 2895 N N . LEU A 1 356 ? -18.635 15.562 9.910 1.00 87.75 356 LEU A N 1
ATOM 2896 C CA . LEU A 1 356 ? -19.038 15.084 11.238 1.00 87.75 356 LEU A CA 1
ATOM 2897 C C . LEU A 1 356 ? -18.772 13.588 11.446 1.00 87.75 356 LEU A C 1
ATOM 2899 O O . LEU A 1 356 ? -19.196 13.032 12.455 1.00 87.75 356 LEU A O 1
ATOM 2903 N N . ARG A 1 357 ? -18.117 12.913 10.494 1.00 89.31 357 ARG A N 1
ATOM 2904 C CA . ARG A 1 357 ? -17.786 11.483 10.581 1.00 89.31 357 ARG A CA 1
ATOM 2905 C C . ARG A 1 357 ? -16.311 11.237 10.313 1.00 89.31 357 ARG A C 1
ATOM 2907 O O . ARG A 1 357 ? -15.751 11.781 9.365 1.00 89.31 357 ARG A O 1
ATOM 2914 N N . PHE A 1 358 ? -15.696 10.396 11.130 1.00 90.75 358 PHE A N 1
ATOM 2915 C CA . PHE A 1 358 ? -14.265 10.124 11.089 1.00 90.75 358 PHE A CA 1
ATOM 2916 C C . PHE A 1 358 ? -14.013 8.642 11.353 1.00 90.75 358 PHE A C 1
ATOM 2918 O O . PHE A 1 358 ? -14.543 8.097 12.313 1.00 90.75 358 PHE A O 1
ATOM 2925 N N . ASN A 1 359 ? -13.175 7.996 10.551 1.00 91.81 359 ASN A N 1
ATOM 2926 C CA . ASN A 1 359 ? -12.608 6.698 10.895 1.00 91.81 359 ASN A CA 1
ATOM 2927 C C . ASN A 1 359 ? -11.384 6.979 11.757 1.00 91.81 359 ASN A C 1
ATOM 2929 O O . ASN A 1 359 ? -10.401 7.504 11.252 1.00 91.81 359 ASN A O 1
ATOM 2933 N N . VAL A 1 360 ? -11.449 6.709 13.052 1.00 91.25 360 VAL A N 1
ATOM 2934 C CA . VAL A 1 360 ? -10.376 7.030 14.001 1.00 91.25 360 VAL A CA 1
ATOM 2935 C C . VAL A 1 360 ? -9.804 5.759 14.603 1.00 91.25 360 VAL A C 1
ATOM 2937 O O . VAL A 1 360 ? -10.454 4.715 14.608 1.00 91.25 360 VAL A O 1
ATOM 2940 N N . ILE A 1 361 ? -8.602 5.850 15.158 1.00 89.94 361 ILE A N 1
ATOM 2941 C CA . ILE A 1 361 ? -8.076 4.829 16.057 1.00 89.94 361 ILE A CA 1
ATOM 2942 C C . ILE A 1 361 ? -8.285 5.308 17.489 1.00 89.94 361 ILE A C 1
ATOM 2944 O O . ILE A 1 361 ? -7.712 6.308 17.920 1.00 89.94 361 ILE A O 1
ATOM 2948 N N . TYR A 1 362 ? -9.107 4.591 18.247 1.00 85.50 362 TYR A N 1
ATOM 2949 C CA . TYR A 1 362 ? -9.196 4.770 19.687 1.00 85.50 362 TYR A CA 1
ATOM 2950 C C . TYR A 1 362 ? -8.007 4.077 20.360 1.00 85.50 362 TYR A C 1
ATOM 2952 O O . TYR A 1 362 ? -7.840 2.858 20.257 1.00 85.50 362 TYR A O 1
ATOM 2960 N N . VAL A 1 363 ? -7.181 4.857 21.057 1.00 81.88 363 VAL A N 1
ATOM 2961 C CA . VAL A 1 363 ? -5.996 4.354 21.757 1.00 81.88 363 VAL A CA 1
ATOM 2962 C C . VAL A 1 363 ? -6.330 4.104 23.215 1.00 81.88 363 VAL A C 1
ATOM 2964 O O . VAL A 1 363 ? -6.743 5.000 23.956 1.00 81.88 363 VAL A O 1
ATOM 2967 N N . TYR A 1 364 ? -6.121 2.865 23.653 1.00 73.94 364 TYR A N 1
ATOM 2968 C CA . TYR A 1 364 ? -6.433 2.462 25.014 1.00 73.94 364 TYR A CA 1
ATOM 2969 C C . TYR A 1 364 ? -5.399 1.482 25.574 1.00 73.94 364 TYR A C 1
ATOM 2971 O O . TYR A 1 364 ? -5.315 0.336 25.142 1.00 73.94 364 TYR A O 1
ATOM 2979 N N . GLN A 1 365 ? -4.625 1.917 26.578 1.00 69.69 365 GLN A N 1
ATOM 2980 C CA . GLN A 1 365 ? -3.575 1.105 27.224 1.00 69.69 365 GLN A CA 1
ATOM 2981 C C . GLN A 1 365 ? -2.592 0.470 26.220 1.00 69.69 365 GLN A C 1
ATOM 2983 O O . GLN A 1 365 ? -2.237 -0.699 26.347 1.00 69.69 365 GLN A O 1
ATOM 2988 N N . GLY A 1 366 ? -2.191 1.228 25.195 1.00 70.38 366 GLY A N 1
ATOM 2989 C CA . GLY A 1 366 ? -1.302 0.743 24.133 1.00 70.38 366 GLY A CA 1
ATOM 2990 C C . GLY A 1 366 ? -1.967 -0.188 23.112 1.00 70.38 366 GLY A C 1
ATOM 2991 O O . GLY A 1 366 ? -1.279 -0.708 22.239 1.00 70.38 366 GLY A O 1
ATOM 2992 N N . LYS A 1 367 ? -3.286 -0.407 23.200 1.00 76.31 367 LYS A N 1
ATOM 2993 C CA . LYS A 1 367 ? -4.074 -1.086 22.166 1.00 76.31 367 LYS A CA 1
ATOM 2994 C C . LYS A 1 367 ? -4.672 -0.070 21.203 1.00 76.31 367 LYS A C 1
ATOM 2996 O O . LYS A 1 367 ? -5.116 0.996 21.631 1.00 76.31 367 LYS A O 1
ATOM 3001 N N . PHE A 1 368 ? -4.740 -0.462 19.937 1.00 84.06 368 PHE A N 1
ATOM 3002 C CA . PHE A 1 368 ? -5.276 0.335 18.843 1.00 84.06 368 PHE A CA 1
ATOM 3003 C C . PHE A 1 368 ? -6.607 -0.264 18.399 1.00 84.06 368 PHE A C 1
ATOM 3005 O O . PHE A 1 368 ? -6.679 -1.443 18.058 1.00 84.06 368 PHE A O 1
ATOM 3012 N N . LEU A 1 369 ? -7.675 0.525 18.464 1.00 84.06 369 LEU A N 1
ATOM 3013 C CA . LEU A 1 369 ? -9.018 0.087 18.099 1.00 84.06 369 LEU A CA 1
ATOM 3014 C C . LEU A 1 369 ? -9.564 0.984 16.989 1.00 84.06 369 LEU A C 1
ATOM 3016 O O . LEU A 1 369 ? -9.969 2.108 17.289 1.00 84.06 369 LEU A O 1
ATOM 3020 N N . PRO A 1 370 ? -9.592 0.528 15.725 1.00 88.88 370 PRO A N 1
ATOM 3021 C CA . PRO A 1 370 ? -10.205 1.299 14.655 1.00 88.88 370 PRO A CA 1
ATOM 3022 C C . PRO A 1 370 ? -11.722 1.365 14.861 1.00 88.88 370 PRO A C 1
ATOM 3024 O O . PRO A 1 370 ? -12.378 0.341 15.054 1.00 88.88 370 PRO A O 1
ATOM 3027 N N . CYS A 1 371 ? -12.295 2.561 14.820 1.00 84.19 371 CYS A N 1
ATOM 3028 C CA . CYS A 1 371 ? -13.730 2.767 14.969 1.00 84.19 371 CYS A CA 1
ATOM 3029 C C . CYS A 1 371 ? -14.230 3.923 14.100 1.00 84.19 371 CYS A C 1
ATOM 3031 O O . CYS A 1 371 ? -13.502 4.860 13.777 1.00 84.19 371 CYS A O 1
ATOM 3033 N N . GLU A 1 372 ? -15.506 3.855 13.723 1.00 86.44 372 GLU A N 1
ATOM 3034 C CA . GLU A 1 372 ? -16.197 5.012 13.164 1.00 86.44 372 GLU A CA 1
ATOM 3035 C C . GLU A 1 372 ? -16.639 5.917 14.314 1.00 86.44 372 GLU A C 1
ATOM 3037 O O . GLU A 1 372 ? -17.241 5.453 15.284 1.00 86.44 372 GLU A O 1
ATOM 3042 N N . MET A 1 373 ? -16.336 7.202 14.190 1.00 87.56 373 MET A N 1
ATOM 3043 C CA . MET A 1 373 ? -16.743 8.276 15.077 1.00 87.56 373 MET A CA 1
ATOM 3044 C C . MET A 1 373 ? -17.720 9.191 14.344 1.00 87.56 373 MET A C 1
ATOM 3046 O O . MET A 1 373 ? -17.468 9.601 13.214 1.00 87.56 373 MET A O 1
ATOM 3050 N N . GLN A 1 374 ? -18.801 9.568 15.018 1.00 86.75 374 GLN A N 1
ATOM 3051 C CA . GLN A 1 374 ? -19.784 10.529 14.543 1.00 86.75 374 GLN A CA 1
ATOM 3052 C C . GLN A 1 374 ? -20.016 11.622 15.587 1.00 86.75 374 GLN A C 1
ATOM 3054 O O . GLN A 1 374 ? -20.248 11.329 16.761 1.00 86.75 374 GLN A O 1
ATOM 3059 N N . LEU A 1 375 ? -20.003 12.872 15.134 1.00 84.94 375 LEU A N 1
ATOM 3060 C CA . LEU A 1 375 ? -20.447 14.038 15.883 1.00 84.94 375 LEU A CA 1
ATOM 3061 C C . LEU A 1 375 ? -21.921 14.300 15.575 1.00 84.94 375 LEU A C 1
ATOM 3063 O O . LEU A 1 375 ? -22.297 14.466 14.415 1.00 84.94 375 LEU A O 1
ATOM 3067 N N . ASN A 1 376 ? -22.755 14.350 16.610 1.00 80.12 376 ASN A N 1
ATOM 3068 C CA . ASN A 1 376 ? -24.129 14.831 16.493 1.00 80.12 376 ASN A CA 1
ATOM 3069 C C . ASN A 1 376 ? -24.228 16.172 17.211 1.00 80.12 376 ASN A C 1
ATOM 3071 O O . ASN A 1 376 ? -24.023 16.225 18.423 1.00 80.12 376 ASN A O 1
ATOM 3075 N N . LEU A 1 377 ? -24.505 17.224 16.444 1.00 77.19 377 LEU A N 1
ATOM 3076 C CA . LEU A 1 377 ? -24.668 18.587 16.935 1.00 77.19 377 LEU A CA 1
ATOM 3077 C C . LEU A 1 377 ? -26.163 18.839 17.135 1.00 77.19 377 LEU A C 1
ATOM 3079 O O . LEU A 1 377 ? -26.927 18.768 16.169 1.00 77.19 377 LEU A O 1
ATOM 3083 N N . ASP A 1 378 ? -26.584 19.091 18.371 1.00 67.19 378 ASP A N 1
ATOM 3084 C CA . ASP A 1 378 ? -27.960 19.488 18.672 1.00 67.19 378 ASP A CA 1
ATOM 3085 C C . ASP A 1 378 ? -28.020 21.000 18.911 1.00 67.19 378 ASP A C 1
ATOM 3087 O O . ASP A 1 378 ? -27.533 21.502 19.926 1.00 67.19 378 ASP A O 1
ATOM 3091 N N . TYR A 1 379 ? -28.614 21.707 17.947 1.00 56.25 379 TYR A N 1
ATOM 3092 C CA . TYR A 1 379 ? -28.883 23.147 17.995 1.00 56.25 379 TYR A CA 1
ATOM 3093 C C . TYR A 1 379 ? -30.319 23.466 18.470 1.00 56.25 379 TYR A C 1
ATOM 3095 O O . TYR A 1 379 ? -30.765 24.605 18.342 1.00 56.25 379 TYR A O 1
ATOM 3103 N N . GLY A 1 380 ? -31.086 22.470 18.938 1.00 45.97 380 GLY A N 1
ATOM 3104 C CA . GLY A 1 380 ? -32.541 22.562 19.117 1.00 45.97 380 GLY A CA 1
ATOM 3105 C C . GLY A 1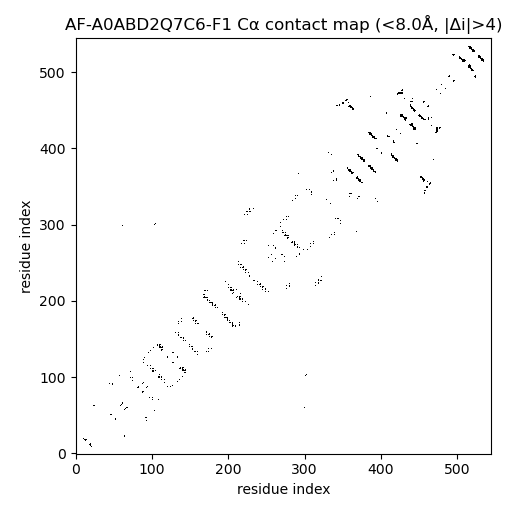 380 ? -33.068 22.589 20.556 1.00 45.97 380 GLY A C 1
ATOM 3106 O O . GLY A 1 380 ? -34.268 22.797 20.737 1.00 45.97 380 GLY A O 1
ATOM 3107 N N . SER A 1 381 ? -32.228 22.391 21.575 1.00 44.84 381 SER A N 1
ATOM 3108 C CA . SER A 1 381 ? -32.635 22.449 22.991 1.00 44.84 381 SER A CA 1
ATOM 3109 C C . SER A 1 381 ? -31.954 23.617 23.715 1.00 44.84 381 SER A C 1
ATOM 3111 O O . SER A 1 381 ? -30.987 24.168 23.205 1.00 44.84 381 SER A O 1
ATOM 3113 N N . GLU A 1 382 ? -32.454 24.027 24.887 1.00 50.03 382 GLU A N 1
ATOM 3114 C CA . GLU A 1 382 ? -31.988 25.198 25.669 1.00 50.03 382 GLU A CA 1
ATOM 3115 C C . GLU A 1 382 ? -30.475 25.201 26.014 1.00 50.03 382 GLU A C 1
ATOM 3117 O O . GLU A 1 382 ? -29.976 26.160 26.597 1.00 50.03 382 GLU A O 1
ATOM 3122 N N . SER A 1 383 ? -29.740 24.142 25.656 1.00 55.47 383 SER A N 1
ATOM 3123 C CA . SER A 1 383 ? -28.283 24.007 25.746 1.00 55.47 383 SER A CA 1
ATOM 3124 C C . SER A 1 383 ? -27.740 23.328 24.481 1.00 55.47 383 SER A C 1
ATOM 3126 O O . SER A 1 383 ? -28.222 22.265 24.083 1.00 55.47 383 SER A O 1
ATOM 3128 N N . GLU A 1 384 ? -26.726 23.926 23.848 1.00 61.00 384 GLU A N 1
ATOM 3129 C CA . GLU A 1 384 ? -26.014 23.296 22.731 1.00 61.00 384 GLU A CA 1
ATOM 3130 C C . GLU A 1 384 ? -25.366 21.991 23.230 1.00 61.00 384 GLU A C 1
ATOM 3132 O O . GLU A 1 384 ? -24.788 21.935 24.316 1.00 61.00 384 GLU A O 1
ATOM 3137 N N . SER A 1 385 ? -25.439 20.897 22.474 1.00 66.75 385 SER A N 1
ATOM 3138 C CA . SER A 1 385 ? -24.746 19.664 22.876 1.00 66.75 385 SER A CA 1
ATOM 3139 C C . SER A 1 385 ? -24.072 18.971 21.707 1.00 66.75 385 SER A C 1
ATOM 3141 O O . SER A 1 385 ? -24.545 19.032 20.571 1.00 66.75 385 SER A O 1
ATOM 3143 N N . VAL A 1 386 ? -22.953 18.309 22.005 1.00 71.50 386 VAL A N 1
ATOM 3144 C CA . VAL A 1 386 ? -22.252 17.435 21.071 1.00 71.50 386 VAL A CA 1
ATOM 3145 C C . VAL A 1 386 ? -22.225 16.017 21.615 1.00 71.50 386 VAL A C 1
ATOM 3147 O O . VAL A 1 386 ? -21.757 15.746 22.723 1.00 71.50 386 VAL A O 1
ATOM 3150 N N . VAL A 1 387 ? -22.725 15.078 20.817 1.00 71.31 387 VAL A N 1
ATOM 3151 C CA . VAL A 1 387 ? -22.597 13.650 21.109 1.00 71.31 387 VAL A CA 1
ATOM 3152 C C . VAL A 1 387 ? -21.511 13.069 20.222 1.00 71.31 387 VAL A C 1
ATOM 3154 O O . VAL A 1 387 ? -21.696 12.957 19.010 1.00 71.31 387 VAL A O 1
ATOM 3157 N N . ILE A 1 388 ? -20.400 12.661 20.832 1.00 72.12 388 ILE A N 1
ATOM 3158 C CA . ILE A 1 388 ? -19.354 11.881 20.172 1.00 72.12 388 ILE A CA 1
ATOM 3159 C C . ILE A 1 388 ? -19.754 10.415 20.291 1.00 72.12 388 ILE A C 1
ATOM 3161 O O . ILE A 1 388 ? -19.649 9.803 21.354 1.00 72.12 388 ILE A O 1
ATOM 3165 N N . SER A 1 389 ? -20.246 9.853 19.199 1.00 69.62 389 SER A N 1
ATOM 3166 C CA . SER A 1 389 ? -20.625 8.445 19.123 1.00 69.62 389 SER A CA 1
ATOM 3167 C C . SER A 1 389 ? -19.510 7.681 18.437 1.00 69.62 389 SER A C 1
ATOM 3169 O O . SER A 1 389 ? -19.114 8.072 17.345 1.00 69.62 389 SER A O 1
ATOM 3171 N N . PHE A 1 390 ? -19.020 6.599 19.026 1.00 68.88 390 PHE A N 1
ATOM 3172 C CA . PHE A 1 390 ? -18.093 5.702 18.345 1.00 68.88 390 PHE A CA 1
ATOM 3173 C C . PHE A 1 390 ? -18.430 4.245 18.615 1.00 68.88 390 PHE A C 1
ATOM 3175 O O . PHE A 1 390 ? -18.938 3.895 19.678 1.00 68.88 390 PHE A O 1
ATOM 3182 N N . GLU A 1 391 ? -18.190 3.377 17.639 1.00 66.62 391 GLU A N 1
ATOM 3183 C CA . GLU A 1 391 ? -18.531 1.961 17.777 1.00 66.62 391 GLU A CA 1
ATOM 3184 C C . GLU A 1 391 ? -17.700 1.300 18.887 1.00 66.62 391 GLU A C 1
ATOM 3186 O O . GLU A 1 391 ? -16.467 1.351 18.890 1.00 66.62 391 GLU A O 1
ATOM 3191 N N . LYS A 1 392 ? -18.383 0.655 19.844 1.00 58.06 392 LYS A N 1
ATOM 3192 C CA . LYS A 1 392 ? -17.736 -0.297 20.742 1.00 58.06 392 LYS A CA 1
ATOM 3193 C C . LYS A 1 392 ? -17.576 -1.574 19.938 1.00 58.06 392 LYS A C 1
ATOM 3195 O O . LYS A 1 392 ? -18.548 -2.289 19.708 1.00 58.06 392 LYS A O 1
ATOM 3200 N N . LEU A 1 393 ? -16.344 -1.898 19.572 1.00 55.81 393 LEU A N 1
ATOM 3201 C CA . LEU A 1 393 ? -16.001 -3.239 19.119 1.00 55.81 393 LEU A CA 1
ATOM 3202 C C . LEU A 1 393 ? -16.188 -4.206 20.306 1.00 55.81 393 LEU A C 1
ATOM 3204 O O . LEU A 1 393 ? -15.270 -4.465 21.082 1.00 55.81 393 LEU A O 1
ATOM 3208 N N . LEU A 1 394 ? -17.425 -4.652 20.527 1.00 45.41 394 LEU A N 1
ATOM 3209 C CA . LEU A 1 394 ? -17.770 -5.663 21.518 1.00 45.41 394 LEU A CA 1
ATOM 3210 C C . LEU A 1 394 ? -17.284 -7.015 21.009 1.00 45.41 394 LEU A C 1
ATOM 3212 O O . LEU A 1 394 ? -17.685 -7.456 19.937 1.00 45.41 394 LEU A O 1
ATOM 3216 N N . ASN A 1 395 ? -16.505 -7.705 21.830 1.00 42.25 395 ASN A N 1
ATOM 3217 C CA . ASN A 1 395 ? -16.518 -9.154 21.832 1.00 42.25 395 ASN A CA 1
ATOM 3218 C C . ASN A 1 395 ? -16.651 -9.612 23.290 1.00 42.25 395 ASN A C 1
ATOM 3220 O O . ASN A 1 395 ? -16.111 -8.969 24.192 1.00 42.25 395 ASN A O 1
ATOM 3224 N N . ASP A 1 396 ? -17.352 -10.721 23.513 1.00 40.41 396 ASP A N 1
ATOM 3225 C CA . ASP A 1 396 ? -17.513 -11.407 24.809 1.00 40.41 396 ASP A CA 1
ATOM 3226 C C . ASP A 1 396 ? -16.169 -11.948 25.357 1.00 40.41 396 ASP A C 1
ATOM 3228 O O . ASP A 1 396 ? -16.087 -12.561 26.420 1.00 40.41 396 ASP A O 1
ATOM 3232 N N . SER A 1 397 ? -15.065 -11.708 24.639 1.00 41.47 397 SER A N 1
ATOM 3233 C CA . SER A 1 397 ? -13.720 -11.903 25.151 1.00 41.47 397 SER A CA 1
ATOM 3234 C C . SER A 1 397 ? -13.311 -10.691 25.990 1.00 41.47 397 SER A C 1
ATOM 3236 O O . SER A 1 397 ? -13.164 -9.562 25.521 1.00 41.47 397 SER A O 1
ATOM 3238 N N . SER A 1 398 ? -13.055 -10.954 27.265 1.00 44.38 398 SER A N 1
ATOM 3239 C CA . SER A 1 398 ? -12.539 -10.056 28.309 1.00 44.38 398 SER A CA 1
ATOM 3240 C C . SER A 1 398 ? -11.331 -9.164 27.941 1.00 44.38 398 SER A C 1
ATOM 3242 O O . SER A 1 398 ? -10.887 -8.364 28.763 1.00 44.38 398 SER A O 1
ATOM 3244 N N . LYS A 1 399 ? -10.789 -9.244 26.717 1.00 41.56 399 LYS A N 1
ATOM 3245 C CA . LYS A 1 399 ? -9.685 -8.418 26.207 1.00 41.56 399 LYS A CA 1
ATOM 3246 C C . LYS A 1 399 ? -10.072 -6.966 25.884 1.00 41.56 399 LYS A C 1
ATOM 3248 O O . LYS A 1 399 ? -9.164 -6.128 25.898 1.00 41.56 399 LYS A O 1
ATOM 3253 N N . TYR A 1 400 ? -11.345 -6.660 25.609 1.00 44.41 400 TYR A N 1
ATOM 3254 C CA . TYR A 1 400 ? -11.786 -5.332 25.129 1.00 44.41 400 TYR A CA 1
ATOM 3255 C C . TYR A 1 400 ? -12.987 -4.742 25.889 1.00 44.41 400 TYR A C 1
ATOM 3257 O O . TYR A 1 400 ? -13.600 -3.766 25.447 1.00 44.41 400 TYR A O 1
ATOM 3265 N N . ASP A 1 401 ? -13.335 -5.289 27.059 1.00 43.75 401 ASP A N 1
ATOM 3266 C CA . ASP A 1 401 ? -14.499 -4.803 27.794 1.00 43.75 401 ASP A CA 1
ATOM 3267 C C . ASP A 1 401 ? -14.257 -3.460 28.517 1.00 43.75 401 ASP A C 1
ATOM 3269 O O . ASP A 1 401 ? -13.611 -3.368 29.561 1.00 43.75 401 ASP A O 1
ATOM 3273 N N . LEU A 1 402 ? -14.847 -2.397 27.965 1.00 46.75 402 LEU A N 1
ATOM 3274 C CA . LEU A 1 402 ? -14.883 -1.051 28.547 1.00 46.75 402 LEU A CA 1
ATOM 3275 C C . LEU A 1 402 ? -15.907 -0.888 29.692 1.00 46.75 402 LEU A C 1
ATOM 3277 O O . LEU A 1 402 ? -15.980 0.192 30.277 1.00 46.75 402 LEU A O 1
ATOM 3281 N N . SER A 1 403 ? -16.717 -1.908 30.012 1.00 43.69 403 SER A N 1
ATOM 3282 C CA . SER A 1 403 ? -17.863 -1.771 30.925 1.00 43.69 403 SER A CA 1
ATOM 3283 C C . SER A 1 403 ? -17.513 -1.708 32.421 1.00 43.69 403 SER A C 1
ATOM 3285 O O . SER A 1 403 ? -18.263 -1.113 33.192 1.00 43.69 403 SER A O 1
ATOM 3287 N N . ASN A 1 404 ? -16.339 -2.197 32.829 1.00 42.34 404 ASN A N 1
ATOM 3288 C CA . ASN A 1 404 ? -15.902 -2.264 34.234 1.00 42.34 404 ASN A CA 1
ATOM 3289 C C . ASN A 1 404 ? -15.381 -0.937 34.835 1.00 42.34 404 ASN A C 1
ATOM 3291 O O . ASN A 1 404 ? -14.506 -0.951 35.700 1.00 42.34 404 ASN A O 1
ATOM 3295 N N . LYS A 1 405 ? -15.839 0.232 34.363 1.00 46.75 405 LYS A N 1
ATOM 3296 C CA . LYS A 1 405 ? -15.108 1.500 34.587 1.00 46.75 405 LYS A CA 1
ATOM 3297 C C . LYS A 1 405 ? -15.880 2.703 35.124 1.00 46.75 405 LYS A C 1
ATOM 3299 O O . LYS A 1 405 ? -15.308 3.786 35.174 1.00 46.75 405 LYS A O 1
ATOM 3304 N N . GLY A 1 406 ? -17.133 2.546 35.548 1.00 38.03 406 GLY A N 1
ATOM 3305 C CA . GLY A 1 406 ? -17.859 3.631 36.230 1.00 38.03 406 GLY A CA 1
ATOM 3306 C C . GLY A 1 406 ? -18.112 4.883 35.375 1.00 38.03 406 GLY A C 1
ATOM 3307 O O . GLY A 1 406 ? -18.317 5.962 35.917 1.00 38.03 406 GLY A O 1
ATOM 3308 N N . ILE A 1 407 ? -18.093 4.744 34.048 1.00 40.44 407 ILE A N 1
ATOM 3309 C CA . ILE A 1 407 ? -18.455 5.803 33.101 1.00 40.44 407 ILE A CA 1
ATOM 3310 C C . ILE A 1 407 ? -19.985 5.759 32.929 1.00 40.44 407 ILE A C 1
ATOM 3312 O O . ILE A 1 407 ? -20.516 4.655 32.754 1.00 40.44 407 ILE A O 1
ATOM 3316 N N . PRO A 1 408 ? -20.711 6.894 32.929 1.00 35.53 408 PRO A N 1
ATOM 3317 C CA . PRO A 1 408 ? -22.104 6.943 32.496 1.00 35.53 408 PRO A CA 1
ATOM 3318 C C . PRO A 1 408 ? -22.154 6.737 30.973 1.00 35.53 408 PRO A C 1
ATOM 3320 O O . PRO A 1 408 ? -22.254 7.674 30.191 1.00 35.53 408 PRO A O 1
ATOM 3323 N N . LEU A 1 409 ? -21.991 5.486 30.551 1.00 44.75 409 LEU A N 1
ATOM 3324 C CA . LEU A 1 409 ? -22.168 5.037 29.177 1.00 44.75 409 LEU A CA 1
ATOM 3325 C C . LEU A 1 409 ? -23.652 4.730 29.004 1.00 44.75 409 LEU A C 1
ATOM 3327 O O . LEU A 1 409 ? -24.153 3.788 29.623 1.00 44.75 409 LEU A O 1
ATOM 3331 N N . PHE A 1 410 ? -24.353 5.484 28.160 1.00 38.62 410 PHE A N 1
ATOM 3332 C CA . PHE A 1 410 ? -25.639 5.015 27.655 1.00 38.62 410 PHE A CA 1
ATOM 3333 C C . PHE A 1 410 ? -25.350 3.832 26.726 1.00 38.62 410 PHE A C 1
ATOM 3335 O O . PHE A 1 410 ? -24.838 3.997 25.621 1.00 38.62 410 PHE A O 1
ATOM 3342 N N . LYS A 1 411 ? -25.561 2.619 27.252 1.00 45.03 411 LYS A N 1
ATOM 3343 C CA . LYS A 1 411 ? -25.470 1.362 26.509 1.00 45.03 411 LYS A CA 1
ATOM 3344 C C . LYS A 1 411 ? -26.760 1.190 25.714 1.00 45.03 411 LYS A C 1
ATOM 3346 O O . LYS A 1 411 ? -27.690 0.554 26.197 1.00 45.03 411 LYS A O 1
ATOM 3351 N N . GLU A 1 412 ? -26.788 1.722 24.507 1.00 40.34 412 GLU A N 1
ATOM 3352 C CA . GLU A 1 412 ? -27.679 1.225 23.462 1.00 40.34 412 GLU A CA 1
ATOM 3353 C C . GLU A 1 412 ? -26.790 0.654 22.353 1.00 40.34 412 GLU A C 1
ATOM 3355 O O . GLU A 1 412 ? -25.824 1.283 21.926 1.00 40.34 412 GLU A O 1
ATOM 3360 N N . ASP A 1 413 ? -27.042 -0.602 21.988 1.00 49.34 413 ASP A N 1
ATOM 3361 C CA . ASP A 1 413 ? -26.593 -1.242 20.750 1.00 49.34 413 ASP A CA 1
ATOM 3362 C C . ASP A 1 413 ? -25.148 -0.962 20.299 1.00 49.34 413 ASP A C 1
ATOM 3364 O O . ASP A 1 413 ? -24.897 -0.188 19.378 1.00 49.34 413 ASP A O 1
ATOM 3368 N N . SER A 1 414 ? -24.163 -1.679 20.858 1.00 56.31 414 SER A N 1
ATOM 3369 C CA . SER A 1 414 ? -22.787 -1.771 20.307 1.00 56.31 414 SER A CA 1
ATOM 3370 C C . SER A 1 414 ? -22.038 -0.443 20.065 1.00 56.31 414 SER A C 1
ATOM 3372 O O . SER A 1 414 ? -20.950 -0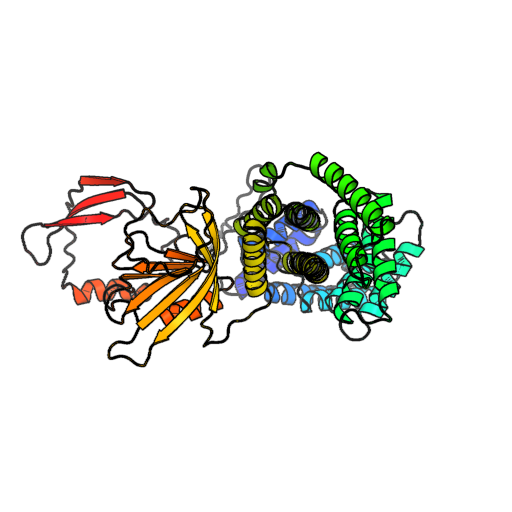.445 19.495 1.00 56.31 414 SER A O 1
ATOM 3374 N N . LYS A 1 415 ? -22.549 0.694 20.546 1.00 58.50 415 LYS A N 1
ATOM 3375 C CA . LYS A 1 415 ? -21.937 2.019 20.406 1.00 58.50 415 LYS A CA 1
ATOM 3376 C C . LYS A 1 415 ? -21.641 2.622 21.774 1.00 58.50 415 LYS A C 1
ATOM 3378 O O . LYS A 1 415 ? -22.351 2.411 22.754 1.00 58.50 415 LYS A O 1
ATOM 3383 N N . VAL A 1 416 ? -20.526 3.339 21.854 1.00 64.69 416 VAL A N 1
ATOM 3384 C CA . VAL A 1 416 ? -20.193 4.226 22.964 1.00 64.69 416 VAL A CA 1
ATOM 3385 C C . VAL A 1 416 ? -20.630 5.629 22.582 1.00 64.69 416 VAL A C 1
ATOM 3387 O O . VAL A 1 416 ? -20.162 6.179 21.590 1.00 64.69 416 VAL A O 1
ATOM 3390 N N . HIS A 1 417 ? -21.487 6.225 23.401 1.00 65.31 417 HIS A N 1
ATOM 3391 C CA . HIS A 1 417 ? -21.871 7.623 23.268 1.00 65.31 417 HIS A CA 1
ATOM 3392 C C . HIS A 1 417 ? -21.220 8.437 24.386 1.00 65.31 417 HIS A C 1
ATOM 3394 O O . HIS A 1 417 ? -21.499 8.219 25.567 1.00 65.31 417 HIS A O 1
ATOM 3400 N N . LEU A 1 418 ? -20.356 9.381 24.018 1.00 66.81 418 LEU A N 1
ATOM 3401 C CA . LEU A 1 418 ? -19.910 10.461 24.892 1.00 66.81 418 LEU A CA 1
ATOM 3402 C C . LEU A 1 418 ? -20.804 11.663 24.622 1.00 66.81 418 LEU A C 1
ATOM 3404 O O . LEU A 1 418 ? -20.628 12.385 23.643 1.00 66.81 418 LEU A O 1
ATOM 3408 N N . VAL A 1 419 ? -21.795 11.844 25.484 1.00 65.44 419 VAL A N 1
ATOM 3409 C CA . VAL A 1 419 ? -22.684 13.004 25.446 1.00 65.44 419 VAL A CA 1
ATOM 3410 C C . VAL A 1 419 ? -22.009 14.133 26.217 1.00 65.44 419 VAL A C 1
ATOM 3412 O O . VAL A 1 419 ? -21.774 13.985 27.415 1.00 65.44 419 VAL A O 1
ATOM 3415 N N . CYS A 1 420 ? -21.696 15.234 25.539 1.00 66.19 420 CYS A N 1
ATOM 3416 C CA . CYS A 1 420 ? -21.143 16.444 26.143 1.00 66.19 420 CYS A CA 1
ATOM 3417 C C . CYS A 1 420 ? -22.143 17.590 25.943 1.00 66.19 420 CYS A C 1
ATOM 3419 O O . CYS A 1 420 ? -22.455 17.949 24.806 1.00 66.19 420 CYS A O 1
ATOM 3421 N N . ARG A 1 421 ? -22.681 18.145 27.031 1.00 66.06 421 ARG A N 1
ATOM 3422 C CA . ARG A 1 421 ? -23.593 19.302 27.000 1.00 66.06 421 ARG A CA 1
ATOM 3423 C C . ARG A 1 421 ? -22.815 20.600 27.246 1.00 66.06 421 ARG A C 1
ATOM 3425 O O . ARG A 1 421 ? -21.725 20.544 27.810 1.00 66.06 421 ARG A O 1
ATOM 3432 N N . SER A 1 422 ? -23.367 21.736 26.806 1.00 57.72 422 SER A N 1
ATOM 3433 C CA . SER A 1 422 ? -22.691 23.034 26.591 1.00 57.72 422 SER A CA 1
ATOM 3434 C C . SER A 1 422 ? -21.887 23.649 27.740 1.00 57.72 422 SER A C 1
ATOM 3436 O O . SER A 1 422 ? -21.249 24.659 27.491 1.00 57.72 422 SER A O 1
ATOM 3438 N N . ASP A 1 423 ? -21.819 23.075 28.944 1.00 56.31 423 ASP A N 1
ATOM 3439 C CA . ASP A 1 423 ? -21.070 23.677 30.054 1.00 56.31 423 ASP A CA 1
ATOM 3440 C C . ASP A 1 423 ? -20.211 22.661 30.828 1.00 56.31 423 ASP A C 1
ATOM 3442 O O . ASP A 1 423 ? -20.671 21.966 31.737 1.00 56.31 423 ASP A O 1
ATOM 3446 N N . GLY A 1 424 ? -18.912 22.609 30.505 1.00 59.34 424 GLY A N 1
ATOM 3447 C CA . GLY A 1 424 ? -17.876 21.991 31.350 1.00 59.34 424 GLY A CA 1
ATOM 3448 C C . GLY A 1 424 ? -17.878 20.459 31.434 1.00 59.34 424 GLY A C 1
ATOM 3449 O O . GLY A 1 424 ? -17.176 19.888 32.279 1.00 59.34 424 GLY A O 1
ATOM 3450 N N . ASP A 1 425 ? -18.638 19.774 30.575 1.00 69.12 425 ASP A N 1
ATOM 3451 C CA . ASP A 1 425 ? -18.585 18.312 30.459 1.00 69.12 425 ASP A CA 1
ATOM 3452 C C . ASP A 1 425 ? -17.248 17.846 29.874 1.00 69.12 425 ASP A C 1
ATOM 3454 O O . ASP A 1 425 ? -16.717 16.820 30.311 1.00 69.12 425 ASP A O 1
ATOM 3458 N N . ILE A 1 426 ? -16.668 18.618 28.950 1.00 74.88 426 ILE A N 1
ATOM 3459 C CA . ILE A 1 426 ? -15.282 18.455 28.507 1.00 74.88 426 ILE A CA 1
ATOM 3460 C C . ILE A 1 426 ? -14.410 19.382 29.348 1.00 74.88 426 ILE A C 1
ATOM 3462 O O . ILE A 1 426 ? -14.458 20.604 29.213 1.00 74.88 426 ILE A O 1
ATOM 3466 N N . LYS A 1 427 ? -13.608 18.775 30.223 1.00 73.00 427 LYS A N 1
ATOM 3467 C CA . LYS A 1 427 ? -12.669 19.487 31.095 1.00 73.00 427 LYS A CA 1
ATOM 3468 C C . LYS A 1 427 ? -11.400 19.872 30.356 1.00 73.00 427 LYS A C 1
ATOM 3470 O O . LYS A 1 427 ? -10.898 20.973 30.511 1.00 73.00 427 LYS A O 1
ATOM 3475 N N . TRP A 1 428 ? -10.885 18.949 29.548 1.00 75.12 428 TRP A N 1
ATOM 3476 C CA . TRP A 1 428 ? -9.603 19.127 28.883 1.00 75.12 428 TRP A CA 1
ATOM 3477 C C . TRP A 1 428 ? -9.649 18.576 27.468 1.00 75.12 428 TRP A C 1
ATOM 3479 O O . TRP A 1 428 ? -10.151 17.473 27.234 1.00 75.12 428 TRP A O 1
ATOM 3489 N N . LEU A 1 429 ? -9.084 19.339 26.540 1.00 80.31 429 LEU A N 1
ATOM 3490 C CA . LEU A 1 429 ? -8.938 18.970 25.143 1.00 80.31 429 LEU A CA 1
ATOM 3491 C C . LEU A 1 429 ? -7.501 19.268 24.722 1.00 80.31 429 LEU A C 1
ATOM 3493 O O . LEU A 1 429 ? -7.046 20.402 24.842 1.00 80.31 429 LEU A O 1
ATOM 3497 N N . GLN A 1 430 ? -6.783 18.263 24.229 1.00 79.44 430 GLN A N 1
ATOM 3498 C CA . GLN A 1 430 ? -5.380 18.418 23.841 1.00 79.44 430 GLN A CA 1
ATOM 3499 C C . GLN A 1 430 ? -5.128 17.842 22.455 1.00 79.44 430 GLN A C 1
ATOM 3501 O O . GLN A 1 430 ? -5.420 16.672 22.214 1.00 79.44 430 GLN A O 1
ATOM 3506 N N . LYS A 1 431 ? -4.545 18.656 21.565 1.00 81.25 431 LYS A N 1
ATOM 3507 C CA . LYS A 1 431 ? -3.985 18.191 20.288 1.00 81.25 431 LYS A CA 1
ATOM 3508 C C . LYS A 1 431 ? -2.612 17.559 20.504 1.00 81.25 431 LYS A C 1
ATOM 3510 O O . LYS A 1 431 ? -1.864 18.034 21.354 1.00 81.25 431 LYS A O 1
ATOM 3515 N N . ASN A 1 432 ? -2.285 16.566 19.677 1.00 68.94 432 ASN A N 1
ATOM 3516 C CA . ASN A 1 432 ? -0.942 15.998 19.510 1.00 68.94 432 ASN A CA 1
ATOM 3517 C C . ASN A 1 432 ? -0.293 15.620 20.855 1.00 68.94 432 ASN A C 1
ATOM 3519 O O . ASN A 1 432 ? 0.607 16.287 21.360 1.00 68.94 432 ASN A O 1
ATOM 3523 N N . CYS A 1 433 ? -0.804 14.567 21.487 1.00 57.41 433 CYS A N 1
ATOM 3524 C CA . CYS A 1 433 ? -0.343 14.136 22.803 1.00 57.41 433 CYS A CA 1
ATOM 3525 C C . CYS A 1 433 ? 1.118 13.648 22.760 1.00 57.41 433 CYS A C 1
ATOM 3527 O O . CYS A 1 433 ? 1.338 12.565 22.243 1.00 57.41 433 CYS A O 1
ATOM 3529 N N . ILE A 1 434 ? 2.060 14.392 23.366 1.00 46.88 434 ILE A N 1
ATOM 3530 C CA . ILE A 1 434 ? 3.477 14.077 23.715 1.00 46.88 434 ILE A CA 1
ATOM 3531 C C . ILE A 1 434 ? 4.395 13.609 22.559 1.00 46.88 434 ILE A C 1
ATOM 3533 O O . ILE A 1 434 ? 5.541 14.038 22.502 1.00 46.88 434 ILE A O 1
ATOM 3537 N N . ASP A 1 435 ? 3.924 12.789 21.622 1.00 49.34 435 ASP A N 1
ATOM 3538 C CA . ASP A 1 435 ? 4.606 12.415 20.388 1.00 49.34 435 ASP A CA 1
ATOM 3539 C C . ASP A 1 435 ? 3.902 13.098 19.201 1.00 49.34 435 ASP A C 1
ATOM 3541 O O . ASP A 1 435 ? 2.820 12.701 18.760 1.00 49.34 435 ASP A O 1
ATOM 3545 N N . ASN A 1 436 ? 4.517 14.164 18.682 1.00 50.38 436 ASN A N 1
ATOM 3546 C CA . ASN A 1 436 ? 4.027 14.982 17.563 1.00 50.38 436 ASN A CA 1
ATOM 3547 C C . ASN A 1 436 ? 3.903 14.220 16.221 1.00 50.38 436 ASN A C 1
ATOM 3549 O O . ASN A 1 436 ? 3.659 14.841 15.185 1.00 50.38 436 ASN A O 1
ATOM 3553 N N . LYS A 1 437 ? 4.095 12.895 16.195 1.00 56.00 437 LYS A N 1
ATOM 3554 C CA . LYS A 1 437 ? 4.023 12.075 14.976 1.00 56.00 437 LYS A CA 1
ATOM 3555 C C . LYS A 1 437 ? 2.602 11.742 14.523 1.00 56.00 437 LYS A C 1
ATOM 3557 O O . LYS A 1 437 ? 2.379 11.590 13.327 1.00 56.00 437 LYS A O 1
ATOM 3562 N N . ARG A 1 438 ? 1.628 11.644 15.434 1.00 71.50 438 ARG A N 1
ATOM 3563 C CA . ARG A 1 438 ? 0.255 11.216 15.101 1.00 71.50 438 ARG A CA 1
ATOM 3564 C C . ARG A 1 438 ? -0.757 12.338 15.304 1.00 71.50 438 ARG A C 1
ATOM 3566 O O . ARG A 1 438 ? -0.723 13.050 16.306 1.00 71.50 438 ARG A O 1
ATOM 3573 N N . HIS A 1 439 ? -1.699 12.467 14.366 1.00 86.06 439 HIS A N 1
ATOM 3574 C CA . HIS A 1 439 ? -2.777 13.457 14.409 1.00 86.06 439 HIS A CA 1
ATOM 3575 C C . HIS A 1 439 ? -3.798 13.099 15.498 1.00 86.06 439 HIS A C 1
ATOM 3577 O O . HIS A 1 439 ? -4.854 12.546 15.210 1.00 86.06 439 HIS A O 1
ATOM 3583 N N . SER A 1 440 ? -3.475 13.372 16.760 1.00 87.38 440 SER A N 1
ATOM 3584 C CA . SER A 1 440 ? -4.245 12.897 17.911 1.00 87.38 440 SER A CA 1
ATOM 3585 C C . SER A 1 440 ? -5.017 14.004 18.624 1.00 87.38 440 SER A C 1
ATOM 3587 O O . SER A 1 440 ? -4.616 15.173 18.616 1.00 87.38 440 SER A O 1
ATOM 3589 N N . VAL A 1 441 ? -6.128 13.624 19.260 1.00 86.62 441 VAL A N 1
ATOM 3590 C CA . VAL A 1 441 ? -6.847 14.448 20.235 1.00 86.62 441 VAL A CA 1
ATOM 3591 C C . VAL A 1 441 ? -7.150 13.628 21.487 1.00 86.62 441 VAL A C 1
ATOM 3593 O O . VAL A 1 441 ? -7.751 12.555 21.402 1.00 86.62 441 VAL A O 1
ATOM 3596 N N . LEU A 1 442 ? -6.768 14.154 22.651 1.00 83.94 442 LEU A N 1
ATOM 3597 C CA . LEU A 1 442 ? -7.187 13.655 23.959 1.00 83.94 442 LEU A CA 1
ATOM 3598 C C . LEU A 1 442 ? -8.367 14.481 24.468 1.00 83.94 442 LEU A C 1
ATOM 3600 O O . LEU A 1 442 ? -8.248 15.692 24.651 1.00 83.94 442 LEU A O 1
ATOM 3604 N N . VAL A 1 443 ? -9.484 13.807 24.733 1.00 80.94 443 VAL A N 1
ATOM 3605 C CA . VAL A 1 443 ? -10.707 14.385 25.298 1.00 80.94 443 VAL A CA 1
ATOM 3606 C C . VAL A 1 443 ? -10.866 13.890 26.733 1.00 80.94 443 VAL A C 1
ATOM 3608 O O . VAL A 1 443 ? -11.158 12.714 26.954 1.00 80.94 443 VAL A O 1
ATOM 3611 N N . ILE A 1 444 ? -10.691 14.758 27.727 1.00 77.12 444 ILE A N 1
ATOM 3612 C CA . ILE A 1 444 ? -10.969 14.441 29.134 1.00 77.12 444 ILE A CA 1
ATOM 3613 C C . ILE A 1 444 ? -12.309 15.046 29.506 1.00 77.12 444 ILE A C 1
ATOM 3615 O O . ILE A 1 444 ? -12.510 16.259 29.437 1.00 77.12 444 ILE A O 1
ATOM 3619 N N . THR A 1 445 ? -13.220 14.189 29.950 1.00 72.94 445 THR A N 1
ATOM 3620 C CA . THR A 1 445 ? -14.543 14.617 30.392 1.00 72.94 445 THR A CA 1
ATOM 3621 C C . THR A 1 445 ? -14.623 14.649 31.912 1.00 72.94 445 THR A C 1
ATOM 3623 O O . THR A 1 445 ? -13.845 13.997 32.619 1.00 72.94 445 THR A O 1
ATOM 3626 N N . ARG A 1 446 ? -15.614 15.364 32.446 1.00 66.19 446 ARG A N 1
ATOM 3627 C CA . ARG A 1 446 ? -15.915 15.403 33.883 1.00 66.19 446 ARG A CA 1
ATOM 3628 C C . ARG A 1 446 ? -16.126 14.014 34.488 1.00 66.19 446 ARG A C 1
ATOM 3630 O O . ARG A 1 446 ? -15.829 13.821 35.666 1.00 66.19 446 ARG A O 1
ATOM 3637 N N . PHE A 1 447 ? -16.597 13.065 33.684 1.00 62.91 447 PHE A N 1
ATOM 3638 C CA . PHE A 1 447 ? -16.944 11.707 34.100 1.00 62.91 447 PHE A CA 1
ATOM 3639 C C . PHE A 1 447 ? -15.872 10.660 33.756 1.00 62.91 447 PHE A C 1
ATOM 3641 O O . PHE A 1 447 ? -15.989 9.512 34.178 1.00 62.91 447 PHE A O 1
ATOM 3648 N N . ALA A 1 448 ? -14.821 11.031 33.016 1.00 65.19 448 ALA A N 1
ATOM 3649 C CA . ALA A 1 448 ? -13.748 10.125 32.611 1.00 65.19 448 ALA A CA 1
ATOM 3650 C C . ALA A 1 448 ? -12.374 10.785 32.795 1.00 65.19 448 ALA A C 1
ATOM 3652 O O . ALA A 1 448 ? -11.786 11.318 31.857 1.00 65.19 448 ALA A O 1
ATOM 3653 N N . SER A 1 449 ? -11.824 10.685 34.009 1.00 59.81 449 SER A N 1
ATOM 3654 C CA . SER A 1 449 ? -10.538 11.298 34.386 1.00 59.81 449 SER A CA 1
ATOM 3655 C C . SER A 1 449 ? -9.322 10.784 33.606 1.00 59.81 449 SER A C 1
ATOM 3657 O O . SER A 1 449 ? -8.304 11.463 33.559 1.00 59.81 449 SER A O 1
ATOM 3659 N N . LYS A 1 450 ? -9.413 9.596 32.991 1.00 63.50 450 LYS A N 1
ATOM 3660 C CA . LYS A 1 450 ? -8.363 9.042 32.115 1.00 63.50 450 LYS A CA 1
ATOM 3661 C C . LYS A 1 450 ? -8.430 9.564 30.674 1.00 63.50 450 LYS A C 1
ATOM 3663 O O . LYS A 1 450 ? -7.479 9.355 29.932 1.00 63.50 450 LYS A O 1
ATOM 3668 N N . GLY A 1 451 ? -9.529 10.218 30.295 1.00 73.75 451 GLY A N 1
ATOM 3669 C CA . GLY A 1 451 ? -9.774 10.717 28.945 1.00 73.75 451 GLY A CA 1
ATOM 3670 C C . GLY A 1 451 ? -9.912 9.642 27.863 1.00 73.75 451 GLY A C 1
ATOM 3671 O O . GLY A 1 451 ? -9.773 8.440 28.105 1.00 73.75 451 GLY A O 1
ATOM 3672 N N . PHE A 1 452 ? -10.218 10.104 26.655 1.00 78.38 452 PHE A N 1
ATOM 3673 C CA . PHE A 1 452 ? -10.311 9.322 25.428 1.00 78.38 452 PHE A CA 1
ATOM 3674 C C . PHE A 1 452 ? -9.306 9.874 24.424 1.00 78.38 452 PHE A C 1
ATOM 3676 O O . PHE A 1 452 ? -9.393 11.045 24.061 1.00 78.38 452 PHE A O 1
ATOM 3683 N N . GLN A 1 453 ? -8.354 9.047 23.999 1.00 83.56 453 GLN A N 1
ATOM 3684 C CA . GLN A 1 453 ? -7.377 9.413 22.980 1.00 83.56 453 GLN A CA 1
ATOM 3685 C C . GLN A 1 453 ? -7.824 8.856 21.631 1.00 83.56 453 GLN A C 1
ATOM 3687 O O . GLN A 1 453 ? -7.998 7.644 21.483 1.00 83.56 453 GLN A O 1
ATOM 3692 N N . PHE A 1 454 ? -7.995 9.747 20.662 1.00 87.88 454 PHE A N 1
ATOM 3693 C CA . PHE A 1 454 ? -8.350 9.408 19.291 1.00 87.88 454 PHE A CA 1
ATOM 3694 C C . PHE A 1 454 ? -7.241 9.854 18.350 1.00 87.88 454 PHE A C 1
ATOM 3696 O O . PHE A 1 454 ? -6.800 11.000 18.414 1.00 87.88 454 PHE A O 1
ATOM 3703 N N . GLU A 1 455 ? -6.807 8.961 17.472 1.00 90.94 455 GLU A N 1
ATOM 3704 C CA . GLU A 1 455 ? -5.859 9.247 16.400 1.00 90.94 455 GLU A CA 1
ATOM 3705 C C . GLU A 1 455 ? -6.619 9.303 15.076 1.00 90.94 455 GLU A C 1
ATOM 3707 O O . GLU A 1 455 ? -7.400 8.408 14.744 1.00 90.94 455 GLU A O 1
ATOM 3712 N N . PHE A 1 456 ? -6.440 10.400 14.347 1.00 91.56 456 PHE A N 1
ATOM 3713 C CA . PHE A 1 456 ? -7.173 10.709 13.129 1.00 91.56 456 PHE A CA 1
ATOM 3714 C C . PHE A 1 456 ? -6.352 10.350 11.883 1.00 91.56 456 PHE A C 1
ATOM 3716 O O . PHE A 1 456 ? -5.123 10.441 11.917 1.00 91.56 456 PHE A O 1
ATOM 3723 N N . PRO A 1 457 ? -7.013 10.027 10.754 1.00 90.00 457 PRO A N 1
ATOM 3724 C CA . PRO A 1 457 ? -6.329 9.641 9.519 1.00 90.00 457 PRO A CA 1
ATOM 3725 C C . PRO A 1 457 ? -5.428 10.738 8.957 1.00 90.00 457 PRO A C 1
ATOM 3727 O O . PRO A 1 457 ? -4.384 10.455 8.387 1.00 90.00 457 PRO A O 1
ATOM 3730 N N . THR A 1 458 ? -5.837 12.002 9.090 1.00 87.38 458 THR A N 1
ATOM 3731 C CA . THR A 1 458 ? -5.085 13.153 8.583 1.00 87.38 458 THR A CA 1
ATOM 3732 C C . THR A 1 458 ? -5.142 14.317 9.557 1.00 87.38 458 THR A C 1
ATOM 3734 O O . THR A 1 458 ? -6.071 14.434 10.363 1.00 87.38 458 THR A O 1
ATOM 3737 N N . GLU A 1 459 ? -4.178 15.225 9.426 1.00 86.44 459 GLU A N 1
ATOM 3738 C CA . GLU A 1 459 ? -4.133 16.474 10.179 1.00 86.44 459 GLU A CA 1
ATOM 3739 C C . GLU A 1 459 ? -5.446 17.253 10.075 1.00 86.44 459 GLU A C 1
ATOM 3741 O O . GLU A 1 459 ? -6.030 17.676 11.071 1.00 86.44 459 GLU A O 1
ATOM 3746 N N . LYS A 1 460 ? -5.964 17.345 8.850 1.00 88.81 460 LYS A N 1
ATOM 3747 C CA . LYS A 1 460 ? -7.217 18.028 8.560 1.00 88.81 460 LYS A CA 1
ATOM 3748 C C . LYS A 1 460 ? -8.407 17.377 9.270 1.00 88.81 460 LYS A C 1
ATOM 3750 O O . LYS A 1 460 ? -9.274 18.094 9.754 1.00 88.81 460 LYS A O 1
ATOM 3755 N N . CYS A 1 461 ? -8.457 16.041 9.358 1.00 90.62 461 CYS A N 1
ATOM 3756 C CA . CYS A 1 461 ? -9.504 15.344 10.118 1.00 90.62 461 CYS A CA 1
ATOM 3757 C C . CYS A 1 461 ? -9.454 15.729 11.602 1.00 90.62 461 CYS A C 1
ATOM 3759 O O . CYS A 1 461 ? -10.484 16.091 12.169 1.00 90.62 461 CYS A O 1
ATOM 3761 N N . ARG A 1 462 ? -8.256 15.690 12.203 1.00 90.56 462 ARG A N 1
ATOM 3762 C CA . ARG A 1 462 ? -8.020 16.089 13.599 1.00 90.56 462 ARG A CA 1
ATOM 3763 C C . ARG A 1 462 ? -8.463 17.527 13.843 1.00 90.56 462 ARG A C 1
ATOM 3765 O O . ARG A 1 462 ? -9.135 17.797 14.832 1.00 90.56 462 ARG A O 1
ATOM 3772 N N . ASP A 1 463 ? -8.079 18.444 12.960 1.00 88.69 463 ASP A N 1
ATOM 3773 C CA . ASP A 1 463 ? -8.366 19.866 13.132 1.00 88.69 463 ASP A CA 1
ATOM 3774 C C . ASP A 1 463 ? -9.848 20.180 13.001 1.00 88.69 463 ASP A C 1
ATOM 3776 O O . ASP A 1 463 ? -10.379 20.876 13.862 1.00 88.69 463 ASP A O 1
ATOM 3780 N N . ILE A 1 464 ? -10.533 19.592 12.017 1.00 89.81 464 ILE A N 1
ATOM 3781 C CA . ILE A 1 464 ? -11.986 19.732 11.884 1.00 89.81 464 ILE A CA 1
ATOM 3782 C C . ILE A 1 464 ? -12.686 19.189 13.130 1.00 89.81 464 ILE A C 1
ATOM 3784 O O . ILE A 1 464 ? -13.544 19.869 13.688 1.00 89.81 464 ILE A O 1
ATOM 3788 N N . PHE A 1 465 ? -12.324 17.992 13.602 1.00 89.56 465 PHE A N 1
ATOM 3789 C CA . PHE A 1 465 ? -12.894 17.453 14.836 1.00 89.56 465 PHE A CA 1
ATOM 3790 C C . PHE A 1 465 ? -12.649 18.392 16.024 1.00 89.56 465 PHE A C 1
ATOM 3792 O O . PHE A 1 465 ? -13.580 18.724 16.754 1.00 89.56 465 PHE A O 1
ATOM 3799 N N . TYR A 1 466 ? -11.411 18.855 16.203 1.00 87.06 466 TYR A N 1
ATOM 3800 C CA . TYR A 1 466 ? -11.052 19.739 17.306 1.00 87.06 466 TYR A CA 1
ATOM 3801 C C . TYR A 1 466 ? -11.846 21.048 17.273 1.00 87.06 466 TYR A C 1
ATOM 3803 O O . TYR A 1 466 ? -12.339 21.477 18.311 1.00 87.06 466 TYR A O 1
ATOM 3811 N N . GLU A 1 467 ? -12.005 21.664 16.100 1.00 86.94 467 GLU A N 1
ATOM 3812 C CA . GLU A 1 467 ? -12.787 22.894 15.923 1.00 86.94 467 GLU A CA 1
ATOM 3813 C C . GLU A 1 467 ? -14.263 22.709 16.292 1.00 86.94 467 GLU A C 1
ATOM 3815 O O . GLU A 1 467 ? -14.839 23.596 16.915 1.00 86.94 467 GLU A O 1
ATOM 3820 N N . HIS A 1 468 ? -14.863 21.557 15.974 1.00 85.19 468 HIS A N 1
ATOM 3821 C CA . HIS A 1 468 ? -16.245 21.259 16.363 1.00 85.19 468 HIS A CA 1
ATOM 3822 C C . HIS A 1 468 ? -16.407 21.013 17.865 1.00 85.19 468 HIS A C 1
ATOM 3824 O O . HIS A 1 468 ? -17.473 21.276 18.413 1.00 85.19 468 HIS A O 1
ATOM 3830 N N . ILE A 1 469 ? -15.380 20.486 18.534 1.00 83.25 469 ILE A N 1
ATOM 3831 C CA . ILE A 1 469 ? -15.445 20.128 19.957 1.00 83.25 469 ILE A CA 1
ATOM 3832 C C . ILE A 1 469 ? -15.047 21.288 20.875 1.00 83.25 469 ILE A C 1
ATOM 3834 O O . ILE A 1 469 ? -15.572 21.392 21.982 1.00 83.25 469 ILE A O 1
ATOM 3838 N N . LEU A 1 470 ? -14.158 22.176 20.426 1.00 81.31 470 LEU A N 1
ATOM 3839 C CA . LEU A 1 470 ? -13.628 23.288 21.218 1.00 81.31 470 LEU A CA 1
ATOM 3840 C C . LEU A 1 470 ? -14.705 24.166 21.897 1.00 81.31 470 LEU A C 1
ATOM 3842 O O . LEU A 1 470 ? -14.509 24.486 23.072 1.00 81.31 470 LEU A O 1
ATOM 3846 N N . PRO A 1 471 ? -15.843 24.517 21.255 1.00 79.19 471 PRO A N 1
ATOM 3847 C CA . PRO A 1 471 ? -16.893 25.321 21.891 1.00 79.19 471 PRO A CA 1
ATOM 3848 C C . PRO A 1 471 ? -17.527 24.671 23.129 1.00 79.19 471 PRO A C 1
ATOM 3850 O O . PRO A 1 471 ? -18.059 25.376 23.976 1.00 79.19 471 PRO A O 1
ATOM 3853 N N . TYR A 1 472 ? -17.440 23.344 23.262 1.00 75.50 472 TYR A N 1
ATOM 3854 C CA . TYR A 1 472 ? -18.016 22.574 24.371 1.00 75.50 472 TYR A CA 1
ATOM 3855 C C . TYR A 1 472 ? -17.029 22.352 25.533 1.00 75.50 472 TYR A C 1
ATOM 3857 O O . TYR A 1 472 ? -17.289 21.552 26.437 1.00 75.50 472 TYR A O 1
ATOM 3865 N N . THR A 1 473 ? -15.873 23.021 25.503 1.00 73.81 473 THR A N 1
ATOM 3866 C CA . THR A 1 473 ? -14.856 22.972 26.563 1.00 73.81 473 THR A CA 1
ATOM 3867 C C . THR A 1 473 ? -15.039 24.131 27.544 1.00 73.81 473 THR A C 1
ATOM 3869 O O . THR A 1 473 ? -15.449 25.225 27.159 1.00 73.81 473 THR A O 1
ATOM 3872 N N . SER A 1 474 ? -14.737 23.927 28.831 1.00 61.06 474 SER A N 1
ATOM 3873 C CA . SER A 1 474 ? -14.744 25.039 29.790 1.00 61.06 474 SER A CA 1
ATOM 3874 C C . SER A 1 474 ? -13.631 26.043 29.460 1.00 61.06 474 SER A C 1
ATOM 3876 O O . SER A 1 474 ? -12.451 25.707 29.560 1.00 61.06 474 SER A O 1
ATOM 3878 N N . LEU A 1 475 ? -14.017 27.287 29.141 1.00 48.75 475 LEU A N 1
ATOM 3879 C CA . LEU A 1 475 ? -13.165 28.440 28.778 1.00 48.75 475 LEU A CA 1
ATOM 3880 C C . LEU A 1 475 ? -11.984 28.738 29.732 1.00 48.75 475 LEU A C 1
ATOM 3882 O O . LEU A 1 475 ? -11.117 29.541 29.395 1.00 48.75 475 LEU A O 1
ATOM 3886 N N . GLU A 1 476 ? -11.937 28.133 30.921 1.00 44.88 476 GLU A N 1
ATOM 3887 C CA . GLU A 1 476 ? -10.866 28.333 31.904 1.00 44.88 476 GLU A CA 1
ATOM 3888 C C . GLU A 1 476 ? -9.684 27.352 31.782 1.00 44.88 476 GLU A C 1
ATOM 3890 O O . GLU A 1 476 ? -8.632 27.644 32.346 1.00 44.88 476 GLU A O 1
ATOM 3895 N N . GLU A 1 477 ? -9.799 26.247 31.031 1.00 42.06 477 GLU A N 1
ATOM 3896 C CA . GLU A 1 477 ? -8.762 25.190 30.983 1.00 42.06 477 GLU A CA 1
ATOM 3897 C C . GLU A 1 477 ? -8.238 24.854 29.569 1.00 42.06 477 GLU A C 1
ATOM 3899 O O . GLU A 1 477 ? -7.328 24.041 29.424 1.00 42.06 477 GLU A O 1
ATOM 3904 N N . SER A 1 478 ? -8.720 25.511 28.510 1.00 38.12 478 SER A N 1
ATOM 3905 C CA . SER A 1 478 ? -8.125 25.410 27.168 1.00 38.12 478 SER A CA 1
ATOM 3906 C C . SER A 1 478 ? -6.992 26.434 27.008 1.00 38.12 478 SER A C 1
ATOM 3908 O O . SER A 1 478 ? -7.255 27.634 26.901 1.00 38.12 478 SER A O 1
ATOM 3910 N N . PHE A 1 479 ? -5.728 26.000 26.999 1.00 38.66 479 PHE A N 1
ATOM 3911 C CA . PHE A 1 479 ? -4.608 26.937 26.857 1.00 38.66 479 PHE A CA 1
ATOM 3912 C C . PHE A 1 479 ? -4.526 27.559 25.445 1.00 38.66 479 PHE A C 1
ATOM 3914 O O . PHE A 1 479 ? -4.597 26.838 24.446 1.00 38.66 479 PHE A O 1
ATOM 3921 N N . PRO A 1 480 ? -4.326 28.888 25.348 1.00 36.31 480 PRO A N 1
ATOM 3922 C CA . PRO A 1 480 ? -3.882 29.559 24.130 1.00 36.31 480 PRO A CA 1
ATOM 3923 C C . PRO A 1 480 ? -2.386 29.296 23.866 1.00 36.31 480 PRO A C 1
ATOM 3925 O O . PRO A 1 480 ? -1.661 28.847 24.751 1.00 36.31 480 PRO A O 1
ATOM 3928 N N . LYS A 1 481 ? -1.938 29.590 22.635 1.00 33.78 481 LYS A N 1
ATOM 3929 C CA . LYS A 1 481 ? -0.540 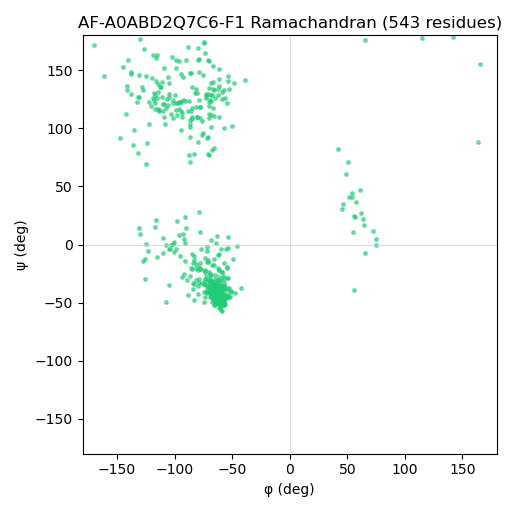29.505 22.157 1.00 33.78 481 LYS A CA 1
ATOM 3930 C C . LYS A 1 481 ? 0.486 29.975 23.214 1.00 33.78 481 LYS A C 1
ATOM 3932 O O . LYS A 1 481 ? 0.224 30.959 23.908 1.00 33.78 481 LYS A O 1
ATOM 3937 N N . GLN A 1 482 ? 1.635 29.288 23.296 1.00 38.38 482 GLN A N 1
ATOM 3938 C CA . GLN A 1 482 ? 2.692 29.423 24.324 1.00 38.38 482 GLN A CA 1
ATOM 3939 C C . GLN A 1 482 ? 3.043 30.868 24.729 1.00 38.38 482 GLN A C 1
ATOM 3941 O O . GLN A 1 482 ? 3.193 31.132 25.922 1.00 38.38 482 GLN A O 1
ATOM 3946 N N . ASP A 1 483 ? 3.058 31.822 23.795 1.00 32.31 483 ASP A N 1
ATOM 3947 C CA . ASP A 1 483 ? 3.380 33.237 24.063 1.00 32.31 483 ASP A CA 1
ATOM 3948 C C . ASP A 1 483 ? 2.459 33.925 25.085 1.00 32.31 483 ASP A C 1
ATOM 3950 O O . ASP A 1 483 ? 2.824 34.906 25.738 1.00 32.31 483 ASP A O 1
ATOM 3954 N N . VAL A 1 484 ? 1.242 33.412 25.259 1.00 33.91 484 VAL A N 1
ATOM 3955 C CA . VAL A 1 484 ? 0.237 34.004 26.146 1.00 33.91 484 VAL A CA 1
ATOM 3956 C C . VAL A 1 484 ? 0.393 33.513 27.596 1.00 33.91 484 VAL A C 1
ATOM 3958 O O . VAL A 1 484 ? -0.036 34.202 28.526 1.00 33.91 484 VAL A O 1
ATOM 3961 N N . ILE A 1 485 ? 1.061 32.374 27.821 1.00 35.16 485 ILE A N 1
ATOM 3962 C CA . ILE A 1 485 ? 1.179 31.712 29.136 1.00 35.16 485 ILE A CA 1
ATOM 3963 C C . ILE A 1 485 ? 1.910 32.597 30.148 1.00 35.16 485 ILE A C 1
ATOM 3965 O O . ILE A 1 485 ? 1.466 32.727 31.290 1.00 35.16 485 ILE A O 1
ATOM 3969 N N . VAL A 1 486 ? 2.979 33.277 29.728 1.00 34.47 486 VAL A N 1
ATOM 3970 C CA . VAL A 1 486 ? 3.753 34.143 30.630 1.00 34.47 486 VAL A CA 1
ATOM 3971 C C . VAL A 1 486 ? 2.930 35.358 31.064 1.00 34.47 486 VAL A C 1
ATOM 3973 O O . VAL A 1 486 ? 2.962 35.742 32.228 1.00 34.47 486 VAL A O 1
ATOM 3976 N N . SER A 1 487 ? 2.115 35.927 30.175 1.00 31.48 487 SER A N 1
ATOM 3977 C CA . SER A 1 487 ? 1.357 37.147 30.481 1.00 31.48 487 SER A CA 1
ATOM 3978 C C . SER A 1 487 ? 0.048 36.888 31.235 1.00 31.48 487 SER A C 1
ATOM 3980 O O . SER A 1 487 ? -0.319 37.680 32.103 1.00 31.48 487 SER A O 1
ATOM 3982 N N . LEU A 1 488 ? -0.642 35.771 30.976 1.00 31.92 488 LEU A N 1
ATOM 3983 C CA . LEU A 1 488 ? -1.939 35.470 31.600 1.00 31.92 488 LEU A CA 1
ATOM 3984 C C . LEU A 1 488 ? -1.810 34.888 33.017 1.00 31.92 488 LEU A C 1
ATOM 3986 O O . LEU A 1 488 ? -2.650 35.180 33.869 1.00 31.92 488 LEU A O 1
ATOM 3990 N N . VAL A 1 489 ? -0.734 34.147 33.316 1.00 35.06 489 VAL A N 1
ATOM 3991 C CA . VAL A 1 489 ? -0.422 33.718 34.696 1.00 35.06 489 VAL A CA 1
ATOM 3992 C C . VAL A 1 489 ? -0.091 34.929 35.578 1.00 35.06 489 VAL A C 1
ATOM 3994 O O . VAL A 1 489 ? -0.549 35.003 36.719 1.00 35.06 489 VAL A O 1
ATOM 3997 N N . ILE A 1 490 ? 0.618 35.921 35.027 1.00 35.16 490 ILE A N 1
ATOM 3998 C CA . ILE A 1 490 ? 0.930 37.184 35.711 1.00 35.16 490 ILE A CA 1
ATOM 3999 C C . ILE A 1 490 ? -0.339 38.037 35.898 1.00 35.16 490 ILE A C 1
ATOM 4001 O O . ILE A 1 490 ? -0.526 38.625 36.963 1.00 35.16 490 ILE A O 1
ATOM 4005 N N . SER A 1 491 ? -1.247 38.073 34.912 1.00 31.97 491 SER A N 1
ATOM 4006 C CA . SER A 1 491 ? -2.416 38.964 34.951 1.00 31.97 491 SER A CA 1
ATOM 4007 C C . SER A 1 491 ? -3.621 38.425 35.732 1.00 31.97 491 SER A C 1
ATOM 4009 O O . SER A 1 491 ? -4.350 39.225 36.316 1.00 31.97 491 SER A O 1
ATOM 4011 N N . LYS A 1 492 ? -3.878 37.105 35.749 1.00 32.56 492 LYS A N 1
ATOM 4012 C CA . LYS A 1 492 ? -5.072 36.533 36.416 1.00 32.56 492 LYS A CA 1
ATOM 4013 C C . LYS A 1 492 ? -4.875 36.236 37.903 1.00 32.56 492 LYS A C 1
ATOM 4015 O O . LYS A 1 492 ? -5.855 36.260 38.641 1.00 32.56 492 LYS A O 1
ATOM 4020 N N . PHE A 1 493 ? -3.647 35.972 38.354 1.00 36.75 493 PHE A N 1
ATOM 4021 C CA . PHE A 1 493 ? -3.406 35.575 39.746 1.00 36.75 493 PHE A CA 1
ATOM 4022 C C . PHE A 1 493 ? -2.806 36.662 40.640 1.00 36.75 493 PHE A C 1
ATOM 4024 O O . PHE A 1 493 ? -2.657 36.417 41.834 1.00 36.75 493 PHE A O 1
ATOM 4031 N N . ASN A 1 494 ? -2.477 37.848 40.113 1.00 32.94 494 ASN A N 1
ATOM 4032 C CA . ASN A 1 494 ? -1.786 38.905 40.867 1.00 32.94 494 ASN A CA 1
ATOM 4033 C C . ASN A 1 494 ? -0.591 38.357 41.681 1.00 32.94 494 ASN A C 1
ATOM 4035 O O . ASN A 1 494 ? -0.257 38.855 42.758 1.00 32.94 494 ASN A O 1
ATOM 4039 N N . ILE A 1 495 ? 0.040 37.290 41.172 1.00 33.97 495 ILE A N 1
ATOM 4040 C CA . ILE A 1 495 ? 1.217 36.689 41.780 1.00 33.97 495 ILE A CA 1
ATOM 4041 C C . ILE A 1 495 ? 2.346 37.648 41.452 1.00 33.97 495 ILE A C 1
ATOM 4043 O O . ILE A 1 495 ? 2.950 37.596 40.383 1.00 33.97 495 ILE A O 1
ATOM 4047 N N . ALA A 1 496 ? 2.637 38.540 42.393 1.00 29.28 496 ALA A N 1
ATOM 4048 C CA . ALA A 1 496 ? 3.986 39.039 42.524 1.00 29.28 496 ALA A CA 1
ATOM 4049 C C . ALA A 1 496 ? 4.859 37.799 42.739 1.00 29.28 496 ALA A C 1
ATOM 4051 O O . ALA A 1 496 ? 4.863 37.218 43.825 1.00 29.28 496 ALA A O 1
ATOM 4052 N N . VAL A 1 497 ? 5.528 37.336 41.682 1.00 29.58 497 VAL A N 1
ATOM 4053 C CA . VAL A 1 497 ? 6.555 36.303 41.790 1.00 29.58 497 VAL A CA 1
ATOM 4054 C C . VAL A 1 497 ? 7.714 36.945 42.549 1.00 29.58 497 VAL A C 1
ATOM 4056 O O . VAL A 1 497 ? 8.675 37.439 41.971 1.00 29.58 497 VAL A O 1
ATOM 4059 N N . GLN A 1 498 ? 7.605 36.996 43.874 1.00 31.59 498 GLN A N 1
ATOM 4060 C CA . GLN A 1 498 ? 8.786 36.959 44.711 1.00 31.59 498 GLN A CA 1
ATOM 4061 C C . GLN A 1 498 ? 9.300 35.532 44.574 1.00 31.59 498 GLN A C 1
ATOM 4063 O O . GLN A 1 498 ? 8.649 34.597 45.038 1.00 31.59 498 GLN A O 1
ATOM 4068 N N . LEU A 1 499 ? 10.422 35.365 43.874 1.00 30.44 499 LEU A N 1
ATOM 4069 C CA . LEU A 1 499 ? 11.227 34.150 43.938 1.00 30.44 499 LEU A CA 1
ATOM 4070 C C . LEU A 1 499 ? 11.457 33.844 45.423 1.00 30.44 499 LEU A C 1
ATOM 4072 O O . LEU A 1 499 ? 12.222 34.532 46.094 1.00 30.44 499 LEU A O 1
ATOM 4076 N N . VAL A 1 500 ? 10.713 32.882 45.967 1.00 36.09 500 VAL A N 1
ATOM 4077 C CA . VAL A 1 500 ? 10.945 32.390 47.322 1.00 36.09 500 VAL A CA 1
ATOM 4078 C C . VAL A 1 500 ? 12.096 31.405 47.199 1.00 36.09 500 VAL A C 1
ATOM 4080 O O . VAL A 1 500 ? 11.926 30.338 46.616 1.00 36.09 500 VAL A O 1
ATOM 4083 N N . GLU A 1 501 ? 13.261 31.785 47.719 1.00 34.78 501 GLU A N 1
ATOM 4084 C CA . GLU A 1 501 ? 14.516 31.024 47.624 1.00 34.78 501 GLU A CA 1
ATOM 4085 C C . GLU A 1 501 ? 14.466 29.639 48.309 1.00 34.78 501 GLU A C 1
ATOM 4087 O O . GLU A 1 501 ? 15.345 28.822 48.071 1.00 34.78 501 GLU A O 1
ATOM 4092 N N . ASP A 1 502 ? 13.407 29.317 49.067 1.00 40.72 502 ASP A N 1
ATOM 4093 C CA . ASP A 1 502 ? 13.284 28.064 49.823 1.00 40.72 502 ASP A CA 1
ATOM 4094 C C . ASP A 1 502 ? 11.924 27.360 49.619 1.00 40.72 502 ASP A C 1
ATOM 4096 O O . ASP A 1 502 ? 11.034 27.400 50.477 1.00 40.72 502 ASP A O 1
ATOM 4100 N N . VAL A 1 503 ? 11.743 26.663 48.491 1.00 48.66 503 VAL A N 1
ATOM 4101 C CA . VAL A 1 503 ? 10.611 25.734 48.308 1.00 48.66 503 VAL A CA 1
ATOM 4102 C C . VAL A 1 503 ? 10.978 24.367 48.891 1.00 48.66 503 VAL A C 1
ATOM 4104 O O . VAL A 1 503 ? 11.779 23.631 48.323 1.00 48.66 503 VAL A O 1
ATOM 4107 N N . LYS A 1 504 ? 10.357 23.982 50.014 1.00 48.81 504 LYS A N 1
ATOM 4108 C CA . LYS A 1 504 ? 10.413 22.593 50.504 1.00 48.81 504 LYS A CA 1
ATOM 4109 C C . LYS A 1 504 ? 9.444 21.723 49.704 1.00 48.81 504 LYS A C 1
ATOM 4111 O O . LYS A 1 504 ? 8.233 21.952 49.754 1.00 48.81 504 LYS A O 1
ATOM 4116 N N . THR A 1 505 ? 9.975 20.726 49.002 1.00 51.16 505 THR A N 1
ATOM 4117 C CA . THR A 1 505 ? 9.208 19.735 48.239 1.00 51.16 505 THR A CA 1
ATOM 4118 C C . THR A 1 505 ? 9.181 18.387 48.963 1.00 51.16 505 THR A C 1
ATOM 4120 O O . THR A 1 505 ? 10.173 17.938 49.532 1.00 51.16 505 THR A O 1
ATOM 4123 N N . GLU A 1 506 ? 8.021 17.737 48.959 1.00 56.94 506 GLU A N 1
ATOM 4124 C CA . GLU A 1 506 ? 7.808 16.385 49.477 1.00 56.94 506 GLU A CA 1
ATOM 4125 C C . GLU A 1 506 ? 7.254 15.524 48.336 1.00 56.94 506 GLU A C 1
ATOM 4127 O O . GLU A 1 506 ? 6.240 15.867 47.731 1.00 56.94 506 GLU A O 1
ATOM 4132 N N . HIS A 1 507 ? 7.923 14.426 47.991 1.00 59.47 507 HIS A N 1
ATOM 4133 C CA . HIS A 1 507 ? 7.466 13.544 46.916 1.00 59.47 507 HIS A CA 1
ATOM 4134 C C . HIS A 1 507 ? 6.185 12.806 47.332 1.00 59.47 507 HIS A C 1
ATOM 4136 O O . HIS A 1 507 ? 6.174 12.130 48.360 1.00 59.47 507 HIS A O 1
ATOM 4142 N N . ILE A 1 508 ? 5.116 12.920 46.535 1.00 55.50 508 ILE A N 1
ATOM 4143 C CA . ILE A 1 508 ? 3.801 12.335 46.860 1.00 55.50 508 ILE A CA 1
ATOM 4144 C C . ILE A 1 508 ? 3.352 11.230 45.901 1.00 55.50 508 ILE A C 1
ATOM 4146 O O . ILE A 1 508 ? 2.397 10.520 46.212 1.00 55.50 508 ILE A O 1
ATOM 4150 N N . GLY A 1 509 ? 4.036 11.031 44.772 1.00 46.75 509 GLY A N 1
ATOM 4151 C CA . GLY A 1 509 ? 3.801 9.871 43.916 1.00 46.75 509 GLY A CA 1
ATOM 4152 C C . GLY A 1 509 ? 4.402 9.992 42.520 1.00 46.75 509 GLY A C 1
ATOM 4153 O O . GLY A 1 509 ? 4.563 11.088 41.991 1.00 46.75 509 GLY A O 1
ATOM 4154 N N . SER A 1 510 ? 4.664 8.842 41.903 1.00 58.28 510 SER A N 1
ATOM 4155 C CA . SER A 1 510 ? 5.166 8.726 40.531 1.00 58.28 510 SER A CA 1
ATOM 4156 C C . SER A 1 510 ? 4.101 8.087 39.637 1.00 58.28 510 SER A C 1
ATOM 4158 O O . SER A 1 510 ? 3.471 7.103 40.029 1.00 58.28 510 SER A O 1
ATOM 4160 N N . GLY A 1 511 ? 3.890 8.630 38.436 1.00 49.38 511 GLY A N 1
ATOM 4161 C CA . GLY A 1 511 ? 2.981 8.069 37.431 1.00 49.38 511 GLY A CA 1
ATOM 4162 C C . GLY A 1 511 ? 3.633 7.944 36.054 1.00 49.38 511 GLY A C 1
ATOM 4163 O O . GLY A 1 511 ? 4.749 8.407 35.842 1.00 49.38 511 GLY A O 1
ATOM 4164 N N . GLN A 1 512 ? 2.906 7.376 35.082 1.00 38.28 512 GLN A N 1
ATOM 4165 C CA . GLN A 1 512 ? 3.359 7.250 33.679 1.00 38.28 512 GLN A CA 1
ATOM 4166 C C . GLN A 1 512 ? 3.725 8.589 33.012 1.00 38.28 512 GLN A C 1
ATOM 4168 O O . GLN A 1 512 ? 4.379 8.594 31.978 1.00 38.28 512 GLN A O 1
ATOM 4173 N N . TYR A 1 513 ? 3.309 9.710 33.603 1.00 42.09 513 TYR A N 1
ATOM 4174 C CA . TYR A 1 513 ? 3.476 11.055 33.063 1.00 42.09 513 TYR A CA 1
ATOM 4175 C C . TYR A 1 513 ? 4.374 11.949 33.938 1.00 42.09 513 TYR A C 1
ATOM 4177 O O . TYR A 1 513 ? 4.223 13.165 33.868 1.00 42.09 513 TYR A O 1
ATOM 4185 N N . GLY A 1 514 ? 5.226 11.377 34.800 1.00 50.44 514 GLY A N 1
ATOM 4186 C CA . GLY A 1 514 ? 6.177 12.110 35.651 1.00 50.44 514 GLY A CA 1
ATOM 4187 C C . GLY A 1 514 ? 5.916 11.994 37.157 1.00 50.44 514 GLY A C 1
ATOM 4188 O O . GLY A 1 514 ? 4.952 11.353 37.597 1.00 50.44 514 GLY A O 1
ATOM 4189 N N . ASN A 1 515 ? 6.795 12.613 37.949 1.00 46.31 515 ASN A N 1
ATOM 4190 C CA . ASN A 1 515 ? 6.683 12.667 39.406 1.00 46.31 515 ASN A CA 1
ATOM 4191 C C . ASN A 1 515 ? 5.795 13.833 39.850 1.00 46.31 515 ASN A C 1
ATOM 4193 O O . ASN A 1 515 ? 5.755 14.896 39.227 1.00 46.31 515 ASN A O 1
ATOM 4197 N N . VAL A 1 516 ? 5.084 13.635 40.955 1.00 50.41 516 VAL A N 1
ATOM 4198 C CA . VAL A 1 516 ? 4.251 14.651 41.593 1.00 50.41 516 VAL A CA 1
ATOM 4199 C C . VAL A 1 516 ? 4.813 14.938 42.980 1.00 50.41 516 VAL A C 1
ATOM 4201 O O . VAL A 1 516 ? 5.021 14.038 43.799 1.00 50.41 516 VAL A O 1
ATOM 4204 N N . PHE A 1 517 ? 5.030 16.218 43.249 1.00 55.00 517 PHE A N 1
ATOM 4205 C CA . PHE A 1 517 ? 5.560 16.740 44.496 1.00 55.00 517 PHE A CA 1
ATOM 4206 C C . PHE A 1 517 ? 4.513 17.617 45.170 1.00 55.00 517 PHE A C 1
ATOM 4208 O O . PHE A 1 517 ? 3.804 18.392 44.532 1.00 55.00 517 PHE A O 1
ATOM 4215 N N . LYS A 1 518 ? 4.425 17.524 46.487 1.00 50.78 518 LYS A N 1
ATOM 4216 C CA . LYS A 1 518 ? 3.736 18.497 47.318 1.00 50.78 518 LYS A CA 1
ATOM 4217 C C . LYS A 1 518 ? 4.728 19.598 47.659 1.00 50.78 518 LYS A C 1
ATOM 4219 O O . LYS A 1 518 ? 5.785 19.329 48.223 1.00 50.78 518 LYS A O 1
ATOM 4224 N N . ALA A 1 519 ? 4.388 20.829 47.327 1.00 56.56 519 ALA A N 1
ATOM 4225 C CA . ALA A 1 519 ? 5.138 22.014 47.711 1.00 56.56 519 ALA A CA 1
ATOM 4226 C C . ALA A 1 519 ? 4.258 22.924 48.564 1.00 56.56 519 ALA A C 1
ATOM 4228 O O . ALA A 1 519 ? 3.037 22.783 48.578 1.00 56.56 519 ALA A O 1
ATOM 4229 N N . TYR A 1 520 ? 4.864 23.869 49.275 1.00 54.69 520 TYR A N 1
ATOM 4230 C CA . TYR A 1 520 ? 4.130 24.900 50.003 1.00 54.69 520 TYR A CA 1
ATOM 4231 C C . TYR A 1 520 ? 4.415 26.253 49.362 1.00 54.69 520 TYR A C 1
ATOM 4233 O O . TYR A 1 520 ? 5.551 26.720 49.391 1.00 54.69 520 TYR A O 1
ATOM 4241 N N . ALA A 1 521 ? 3.390 26.875 48.781 1.00 51.22 521 ALA A N 1
ATOM 4242 C CA . ALA A 1 521 ? 3.505 28.173 48.124 1.00 51.22 521 ALA A CA 1
ATOM 4243 C C . ALA A 1 521 ? 2.769 29.250 48.932 1.00 51.22 521 ALA A C 1
ATOM 4245 O O . ALA A 1 521 ? 1.674 29.013 49.454 1.00 51.22 521 ALA A O 1
ATOM 4246 N N . LYS A 1 522 ? 3.364 30.444 49.035 1.00 45.84 522 LYS A N 1
ATOM 4247 C CA . LYS A 1 522 ? 2.675 31.642 49.531 1.00 45.84 522 LYS A CA 1
ATOM 4248 C C . LYS A 1 522 ? 1.997 32.326 48.353 1.00 45.84 522 LYS A C 1
ATOM 4250 O O . LYS A 1 522 ? 2.670 32.809 47.451 1.00 45.84 522 LYS A O 1
ATOM 4255 N N . ILE A 1 523 ? 0.673 32.364 48.370 1.00 50.31 523 ILE A N 1
ATOM 4256 C CA . ILE A 1 523 ? -0.132 33.053 47.360 1.00 50.31 523 ILE A CA 1
ATOM 4257 C C . ILE A 1 523 ? -0.670 34.317 48.034 1.00 50.31 523 ILE A C 1
ATOM 4259 O O . ILE A 1 523 ? -1.269 34.224 49.102 1.00 50.31 523 ILE A O 1
ATOM 4263 N N . ASN A 1 524 ? -0.422 35.490 47.447 1.00 48.88 524 ASN A N 1
ATOM 4264 C CA . ASN A 1 524 ? -0.925 36.789 47.920 1.00 48.88 524 ASN A CA 1
ATOM 4265 C C . ASN A 1 524 ? -0.538 37.175 49.364 1.00 48.88 524 ASN A C 1
ATOM 4267 O O . ASN A 1 524 ? -1.324 37.789 50.075 1.00 48.88 524 ASN A O 1
ATOM 4271 N N . GLY A 1 525 ? 0.675 36.829 49.809 1.00 53.06 525 GLY A N 1
ATOM 4272 C CA . GLY A 1 525 ? 1.180 37.217 51.137 1.00 53.06 525 GLY A CA 1
ATOM 4273 C C . GLY A 1 525 ? 0.591 36.435 52.321 1.00 53.06 525 GLY A C 1
ATOM 4274 O O . GLY A 1 525 ? 1.018 36.654 53.454 1.00 53.06 525 GLY A O 1
ATOM 4275 N N . ASP A 1 526 ? -0.318 35.491 52.069 1.00 51.28 526 ASP A N 1
ATOM 4276 C CA . ASP A 1 526 ? -0.909 34.629 53.093 1.00 51.28 526 ASP A CA 1
ATOM 4277 C C . ASP A 1 526 ? 0.004 33.456 53.503 1.00 51.28 526 ASP A C 1
ATOM 4279 O O . ASP A 1 526 ? 1.027 33.153 52.877 1.00 51.28 526 ASP A O 1
ATOM 4283 N N . MET A 1 527 ? -0.396 32.775 54.585 1.00 50.06 527 MET A N 1
ATOM 4284 C CA . MET A 1 527 ? 0.236 31.555 55.101 1.00 50.06 527 MET A CA 1
ATOM 4285 C C . MET A 1 527 ? 0.468 30.509 53.988 1.00 50.06 527 MET A C 1
ATOM 4287 O O . MET A 1 527 ? -0.426 30.306 53.162 1.00 50.06 527 MET A O 1
ATOM 4291 N N . PRO A 1 528 ? 1.623 29.805 53.973 1.00 55.81 528 PRO A N 1
ATOM 4292 C CA . PRO A 1 528 ? 1.941 28.825 52.935 1.00 55.81 528 PRO A CA 1
ATOM 4293 C C . PRO A 1 528 ? 0.864 27.740 52.827 1.00 55.81 528 PRO A C 1
ATOM 4295 O O . PRO A 1 528 ? 0.545 27.081 53.820 1.00 55.81 528 PRO A O 1
ATOM 4298 N N . ARG A 1 529 ? 0.320 27.530 51.624 1.00 51.53 529 ARG A N 1
ATOM 4299 C CA . ARG A 1 529 ? -0.660 26.468 51.349 1.00 51.53 529 ARG A CA 1
ATOM 4300 C C . ARG A 1 529 ? -0.008 25.326 50.570 1.00 51.53 529 ARG A C 1
ATOM 4302 O O . ARG A 1 529 ? 0.845 25.595 49.723 1.00 51.53 529 ARG A O 1
ATOM 4309 N N . PRO A 1 530 ? -0.396 24.065 50.833 1.00 49.84 530 PRO A N 1
ATOM 4310 C CA . PRO A 1 530 ? 0.089 22.940 50.054 1.00 49.84 530 PRO A CA 1
ATOM 4311 C C . PRO A 1 530 ? -0.462 23.016 48.625 1.00 49.84 530 PRO A C 1
ATOM 4313 O O . PRO A 1 530 ? -1.669 23.137 48.424 1.00 49.84 530 PRO A O 1
ATOM 4316 N N . VAL A 1 531 ? 0.427 22.913 47.647 1.00 50.59 531 VAL A N 1
ATOM 4317 C CA . VAL A 1 531 ? 0.135 22.836 46.215 1.00 50.59 531 VAL A CA 1
ATOM 4318 C C . VAL A 1 531 ? 0.788 21.580 45.645 1.00 50.59 531 VAL A C 1
ATOM 4320 O O . VAL A 1 531 ? 1.854 21.167 46.100 1.00 50.59 531 VAL A O 1
ATOM 4323 N N . ALA A 1 532 ? 0.138 20.944 44.673 1.00 49.31 532 ALA A N 1
ATOM 4324 C CA . ALA A 1 532 ? 0.726 19.831 43.937 1.00 49.31 532 ALA A CA 1
ATOM 4325 C C . ALA A 1 532 ? 1.452 20.382 42.706 1.00 49.31 532 ALA A C 1
ATOM 4327 O O . ALA A 1 532 ? 0.850 21.078 41.892 1.00 49.31 532 ALA A O 1
ATOM 4328 N N . ILE A 1 533 ? 2.738 20.075 42.586 1.00 51.12 533 ILE A N 1
ATOM 4329 C CA . ILE A 1 533 ? 3.592 20.452 41.464 1.00 51.12 533 ILE A CA 1
ATOM 4330 C C . ILE A 1 533 ? 3.988 19.169 40.747 1.00 51.12 533 ILE A C 1
ATOM 4332 O O . ILE A 1 533 ? 4.404 18.197 41.377 1.00 51.12 533 ILE A O 1
ATOM 4336 N N . LYS A 1 534 ? 3.834 19.153 39.428 1.00 49.22 534 LYS A N 1
ATOM 4337 C CA . LYS A 1 534 ? 4.200 18.016 38.593 1.00 49.22 534 LYS A CA 1
ATOM 4338 C C . LYS A 1 534 ? 5.493 18.333 37.858 1.00 49.22 534 LYS A C 1
ATOM 4340 O O . LYS A 1 534 ? 5.607 19.395 37.253 1.00 49.22 534 LYS A O 1
ATOM 4345 N N . GLU A 1 535 ? 6.450 17.422 37.938 1.00 48.34 535 GLU A N 1
ATOM 4346 C CA . GLU A 1 535 ? 7.695 17.512 37.184 1.00 48.34 535 GLU A CA 1
ATOM 4347 C C . GLU A 1 535 ? 7.416 17.215 35.711 1.00 48.34 535 GLU A C 1
ATOM 4349 O O . GLU A 1 535 ? 6.806 16.198 35.368 1.00 48.34 535 GLU A O 1
ATOM 4354 N N . PHE A 1 536 ? 7.860 18.128 34.854 1.00 43.88 536 PHE A N 1
ATOM 4355 C CA . PHE A 1 536 ? 7.899 17.950 33.413 1.00 43.88 536 PHE A CA 1
ATOM 4356 C C . PHE A 1 536 ? 9.371 17.943 33.014 1.00 43.88 536 PHE A C 1
ATOM 4358 O O . PHE A 1 536 ? 10.071 18.933 33.219 1.00 43.88 536 PHE A O 1
ATOM 4365 N N . ASN A 1 537 ? 9.844 16.818 32.482 1.00 37.62 537 ASN A N 1
ATOM 4366 C CA . ASN A 1 537 ? 11.177 16.748 31.899 1.00 37.62 537 ASN A CA 1
ATOM 4367 C C . ASN A 1 537 ? 11.118 17.428 30.533 1.00 37.62 537 ASN A C 1
ATOM 4369 O O . ASN A 1 537 ? 10.733 16.798 29.551 1.00 37.62 537 ASN A O 1
ATOM 4373 N N . PHE A 1 538 ? 11.456 18.711 30.497 1.00 35.28 538 PHE A N 1
ATOM 4374 C CA . PHE A 1 538 ? 11.795 19.387 29.253 1.00 35.28 538 PHE A CA 1
ATOM 4375 C C . PHE A 1 538 ? 13.256 19.078 28.945 1.00 35.28 538 PHE A C 1
ATOM 4377 O O . PHE A 1 538 ? 14.115 19.178 29.827 1.00 35.28 538 PHE A O 1
ATOM 4384 N N . SER A 1 539 ? 13.539 18.654 27.719 1.00 32.09 539 SER A N 1
ATOM 4385 C CA . SER A 1 539 ? 14.919 18.620 27.255 1.00 32.09 539 SER A CA 1
ATOM 4386 C C . SER A 1 539 ? 15.333 20.060 26.943 1.00 32.09 539 SER A C 1
ATOM 4388 O O . SER A 1 539 ? 14.511 20.855 26.498 1.00 32.09 539 SER A O 1
ATOM 4390 N N . GLU A 1 540 ? 16.595 20.438 27.157 1.00 31.05 540 GLU A N 1
ATOM 4391 C CA . GLU A 1 540 ? 17.081 21.796 26.833 1.00 31.05 540 GLU A CA 1
ATOM 4392 C C . GLU A 1 540 ? 16.939 22.171 25.337 1.00 31.05 540 GLU A C 1
ATOM 4394 O O . GLU A 1 540 ? 17.219 23.305 24.966 1.00 31.05 540 GLU A O 1
ATOM 4399 N N . GLN A 1 541 ? 16.477 21.253 24.478 1.00 35.44 541 GLN A N 1
ATOM 4400 C CA . GLN A 1 541 ? 16.120 21.520 23.081 1.00 35.44 541 GLN A CA 1
ATOM 4401 C C . GLN A 1 541 ? 14.702 22.088 22.895 1.00 35.44 541 GLN A C 1
ATOM 4403 O O . GLN A 1 541 ? 14.399 22.566 21.810 1.00 35.44 541 GLN A O 1
ATOM 4408 N N . ASP A 1 542 ? 13.862 22.100 23.933 1.00 32.56 542 ASP A N 1
ATOM 4409 C CA . ASP A 1 542 ? 12.468 22.567 23.861 1.00 32.56 542 ASP A CA 1
ATOM 4410 C C . ASP A 1 542 ? 12.315 24.078 24.167 1.00 32.56 542 ASP A C 1
ATOM 4412 O O . ASP A 1 542 ? 11.218 24.550 24.459 1.00 32.56 542 ASP A O 1
ATOM 4416 N N . TYR A 1 543 ? 13.418 24.841 24.160 1.00 28.20 543 TYR A N 1
ATOM 4417 C CA . TYR A 1 543 ? 13.452 26.262 24.549 1.00 28.20 543 TYR A CA 1
ATOM 4418 C C . TYR A 1 543 ? 13.417 27.265 23.385 1.00 28.20 543 TYR A C 1
ATOM 4420 O O . TYR A 1 543 ? 13.326 28.466 23.641 1.00 28.20 543 TYR A O 1
ATOM 4428 N N . GLU A 1 544 ? 13.445 26.807 22.134 1.00 27.02 544 GLU A N 1
ATOM 4429 C CA . GLU A 1 544 ? 13.261 27.668 20.959 1.00 27.02 544 GLU A CA 1
ATOM 4430 C C . GLU A 1 544 ? 12.121 27.143 20.072 1.00 27.02 544 GLU A C 1
ATOM 4432 O O . GLU A 1 544 ? 12.367 26.634 18.988 1.00 27.02 544 GLU A O 1
ATOM 4437 N N . GLU A 1 545 ? 10.880 27.246 20.567 1.00 24.61 545 GLU A N 1
ATOM 4438 C CA . GLU A 1 545 ? 9.649 27.524 19.791 1.00 24.61 545 GLU A CA 1
ATOM 4439 C C . GLU A 1 545 ? 8.481 27.928 20.709 1.00 24.61 545 GLU A C 1
ATOM 4441 O O . GLU A 1 545 ? 8.022 27.105 21.544 1.00 24.61 545 GLU A O 1
#

Mean predicted aligned error: 15.13 Å

Foldseek 3Di:
DDDDPPDDQPWDQDPVRDTDDDDDLPDDPVVVVVVVCVCCVVCLVVVLPPVVQVVVLCCCCPVNVHDLVSVLVVLVVVLVVVLVDVVCLDLSNLVSSLVSLVQSVDLSSLVVLLSSLVSCVVRPVPSNPPLSSLLSQLVSLLSNVDPCSLVVSLVSLVCSCVVDVPHALVSLQSNLVSLVSVCVVVVNDDVNVVSLVSSLVSLVSSCVPPVDLSSLLSNLLSLLLVQQSDPDGGDPVSVVVNVVSLVSNVVVLVVVDDLVCLLVDPDPVNLLSQLSSCLSVVVLVSNVSSLVSCVVNVNSGLVSLVVSLVSSVSSVVSVVSNDDPPDDQDLSNVQNVLSSVLQCCLNPNDDDLPDFWFQKWWADPNDTGTWIWGWDWDPDDPWTKIKTKIFQSDDPPPPRDPPVQQAPFPDDDRMGIDIQTQAAQFADWDFCPPDVPFGWIWTAGPRRNPTIIITGSDVNRSVSVCVVCVSSYHPPHYDDDPVCVVVCVCVPQVPPPPPPVDWDWDWDDADPQATKIWTFDDRPNDDTDTDIDGDDDDDPVVPPD

Solvent-accessible surface area (backbone atoms only — not comparable to full-atom values): 31140 Å² total; per-residue (Å²): 142,82,81,83,82,82,77,80,74,82,70,56,70,49,103,79,74,50,82,56,74,90,75,66,94,81,59,55,67,71,60,55,49,53,50,50,50,49,50,51,70,72,32,53,81,59,45,63,43,75,79,52,41,63,56,47,48,44,40,46,51,62,76,61,62,46,57,63,69,58,56,48,60,55,54,46,54,51,48,52,46,40,70,74,36,70,90,58,68,44,68,60,57,50,55,51,53,40,53,55,30,54,64,64,46,41,57,65,33,25,50,50,42,47,52,45,50,53,50,36,48,78,74,34,60,70,66,40,67,34,66,69,56,42,50,54,43,22,51,23,28,44,68,47,56,53,90,67,24,45,63,52,15,46,52,49,34,50,51,57,55,71,72,39,96,81,56,62,36,67,50,29,32,48,38,13,47,47,28,44,55,51,33,57,74,60,70,70,47,90,88,37,61,62,33,48,52,46,16,42,51,25,10,47,56,12,21,74,70,68,70,43,68,74,24,41,52,55,29,47,55,45,41,48,43,56,31,48,70,49,100,58,80,54,51,72,66,48,49,50,54,41,50,53,48,48,52,54,48,50,54,53,46,66,72,75,54,54,82,81,54,49,77,74,55,87,50,67,65,61,44,50,50,51,23,54,52,26,49,74,67,68,37,32,66,62,19,42,56,31,52,48,44,52,62,72,66,60,72,90,42,68,52,58,55,55,52,51,52,51,52,50,51,50,52,50,52,28,52,66,70,60,55,62,100,78,74,80,82,51,70,47,52,53,48,41,51,34,46,51,50,23,53,47,39,44,77,74,51,80,76,57,86,88,54,45,68,44,46,27,33,41,53,54,96,91,41,81,41,52,28,54,35,36,57,46,79,43,88,83,56,106,54,48,32,42,32,45,32,32,53,44,75,78,55,99,53,85,87,62,66,76,78,91,65,83,55,91,61,62,83,56,85,64,35,42,43,48,77,33,46,55,74,46,34,28,48,38,72,41,71,38,70,94,53,81,85,50,36,26,40,37,44,24,33,73,71,36,91,85,43,49,39,38,36,32,52,35,62,66,48,34,50,42,50,46,64,70,49,54,77,34,39,31,86,88,57,63,81,72,66,74,84,47,52,70,56,49,56,46,67,75,63,65,52,77,81,69,84,68,94,76,71,64,73,44,85,73,48,77,55,102,83,40,45,33,28,40,30,52,47,64,64,84,86,45,80,68,42,83,42,83,45,72,52,73,92,73,58,90,80,70,76,83,125